Protein AF-0000000081107648 (afdb_homodimer)

Secondary structure (DSSP, 8-state):
--TT---S-B--HHHHHHHHHHHHTTS--SS-EEEEEE-HHHH-B-TTHHHHHHHHHHHHH-TT-EEEEE---TTSS-GGG--SS---GGGHHHHHHHSPPP-TTTPPP-SS-HHHHHHHTSTT-EE---SSS-EEEESTTHHHHHTT--TT-SSSTTSHHHHHHHTT-EEEEES--GGG-THHHHHHTTSSS--EEEEEEEEEETTEEEEEEEEEE----TTHHHHHHHHHHHS--EEEEETTEEEEEEEHHHHHHHHHHHHHHHTGGG-/--TT---S-B--HHHHHHHHHHHHTTS--SS-EEEEEE-HHHH-B-TTHHHHHHHHHHHHH-TT-EEEEE---TTSS-GGG--SS---GGGHHHHHHHSPPP-TTTPPP-SS-HHHHHHHTSTT-EE---SSS-EEEESTTHHHHHTT--TT-SSSTTSHHHHHHHTT-EEEEES--GGG-THHHHHHTTSSS--EEEEEEEEEETTEEEEEEEEEE----TTHHHHHHHHHHHS--EEEEETTEEEEEEEHHHHHHHHHHHHHHHTGGG-

Organism: NCBI:txid173218

Nearest PDB structures (foldseek):
  3kzl-assembly1_A  TM=9.657E-01  e=8.967E-34  Bacillus anthracis
  3n0s-assembly1_A  TM=9.662E-01  e=2.673E-33  Bacillus anthracis str. Ames
  3e4f-assembly1_B  TM=9.651E-01  e=3.207E-33  Bacillus anthracis
  2nyg-assembly2_C  TM=9.625E-01  e=4.616E-33  Bacillus subtilis
  3sma-assembly2_C  TM=9.236E-01  e=1.147E-32  Streptomyces rubellomurinus

Radius of gyration: 24.71 Å; Cα contacts (8 Å, |Δi|>4): 1155; chains: 2; bounding box: 55×70×52 Å

pLDDT: mean 95.4, std 10.18, range [25.61, 98.94]

Sequence (542 aa):
MSSDSNFATIVTPSQLATSFKHLFSNIPSSDPTLLVHSSLRSVGFIPGFAPSVIQSLLASLGPSGTIVVPTHTGDNSDPAAWQAPPVPESWWQPIRDSIPAFDPATTITRIVGVVPETLRTWPGALRSAHPQTSFAALGPQARRITEGHEPNCRLGESSPLAKLEAVDAWVLLLGVGWNNCTAFHLAEYRIQNPRFEDNSFAINIDGQRQWVTVQDVVITDEDFERLGADFERDCRVVRGTAGAADCLLFSLREAVEYATEWMDRNRKKQEMSSDSNFATIVTPSQLATSFKHLFSNIPSSDPTLLVHSSLRSVGFIPGFAPSVIQSLLASLGPSGTIVVPTHTGDNSDPAAWQAPPVPESWWQPIRDSIPAFDPATTITRIVGVVPETLRTWPGALRSAHPQTSFAALGPQARRITEGHEPNCRLGESSPLAKLEAVDAWVLLLGVGWNNCTAFHLAEYRIQNPRFEDNSFAINIDGQRQWVTVQDVVITDEDFERLGADFERDCRVVRGTAGAADCLLFSLREAVEYATEWMDRNRKKQE

InterPro domains:
  IPR003679 Aminoglycoside N(3)-acetyltransferase-like [PF02522] (35-263)
  IPR003679 Aminoglycoside N(3)-acetyltransferase-like [PTHR11104] (32-270)
  IPR028345 Aminoglycoside 3-N-acetyltransferase-like [SSF110710] (29-267)

Structure (mmCIF, N/CA/C/O backbone):
data_AF-0000000081107648-model_v1
#
loop_
_entity.id
_entity.type
_entity.pdbx_description
1 polymer 'Aminoglycoside N(3)-acetyltransferase'
#
loop_
_atom_site.group_PDB
_atom_site.id
_atom_site.type_symbol
_atom_site.label_atom_id
_atom_site.label_alt_id
_atom_site.label_comp_id
_atom_site.label_asym_id
_atom_site.label_entity_id
_atom_site.label_seq_id
_atom_site.pdbx_PDB_ins_code
_atom_site.Cartn_x
_atom_site.Cartn_y
_atom_site.Cartn_z
_atom_site.occupancy
_atom_site.B_iso_or_equiv
_atom_site.auth_seq_id
_atom_site.auth_comp_id
_atom_site.auth_asym_id
_atom_site.auth_atom_id
_atom_site.pdbx_PDB_model_num
ATOM 1 N N . MET A 1 1 ? 0.971 0.603 -13.75 1 25.61 1 MET A N 1
ATOM 2 C CA . MET A 1 1 ? 2.131 1.184 -13.078 1 25.61 1 MET A CA 1
ATOM 3 C C . MET A 1 1 ? 2.762 2.277 -13.93 1 25.61 1 MET A C 1
ATOM 5 O O . MET A 1 1 ? 3.084 2.049 -15.102 1 25.61 1 MET A O 1
ATOM 9 N N . SER A 1 2 ? 2.518 3.467 -13.797 1 32.81 2 SER A N 1
ATOM 10 C CA . SER A 1 2 ? 3.146 4.449 -14.672 1 32.81 2 SER A CA 1
ATOM 11 C C . SER A 1 2 ? 4.652 4.227 -14.758 1 32.81 2 SER A C 1
ATOM 13 O O . SER A 1 2 ? 5.375 4.449 -13.781 1 32.81 2 SER A O 1
ATOM 15 N N . SER A 1 3 ? 5.172 3.168 -15.289 1 39.47 3 SER A N 1
ATOM 16 C CA . SER A 1 3 ? 6.508 2.889 -15.812 1 39.47 3 SER A CA 1
ATOM 17 C C . SER A 1 3 ? 7.246 4.176 -16.156 1 39.47 3 SER A C 1
ATOM 19 O O . SER A 1 3 ? 8.453 4.156 -16.406 1 39.47 3 SER A O 1
ATOM 21 N N . ASP A 1 4 ? 6.457 5.078 -16.609 1 42.34 4 ASP A N 1
ATOM 22 C CA . ASP A 1 4 ? 7.129 6.074 -17.438 1 42.34 4 ASP A CA 1
ATOM 23 C C . ASP A 1 4 ? 8.031 6.973 -16.594 1 42.34 4 ASP A C 1
ATOM 25 O O . ASP A 1 4 ? 8.336 8.102 -16.984 1 42.34 4 ASP A O 1
ATOM 29 N N . SER A 1 5 ? 7.984 6.785 -15.234 1 52.66 5 SER A N 1
ATOM 30 C CA . SER A 1 5 ? 8.57 8.023 -14.719 1 52.66 5 SER A CA 1
ATOM 31 C C . SER A 1 5 ? 10.055 8.102 -15.039 1 52.66 5 SER A C 1
ATOM 33 O O . SER A 1 5 ? 10.836 7.258 -14.594 1 52.66 5 SER A O 1
ATOM 35 N N . ASN A 1 6 ? 10.305 8.461 -16.172 1 65.06 6 ASN A N 1
ATOM 36 C CA . ASN A 1 6 ? 11.625 8.938 -16.562 1 65.06 6 ASN A CA 1
ATOM 37 C C . ASN A 1 6 ? 12.195 9.914 -15.539 1 65.06 6 ASN A C 1
ATOM 39 O O . ASN A 1 6 ? 11.789 11.078 -15.492 1 65.06 6 ASN A O 1
ATOM 43 N N . PHE A 1 7 ? 12.773 9.203 -14.5 1 81.81 7 PHE A N 1
ATOM 44 C CA . PHE A 1 7 ? 13.422 10.047 -13.508 1 81.81 7 PHE A CA 1
ATOM 45 C C . PHE A 1 7 ? 14.695 10.672 -14.078 1 81.81 7 PHE A C 1
ATOM 47 O O . PHE A 1 7 ? 15.438 10.023 -14.812 1 81.81 7 PHE A O 1
ATOM 54 N N . ALA A 1 8 ? 14.82 11.945 -13.734 1 77.81 8 ALA A N 1
ATOM 55 C CA . ALA A 1 8 ? 15.977 12.688 -14.227 1 77.81 8 ALA A CA 1
ATOM 56 C C . ALA A 1 8 ? 17.188 12.477 -13.328 1 77.81 8 ALA A C 1
ATOM 58 O O . ALA A 1 8 ? 18.328 12.703 -13.742 1 77.81 8 ALA A O 1
ATOM 59 N N . THR A 1 9 ? 16.906 12.055 -12.109 1 89.69 9 THR A N 1
ATOM 60 C CA . THR A 1 9 ? 18 11.945 -11.164 1 89.69 9 THR A CA 1
ATOM 61 C C . THR A 1 9 ? 17.781 10.789 -10.195 1 89.69 9 THR A C 1
ATOM 63 O O . THR A 1 9 ? 16.625 10.422 -9.922 1 89.69 9 THR A O 1
ATOM 66 N N . ILE A 1 10 ? 18.891 10.242 -9.734 1 95.31 10 ILE A N 1
ATOM 67 C CA . ILE A 1 10 ? 18.875 9.25 -8.656 1 95.31 10 ILE A CA 1
ATOM 68 C C . ILE A 1 10 ? 19.203 9.93 -7.328 1 95.31 10 ILE A C 1
ATOM 70 O O . ILE A 1 10 ? 20.016 10.852 -7.273 1 95.31 10 ILE A O 1
ATOM 74 N N . VAL A 1 11 ? 18.531 9.539 -6.32 1 97 11 VAL A N 1
ATOM 75 C CA . VAL A 1 11 ? 18.812 9.984 -4.961 1 97 11 VAL A CA 1
ATOM 76 C C . VAL A 1 11 ? 18.922 8.781 -4.031 1 97 11 VAL A C 1
ATOM 78 O O . VAL A 1 11 ? 17.906 8.109 -3.758 1 97 11 VAL A O 1
ATOM 81 N N . THR A 1 12 ? 20.078 8.531 -3.494 1 97.19 12 THR A N 1
ATOM 82 C CA . THR A 1 12 ? 20.25 7.383 -2.609 1 97.19 12 THR A CA 1
ATOM 83 C C . THR A 1 12 ? 19.656 7.664 -1.232 1 97.19 12 THR A C 1
ATOM 85 O O . THR A 1 12 ? 19.5 8.82 -0.847 1 97.19 12 THR A O 1
ATOM 88 N N . PRO A 1 13 ? 19.422 6.617 -0.479 1 96.94 13 PRO A N 1
ATOM 89 C CA . PRO A 1 13 ? 18.906 6.816 0.875 1 96.94 13 PRO A CA 1
ATOM 90 C C . PRO A 1 13 ? 19.828 7.652 1.749 1 96.94 13 PRO A C 1
ATOM 92 O O . PRO A 1 13 ? 19.375 8.484 2.535 1 96.94 13 PRO A O 1
ATOM 95 N N . SER A 1 14 ? 21.047 7.469 1.617 1 97.19 14 SER A N 1
ATOM 96 C CA . SER A 1 14 ? 22.016 8.242 2.396 1 97.19 14 SER A CA 1
ATOM 97 C C . SER A 1 14 ? 21.953 9.719 2.033 1 97.19 14 SER A C 1
ATOM 99 O O . SER A 1 14 ? 22.062 10.586 2.908 1 97.19 14 SER A O 1
ATOM 101 N N . GLN A 1 15 ? 21.875 9.984 0.745 1 97.56 15 GLN A N 1
ATOM 102 C CA . GLN A 1 15 ? 21.75 11.367 0.298 1 97.56 15 GLN A CA 1
ATOM 103 C C . GLN A 1 15 ? 20.469 11.992 0.822 1 97.56 15 GLN A C 1
ATOM 105 O O . GLN A 1 15 ? 20.453 13.156 1.243 1 97.56 15 GLN A O 1
ATOM 110 N N . LEU A 1 16 ? 19.438 11.25 0.76 1 97.88 16 LEU A N 1
ATOM 111 C CA . LEU A 1 16 ? 18.156 11.719 1.263 1 97.88 16 LEU A CA 1
ATOM 112 C C . LEU A 1 16 ? 18.219 12.016 2.758 1 97.88 16 LEU A C 1
ATOM 114 O O . LEU A 1 16 ? 17.75 13.062 3.213 1 97.88 16 LEU A O 1
ATOM 118 N N . ALA A 1 17 ? 18.812 11.109 3.494 1 98.19 17 ALA A N 1
ATOM 119 C CA . ALA A 1 17 ? 18.969 11.289 4.934 1 98.19 17 ALA A CA 1
ATOM 120 C C . ALA A 1 17 ? 19.781 12.539 5.246 1 98.19 17 ALA A C 1
ATOM 122 O O . ALA A 1 17 ? 19.469 13.273 6.18 1 98.19 17 ALA A O 1
ATOM 123 N N . THR A 1 18 ? 20.781 12.766 4.512 1 98.12 18 THR A N 1
ATOM 124 C CA . THR A 1 18 ? 21.609 13.945 4.699 1 98.12 18 THR A CA 1
ATOM 125 C C . THR A 1 18 ? 20.812 15.219 4.465 1 98.12 18 THR A C 1
ATOM 127 O O . THR A 1 18 ? 20.906 16.172 5.246 1 98.12 18 THR A O 1
ATOM 130 N N . SER A 1 19 ? 20.078 15.203 3.352 1 98.31 19 SER A N 1
ATOM 131 C CA . SER A 1 19 ? 19.219 16.359 3.066 1 98.31 19 SER A CA 1
ATOM 132 C C . SER A 1 19 ? 18.219 16.594 4.195 1 98.31 19 SER A C 1
ATOM 134 O O . SER A 1 19 ? 18.016 17.734 4.602 1 98.31 19 SER A O 1
ATOM 136 N N . PHE A 1 20 ? 17.641 15.539 4.699 1 98.62 20 PHE A N 1
ATOM 137 C CA . PHE A 1 20 ? 16.688 15.656 5.789 1 98.62 20 PHE A CA 1
ATOM 138 C C . PHE A 1 20 ? 17.344 16.188 7.051 1 98.62 20 PHE A C 1
ATOM 140 O O . PHE A 1 20 ? 16.797 17.047 7.738 1 98.62 20 PHE A O 1
ATOM 147 N N . LYS A 1 21 ? 18.469 15.664 7.359 1 97.75 21 LYS A N 1
ATOM 148 C CA . LYS A 1 21 ? 19.203 16.125 8.539 1 97.75 21 LYS A CA 1
ATOM 149 C C . LYS A 1 21 ? 19.469 17.625 8.484 1 97.75 21 LYS A C 1
ATOM 151 O O . LYS A 1 21 ? 19.328 18.312 9.492 1 97.75 21 LYS A O 1
ATOM 156 N N . HIS A 1 22 ? 19.844 18.047 7.332 1 97.94 22 HIS A N 1
ATOM 157 C CA . HIS A 1 22 ? 20.078 19.469 7.145 1 97.94 22 HIS A CA 1
ATOM 158 C C . HIS A 1 22 ? 18.797 20.266 7.395 1 97.94 22 HIS A C 1
ATOM 160 O O . HIS A 1 22 ? 18.812 21.281 8.102 1 97.94 22 HIS A O 1
ATOM 166 N N . LEU A 1 23 ? 17.719 19.828 6.871 1 98.31 23 LEU A N 1
ATOM 167 C CA . LEU A 1 23 ? 16.438 20.5 7.062 1 98.31 23 LEU A CA 1
ATOM 168 C C . LEU A 1 23 ? 16.031 20.484 8.531 1 98.31 23 LEU A C 1
ATOM 170 O O . LEU A 1 23 ? 15.641 21.516 9.086 1 98.31 23 LEU A O 1
ATOM 174 N N . PHE A 1 24 ? 16.156 19.344 9.156 1 98.06 24 PHE A N 1
ATOM 175 C CA . PHE A 1 24 ? 15.625 19.125 10.492 1 98.06 24 PHE A CA 1
ATOM 176 C C . PHE A 1 24 ? 16.5 19.812 11.547 1 98.06 24 PHE A C 1
ATOM 178 O O . PHE A 1 24 ? 16.062 20 12.688 1 98.06 24 PHE A O 1
ATOM 185 N N . SER A 1 25 ? 17.688 20.203 11.164 1 97.44 25 SER A N 1
ATOM 186 C CA . SER A 1 25 ? 18.547 20.969 12.07 1 97.44 25 SER A CA 1
ATOM 187 C C . SER A 1 25 ? 17.922 22.328 12.406 1 97.44 25 SER A C 1
ATOM 189 O O . SER A 1 25 ? 18.328 22.984 13.367 1 97.44 25 SER A O 1
ATOM 191 N N . ASN A 1 26 ? 16.969 22.656 11.617 1 97.94 26 ASN A N 1
ATOM 192 C CA . ASN A 1 26 ? 16.297 23.938 11.836 1 97.94 26 ASN A CA 1
ATOM 193 C C . ASN A 1 26 ? 15.188 23.812 12.883 1 97.94 26 ASN A C 1
ATOM 195 O O . ASN A 1 26 ? 14.609 24.812 13.305 1 97.94 26 ASN A O 1
ATOM 199 N N . ILE A 1 27 ? 14.859 22.625 13.289 1 98 27 ILE A N 1
ATOM 200 C CA . ILE A 1 27 ? 13.836 22.391 14.297 1 98 27 ILE A CA 1
ATOM 201 C C . ILE A 1 27 ? 14.445 22.547 15.695 1 98 27 ILE A C 1
ATOM 203 O O . ILE A 1 27 ? 15.398 21.844 16.047 1 98 27 ILE A O 1
ATOM 207 N N . PRO A 1 28 ? 13.977 23.469 16.469 1 97.19 28 PRO A N 1
ATOM 208 C CA . PRO A 1 28 ? 14.547 23.703 17.812 1 97.19 28 PRO A CA 1
ATOM 209 C C . PRO A 1 28 ? 14.047 22.688 18.844 1 97.19 28 PRO A C 1
ATOM 211 O O . PRO A 1 28 ? 13.406 23.078 19.828 1 97.19 28 PRO A O 1
ATOM 214 N N . SER A 1 29 ? 14.273 21.469 18.656 1 96.25 29 SER A N 1
ATOM 215 C CA . SER A 1 29 ? 13.867 20.391 19.547 1 96.25 29 SER A CA 1
ATOM 216 C C . SER A 1 29 ? 14.805 19.188 19.438 1 96.25 29 SER A C 1
ATOM 218 O O . SER A 1 29 ? 15.25 18.844 18.344 1 96.25 29 SER A O 1
ATOM 220 N N . SER A 1 30 ? 15.047 18.562 20.531 1 94.31 30 SER A N 1
ATOM 221 C CA . SER A 1 30 ? 15.852 17.344 20.562 1 94.31 30 SER A CA 1
ATOM 222 C C . SER A 1 30 ? 14.992 16.125 20.266 1 94.31 30 SER A C 1
ATOM 224 O O . SER A 1 30 ? 15.523 15.039 19.984 1 94.31 30 SER A O 1
ATOM 226 N N . ASP A 1 31 ? 13.742 16.266 20.344 1 96.25 31 ASP A N 1
ATOM 227 C CA . ASP A 1 31 ? 12.773 15.211 20.078 1 96.25 31 ASP A CA 1
ATOM 228 C C . ASP A 1 31 ? 11.688 15.68 19.125 1 96.25 31 ASP A C 1
ATOM 230 O O . ASP A 1 31 ? 10.516 15.742 19.484 1 96.25 31 ASP A O 1
ATOM 234 N N . PRO A 1 32 ? 12.062 15.867 17.969 1 97.69 32 PRO A N 1
ATOM 235 C CA . PRO A 1 32 ? 11.125 16.5 17.047 1 97.69 32 PRO A CA 1
ATOM 236 C C . PRO A 1 32 ? 9.977 15.594 16.641 1 97.69 32 PRO A C 1
ATOM 238 O O . PRO A 1 32 ? 10.164 14.383 16.484 1 97.69 32 PRO A O 1
ATOM 241 N N . THR A 1 33 ? 8.781 16.094 16.547 1 98.81 33 THR A N 1
ATOM 242 C CA . THR A 1 33 ? 7.629 15.477 15.891 1 98.81 33 THR A CA 1
ATOM 243 C C . THR A 1 33 ? 7.348 16.141 14.547 1 98.81 33 THR A C 1
ATOM 245 O O . THR A 1 33 ? 7.25 17.375 14.469 1 98.81 33 THR A O 1
ATOM 248 N N . LEU A 1 34 ? 7.254 15.359 13.516 1 98.88 34 LEU A N 1
ATOM 249 C CA . LEU A 1 34 ? 7.156 15.883 12.156 1 98.88 34 LEU A CA 1
ATOM 250 C C . LEU A 1 34 ? 5.91 15.352 11.461 1 98.88 34 LEU A C 1
ATOM 252 O O . LEU A 1 34 ? 5.703 14.133 11.383 1 98.88 34 LEU A O 1
ATOM 256 N N . LEU A 1 35 ? 5.027 16.266 11.023 1 98.94 35 LEU A N 1
ATOM 257 C CA . LEU A 1 35 ? 3.953 15.914 10.102 1 98.94 35 LEU A CA 1
ATOM 258 C C . LEU A 1 35 ? 4.43 16.016 8.656 1 98.94 35 LEU A C 1
ATOM 260 O O . LEU A 1 35 ? 4.793 17.109 8.188 1 98.94 35 LEU A O 1
ATOM 264 N N . VAL A 1 36 ? 4.375 14.898 7.926 1 98.94 36 VAL A N 1
ATOM 265 C CA . VAL A 1 36 ? 4.996 14.859 6.605 1 98.94 36 VAL A CA 1
ATOM 266 C C . VAL A 1 36 ? 3.92 14.688 5.535 1 98.94 36 VAL A C 1
ATOM 268 O O . VAL A 1 36 ? 3.111 13.758 5.602 1 98.94 36 VAL A O 1
ATOM 271 N N . HIS A 1 37 ? 3.846 15.594 4.609 1 98.81 37 HIS A N 1
ATOM 272 C CA . HIS A 1 37 ? 3.16 15.461 3.328 1 98.81 37 HIS A CA 1
ATOM 273 C C . HIS A 1 37 ? 4.152 15.258 2.189 1 98.81 37 HIS A C 1
ATOM 275 O O . HIS A 1 37 ? 5.133 16 2.078 1 98.81 37 HIS A O 1
ATOM 281 N N . SER A 1 38 ? 3.846 14.258 1.312 1 97.94 38 SER A N 1
ATOM 282 C CA . SER A 1 38 ? 4.922 13.945 0.378 1 97.94 38 SER A CA 1
ATOM 283 C C . SER A 1 38 ? 4.371 13.5 -0.973 1 97.94 38 SER A C 1
ATOM 285 O O . SER A 1 38 ? 3.27 12.953 -1.05 1 97.94 38 SER A O 1
ATOM 287 N N . SER A 1 39 ? 5.129 13.773 -1.932 1 96.88 39 SER A N 1
ATOM 288 C CA . SER A 1 39 ? 5.016 13.195 -3.264 1 96.88 39 SER A CA 1
ATOM 289 C C . SER A 1 39 ? 6.297 12.477 -3.666 1 96.88 39 SER A C 1
ATOM 291 O O . SER A 1 39 ? 7.305 13.117 -3.969 1 96.88 39 SER A O 1
ATOM 293 N N . LEU A 1 40 ? 6.211 11.219 -3.736 1 95.25 40 LEU A N 1
ATOM 294 C CA . LEU A 1 40 ? 7.41 10.43 -4.012 1 95.25 40 LEU A CA 1
ATOM 295 C C . LEU A 1 40 ? 7.969 10.75 -5.395 1 95.25 40 LEU A C 1
ATOM 297 O O . LEU A 1 40 ? 9.188 10.836 -5.57 1 95.25 40 LEU A O 1
ATOM 301 N N . ARG A 1 41 ? 7.117 10.961 -6.352 1 93.69 41 ARG A N 1
ATOM 302 C CA . ARG A 1 41 ? 7.539 11.203 -7.727 1 93.69 41 ARG A CA 1
ATOM 303 C C . ARG A 1 41 ? 8.383 12.477 -7.828 1 93.69 41 ARG A C 1
ATOM 305 O O . ARG A 1 41 ? 9.211 12.609 -8.727 1 93.69 41 ARG A O 1
ATOM 312 N N . SER A 1 42 ? 8.188 13.344 -6.914 1 95.19 42 SER A N 1
ATOM 313 C CA . SER A 1 42 ? 8.891 14.625 -6.945 1 95.19 42 SER A CA 1
ATOM 314 C C . SER A 1 42 ? 10.32 14.484 -6.438 1 95.19 42 SER A C 1
ATOM 316 O O . SER A 1 42 ? 11.156 15.359 -6.668 1 95.19 42 SER A O 1
ATOM 318 N N . VAL A 1 43 ? 10.641 13.484 -5.762 1 95.56 43 VAL A N 1
ATOM 319 C CA . VAL A 1 43 ? 11.938 13.328 -5.121 1 95.56 43 VAL A CA 1
ATOM 320 C C . VAL A 1 43 ? 12.953 12.812 -6.141 1 95.56 43 VAL A C 1
ATOM 322 O O . VAL A 1 43 ? 14.102 13.266 -6.164 1 95.56 43 VAL A O 1
ATOM 325 N N . GLY A 1 44 ? 12.555 11.898 -7.027 1 94.19 44 GLY A N 1
ATOM 326 C CA . GLY A 1 44 ? 13.43 11.211 -7.961 1 94.19 44 GLY A CA 1
ATOM 327 C C . GLY A 1 44 ? 13.422 9.703 -7.793 1 94.19 44 GLY A C 1
ATOM 328 O O . GLY A 1 44 ? 12.539 9.156 -7.121 1 94.19 44 GLY A O 1
ATOM 329 N N . PHE A 1 45 ? 14.398 9.133 -8.578 1 96.12 45 PHE A N 1
ATOM 330 C CA . PHE A 1 45 ? 14.531 7.688 -8.445 1 96.12 45 PHE A CA 1
ATOM 331 C C . PHE A 1 45 ? 15.234 7.328 -7.145 1 96.12 45 PHE A C 1
ATOM 333 O O . PHE A 1 45 ? 16.391 7.699 -6.938 1 96.12 45 PHE A O 1
ATOM 340 N N . ILE A 1 46 ? 14.57 6.633 -6.297 1 97 46 ILE A N 1
ATOM 341 C CA . ILE A 1 46 ? 15.117 6.238 -5 1 97 46 ILE A CA 1
ATOM 342 C C . ILE A 1 46 ? 15.234 4.719 -4.93 1 97 46 ILE A C 1
ATOM 344 O O . ILE A 1 46 ? 14.219 4.016 -4.859 1 97 46 ILE A O 1
ATOM 348 N N . PRO A 1 47 ? 16.438 4.207 -4.891 1 97.06 47 PRO A N 1
ATOM 349 C CA . PRO A 1 47 ? 16.531 2.768 -4.645 1 97.06 47 PRO A CA 1
ATOM 350 C C . PRO A 1 47 ? 15.797 2.336 -3.373 1 97.06 47 PRO A C 1
ATOM 352 O O . PRO A 1 47 ? 16.062 2.875 -2.295 1 97.06 47 PRO A O 1
ATOM 355 N N . GLY A 1 48 ? 14.867 1.434 -3.535 1 96.31 48 GLY A N 1
ATOM 356 C CA . GLY A 1 48 ? 14.102 0.967 -2.387 1 96.31 48 GLY A CA 1
ATOM 357 C C . GLY A 1 48 ? 12.75 1.646 -2.25 1 96.31 48 GLY A C 1
ATOM 358 O O . GLY A 1 48 ? 11.938 1.259 -1.407 1 96.31 48 GLY A O 1
ATOM 359 N N . PHE A 1 49 ? 12.539 2.748 -3.025 1 95.94 49 PHE A N 1
ATOM 360 C CA . PHE A 1 49 ? 11.211 3.322 -3.172 1 95.94 49 PHE A CA 1
ATOM 361 C C . PHE A 1 49 ? 10.734 3.936 -1.858 1 95.94 49 PHE A C 1
ATOM 363 O O . PHE A 1 49 ? 11.5 4.613 -1.172 1 95.94 49 PHE A O 1
ATOM 370 N N . ALA A 1 50 ? 9.516 3.779 -1.447 1 97.75 50 ALA A N 1
ATOM 371 C CA . ALA A 1 50 ? 8.883 4.422 -0.296 1 97.75 50 ALA A CA 1
ATOM 372 C C . ALA A 1 50 ? 9.539 3.969 1.008 1 97.75 50 ALA A C 1
ATOM 374 O O . ALA A 1 50 ? 9.812 4.785 1.89 1 97.75 50 ALA A O 1
ATOM 375 N N . PRO A 1 51 ? 9.867 2.699 1.158 1 98.19 51 PRO A N 1
ATOM 376 C CA . PRO A 1 51 ? 10.531 2.291 2.396 1 98.19 51 PRO A CA 1
ATOM 377 C C . PRO A 1 51 ? 11.836 3.053 2.643 1 98.19 51 PRO A C 1
ATOM 379 O O . PRO A 1 51 ? 12.148 3.396 3.787 1 98.19 51 PRO A O 1
ATOM 382 N N . SER A 1 52 ? 12.516 3.334 1.591 1 98 52 SER A N 1
ATOM 383 C CA . SER A 1 52 ? 13.773 4.066 1.72 1 98 52 SER A CA 1
ATOM 384 C C . SER A 1 52 ? 13.531 5.492 2.201 1 98 52 SER A C 1
ATOM 386 O O . SER A 1 52 ? 14.344 6.051 2.938 1 98 52 SER A O 1
ATOM 388 N N . VAL A 1 53 ? 12.461 6.035 1.77 1 98.38 53 VAL A N 1
ATOM 389 C CA . VAL A 1 53 ? 12.102 7.371 2.232 1 98.38 53 VAL A CA 1
ATOM 390 C C . VAL A 1 53 ? 11.828 7.344 3.734 1 98.38 53 VAL A C 1
ATOM 392 O O . VAL A 1 53 ? 12.336 8.18 4.48 1 98.38 53 VAL A O 1
ATOM 395 N N . ILE A 1 54 ? 11.055 6.387 4.18 1 98.44 54 ILE A N 1
ATOM 396 C CA . ILE A 1 54 ? 10.727 6.254 5.594 1 98.44 54 ILE A CA 1
ATOM 397 C C . ILE A 1 54 ? 12 6.031 6.402 1 98.44 54 ILE A C 1
ATOM 399 O O . ILE A 1 54 ? 12.219 6.684 7.422 1 98.44 54 ILE A O 1
ATOM 403 N N . GLN A 1 55 ? 12.812 5.18 5.895 1 97.75 55 GLN A N 1
ATOM 404 C CA . GLN A 1 55 ? 14.062 4.895 6.59 1 97.75 55 GLN A CA 1
ATOM 405 C C . GLN A 1 55 ? 14.938 6.137 6.68 1 97.75 55 GLN A C 1
ATOM 407 O O . GLN A 1 55 ? 15.586 6.371 7.699 1 97.75 55 GLN A O 1
ATOM 412 N N . SER A 1 56 ? 14.984 6.852 5.598 1 98.44 56 SER A N 1
ATOM 413 C CA . SER A 1 56 ? 15.781 8.078 5.586 1 98.44 56 SER A CA 1
ATOM 414 C C . SER A 1 56 ? 15.242 9.102 6.578 1 98.44 56 SER A C 1
ATOM 416 O O . SER A 1 56 ? 16.016 9.781 7.258 1 98.44 56 SER A O 1
ATOM 418 N N . LEU A 1 57 ? 13.938 9.242 6.656 1 98.56 57 LEU A N 1
ATOM 419 C CA . LEU A 1 57 ? 13.312 10.125 7.629 1 98.56 57 LEU A CA 1
ATOM 420 C C . LEU A 1 57 ? 13.648 9.695 9.055 1 98.56 57 LEU A C 1
ATOM 422 O O . LEU A 1 57 ? 14.055 10.523 9.875 1 98.56 57 LEU A O 1
ATOM 426 N N . LEU A 1 58 ? 13.555 8.422 9.32 1 97.44 58 LEU A N 1
ATOM 427 C CA . LEU A 1 58 ? 13.828 7.879 10.648 1 97.44 58 LEU A CA 1
ATOM 428 C C . LEU A 1 58 ? 15.297 8.078 11.023 1 97.44 58 LEU A C 1
ATOM 430 O O . LEU A 1 58 ? 15.609 8.469 12.148 1 97.44 58 LEU A O 1
ATOM 434 N N . ALA A 1 59 ? 16.109 7.801 10.055 1 96.94 59 ALA A N 1
ATOM 435 C CA . ALA A 1 59 ? 17.531 7.965 10.297 1 96.94 59 ALA A CA 1
ATOM 436 C C . ALA A 1 59 ? 17.875 9.414 10.609 1 96.94 59 ALA A C 1
ATOM 438 O O . ALA A 1 59 ? 18.766 9.688 11.43 1 96.94 59 ALA A O 1
ATOM 439 N N . SER A 1 60 ? 17.234 10.273 9.992 1 97.94 60 SER A N 1
ATOM 440 C CA . SER A 1 60 ? 17.516 11.695 10.156 1 97.94 60 SER A CA 1
ATOM 441 C C . SER A 1 60 ? 16.984 12.211 11.492 1 97.94 60 SER A C 1
ATOM 443 O O . SER A 1 60 ? 17.594 13.07 12.117 1 97.94 60 SER A O 1
ATOM 445 N N . LEU A 1 61 ? 15.836 11.727 11.922 1 96.69 61 LEU A N 1
ATOM 446 C CA . LEU A 1 61 ? 15.188 12.195 13.141 1 96.69 61 LEU A CA 1
ATOM 447 C C . LEU A 1 61 ? 15.812 11.547 14.367 1 96.69 61 LEU A C 1
ATOM 449 O O . LEU A 1 61 ? 15.828 12.141 15.453 1 96.69 61 LEU A O 1
ATOM 453 N N . GLY A 1 62 ? 16.312 10.305 14.211 1 94.94 62 GLY A N 1
ATOM 454 C CA . GLY A 1 62 ? 16.828 9.555 15.344 1 94.94 62 GLY A CA 1
ATOM 455 C C . GLY A 1 62 ? 15.734 8.898 16.172 1 94.94 62 GLY A C 1
ATOM 456 O O . GLY A 1 62 ? 14.547 9.07 15.891 1 94.94 62 GLY A O 1
ATOM 457 N N . PRO A 1 63 ? 16.094 8.203 17.234 1 95.44 63 PRO A N 1
ATOM 458 C CA . PRO A 1 63 ? 15.156 7.398 18.016 1 95.44 63 PRO A CA 1
ATOM 459 C C . PRO A 1 63 ? 14.18 8.25 18.828 1 95.44 63 PRO A C 1
ATOM 461 O O . PRO A 1 63 ? 13.141 7.758 19.266 1 95.44 63 PRO A O 1
ATOM 464 N N . SER A 1 64 ? 14.516 9.492 19 1 97.12 64 SER A N 1
ATOM 465 C CA . SER A 1 64 ? 13.664 10.359 19.797 1 97.12 64 SER A CA 1
ATOM 466 C C . SER A 1 64 ? 12.633 11.07 18.922 1 97.12 64 SER A C 1
ATOM 468 O O . SER A 1 64 ? 11.727 11.734 19.453 1 97.12 64 SER A O 1
ATOM 470 N N . GLY A 1 65 ? 12.758 10.945 17.609 1 98.12 65 GLY A N 1
ATOM 471 C CA . GLY A 1 65 ? 11.852 11.625 16.703 1 98.12 65 GLY A CA 1
ATOM 472 C C . GLY A 1 65 ? 10.578 10.852 16.422 1 98.12 65 GLY A C 1
ATOM 473 O O . GLY A 1 65 ? 10.547 9.625 16.562 1 98.12 65 GLY A O 1
ATOM 474 N N . THR A 1 66 ? 9.477 11.547 16.109 1 98.88 66 THR A N 1
ATOM 475 C CA . THR A 1 66 ? 8.203 10.961 15.703 1 98.88 66 THR A CA 1
ATOM 476 C C . THR A 1 66 ? 7.797 11.453 14.312 1 98.88 66 THR A C 1
ATOM 478 O O . THR A 1 66 ? 7.898 12.648 14.023 1 98.88 66 THR A O 1
ATOM 481 N N . ILE A 1 67 ? 7.449 10.555 13.469 1 98.88 67 ILE A N 1
ATOM 482 C CA . ILE A 1 67 ? 6.938 10.883 12.141 1 98.88 67 ILE A CA 1
ATOM 483 C C . ILE A 1 67 ? 5.43 10.664 12.102 1 98.88 67 ILE A C 1
ATOM 485 O O . ILE A 1 67 ? 4.93 9.641 12.586 1 98.88 67 ILE A O 1
ATOM 489 N N . VAL A 1 68 ? 4.707 11.602 11.609 1 98.94 68 VAL A N 1
ATOM 490 C CA . VAL A 1 68 ? 3.262 11.516 11.438 1 98.94 68 VAL A CA 1
ATOM 491 C C . VAL A 1 68 ? 2.902 11.789 9.977 1 98.94 68 VAL A C 1
ATOM 493 O O . VAL A 1 68 ? 3.484 12.672 9.336 1 98.94 68 VAL A O 1
ATOM 496 N N . VAL A 1 69 ? 2.01 11.008 9.422 1 98.94 69 VAL A N 1
ATOM 497 C CA . VAL A 1 69 ? 1.528 11.195 8.062 1 98.94 69 VAL A CA 1
ATOM 498 C C . VAL A 1 69 ? 0.004 11.109 8.031 1 98.94 69 VAL A C 1
ATOM 500 O O . VAL A 1 69 ? -0.596 10.375 8.82 1 98.94 69 VAL A O 1
ATOM 503 N N . PRO A 1 70 ? -0.611 11.898 7.109 1 98.81 70 PRO A N 1
ATOM 504 C CA . PRO A 1 70 ? -2.045 11.68 6.91 1 98.81 70 PRO A CA 1
ATOM 505 C C . PRO A 1 70 ? -2.348 10.328 6.262 1 98.81 70 PRO A C 1
ATOM 507 O O . PRO A 1 70 ? -1.643 9.914 5.34 1 98.81 70 PRO A O 1
ATOM 510 N N . THR A 1 71 ? -3.271 9.617 6.777 1 98.69 71 THR A N 1
ATOM 511 C CA . THR A 1 71 ? -3.715 8.344 6.223 1 98.69 71 THR A CA 1
ATOM 512 C C . THR A 1 71 ? -5.207 8.375 5.91 1 98.69 71 THR A C 1
ATOM 514 O O . THR A 1 71 ? -5.953 7.484 6.316 1 98.69 71 THR A O 1
ATOM 517 N N . HIS A 1 72 ? -5.582 9.312 5.125 1 98.44 72 HIS A N 1
ATOM 518 C CA . HIS A 1 72 ? -6.98 9.625 4.855 1 98.44 72 HIS A CA 1
ATOM 519 C C . HIS A 1 72 ? -7.637 8.555 4 1 98.44 72 HIS A C 1
ATOM 521 O O . HIS A 1 72 ? -6.984 7.957 3.139 1 98.44 72 HIS A O 1
ATOM 527 N N . THR A 1 73 ? -8.867 8.297 4.32 1 97.44 73 THR A N 1
ATOM 528 C CA . THR A 1 73 ? -9.734 7.355 3.617 1 97.44 73 THR A CA 1
ATOM 529 C C . THR A 1 73 ? -11.023 8.031 3.17 1 97.44 73 THR A C 1
ATOM 531 O O . THR A 1 73 ? -12.109 7.656 3.613 1 97.44 73 THR A O 1
ATOM 534 N N . GLY A 1 74 ? -10.898 8.93 2.201 1 95 74 GLY A N 1
ATOM 535 C CA . GLY A 1 74 ? -11.992 9.805 1.814 1 95 74 GLY A CA 1
ATOM 536 C C . GLY A 1 74 ? -13.141 9.062 1.149 1 95 74 GLY A C 1
ATOM 537 O O . GLY A 1 74 ? -14.25 9.586 1.056 1 95 74 GLY A O 1
ATOM 538 N N . ASP A 1 75 ? -12.914 7.848 0.731 1 95.19 75 ASP A N 1
ATOM 539 C CA . ASP A 1 75 ? -13.961 7.09 0.044 1 95.19 75 ASP A CA 1
ATOM 540 C C . ASP A 1 75 ? -15 6.57 1.031 1 95.19 75 ASP A C 1
ATOM 542 O O . ASP A 1 75 ? -16.094 6.164 0.631 1 95.19 75 ASP A O 1
ATOM 546 N N . ASN A 1 76 ? -14.625 6.492 2.303 1 98 76 ASN A N 1
ATOM 547 C CA . ASN A 1 76 ? -15.617 6.207 3.33 1 98 76 ASN A CA 1
ATOM 548 C C . ASN A 1 76 ? -16.453 7.441 3.672 1 98 76 ASN A C 1
ATOM 550 O O . ASN A 1 76 ? -16.328 7.984 4.773 1 98 76 ASN A O 1
ATOM 554 N N . SER A 1 77 ? -17.234 7.91 2.742 1 98 77 SER A N 1
ATOM 555 C CA . SER A 1 77 ? -18.078 9.094 2.836 1 98 77 SER A CA 1
ATOM 556 C C . SER A 1 77 ? -19.328 8.953 1.973 1 98 77 SER A C 1
ATOM 558 O O . SER A 1 77 ? -19.453 7.988 1.212 1 98 77 SER A O 1
ATOM 560 N N . ASP A 1 78 ? -20.266 9.867 2.107 1 97.94 78 ASP A N 1
ATOM 561 C CA . ASP A 1 78 ? -21.484 9.82 1.312 1 97.94 78 ASP A CA 1
ATOM 562 C C . ASP A 1 78 ? -21.188 10.055 -0.167 1 97.94 78 ASP A C 1
ATOM 564 O O . ASP A 1 78 ? -20.688 11.125 -0.544 1 97.94 78 ASP A O 1
ATOM 568 N N . PRO A 1 79 ? -21.484 9.047 -1.022 1 97.19 79 PRO A N 1
ATOM 569 C CA . PRO A 1 79 ? -21.141 9.156 -2.443 1 97.19 79 PRO A CA 1
ATOM 570 C C . PRO A 1 79 ? -21.906 10.273 -3.148 1 97.19 79 PRO A C 1
ATOM 572 O O . PRO A 1 79 ? -21.516 10.695 -4.242 1 97.19 79 PRO A O 1
ATOM 575 N N . ALA A 1 80 ? -22.953 10.742 -2.578 1 96.69 80 ALA A N 1
ATOM 576 C CA . ALA A 1 80 ? -23.719 11.836 -3.168 1 96.69 80 ALA A CA 1
ATOM 577 C C . ALA A 1 80 ? -22.875 13.102 -3.289 1 96.69 80 ALA A C 1
ATOM 579 O O . ALA A 1 80 ? -23.172 13.984 -4.102 1 96.69 80 ALA A O 1
ATOM 580 N N . ALA A 1 81 ? -21.859 13.188 -2.453 1 94 81 ALA A N 1
ATOM 581 C CA . ALA A 1 81 ? -21.016 14.383 -2.428 1 94 81 ALA A CA 1
ATOM 582 C C . ALA A 1 81 ? -19.781 14.211 -3.309 1 94 81 ALA A C 1
ATOM 584 O O . ALA A 1 81 ? -18.984 15.141 -3.471 1 94 81 ALA A O 1
ATOM 585 N N . TRP A 1 82 ? -19.609 12.977 -3.832 1 93.94 82 TRP A N 1
ATOM 586 C CA . TRP A 1 82 ? -18.406 12.727 -4.637 1 93.94 82 TRP A CA 1
ATOM 587 C C . TRP A 1 82 ? -18.469 13.492 -5.949 1 93.94 82 TRP A C 1
ATOM 589 O O . TRP A 1 82 ? -19.516 13.531 -6.609 1 93.94 82 TRP A O 1
ATOM 599 N N . GLN A 1 83 ? -17.312 14.164 -6.328 1 85.62 83 GLN A N 1
ATOM 600 C CA . GLN A 1 83 ? -17.328 15 -7.523 1 85.62 83 GLN A CA 1
ATOM 601 C C . GLN A 1 83 ? -16.188 14.625 -8.469 1 85.62 83 GLN A C 1
ATOM 603 O O . GLN A 1 83 ? -16.219 14.969 -9.648 1 85.62 83 GLN A O 1
ATOM 608 N N . ALA A 1 84 ? -15.094 14.031 -8.039 1 83.19 84 ALA A N 1
ATOM 609 C CA . ALA A 1 84 ? -13.914 13.781 -8.859 1 83.19 84 ALA A CA 1
ATOM 610 C C . ALA A 1 84 ? -13.453 12.328 -8.727 1 83.19 84 ALA A C 1
ATOM 612 O O . ALA A 1 84 ? -12.492 12.039 -8.008 1 83.19 84 ALA A O 1
ATOM 613 N N . PRO A 1 85 ? -14.117 11.359 -9.352 1 80.5 85 PRO A N 1
ATOM 614 C CA . PRO A 1 85 ? -15.336 11.469 -10.164 1 80.5 85 PRO A CA 1
ATOM 615 C C . PRO A 1 85 ? -16.609 11.18 -9.375 1 80.5 85 PRO A C 1
ATOM 617 O O . PRO A 1 85 ? -16.531 10.578 -8.297 1 80.5 85 PRO A O 1
ATOM 620 N N . PRO A 1 86 ? -17.672 11.688 -9.891 1 91.06 86 PRO A N 1
ATOM 621 C CA . PRO A 1 86 ? -18.938 11.219 -9.312 1 91.06 86 PRO A CA 1
ATOM 622 C C . PRO A 1 86 ? -19.281 9.789 -9.711 1 91.06 86 PRO A C 1
ATOM 624 O O . PRO A 1 86 ? -18.656 9.234 -10.633 1 91.06 86 PRO A O 1
ATOM 627 N N . VAL A 1 87 ? -20.156 9.203 -8.969 1 94.12 87 VAL A N 1
ATOM 628 C CA . VAL A 1 87 ? -20.719 7.902 -9.336 1 94.12 87 VAL A CA 1
ATOM 629 C C . VAL A 1 87 ? -22.203 8.055 -9.648 1 94.12 87 VAL A C 1
ATOM 631 O O . VAL A 1 87 ? -22.844 9.023 -9.227 1 94.12 87 VAL A O 1
ATOM 634 N N . PRO A 1 88 ? -22.766 7.164 -10.438 1 94.75 88 PRO A N 1
ATOM 635 C CA . PRO A 1 88 ? -24.203 7.227 -10.711 1 94.75 88 PRO A CA 1
ATOM 636 C C . PRO A 1 88 ? -25.047 7.219 -9.438 1 94.75 88 PRO A C 1
ATOM 638 O O . PRO A 1 88 ? -24.719 6.531 -8.469 1 94.75 88 PRO A O 1
ATOM 641 N N . GLU A 1 89 ? -26.109 7.961 -9.453 1 96.25 89 GLU A N 1
ATOM 642 C CA . GLU A 1 89 ? -27 8.047 -8.305 1 96.25 89 GLU A CA 1
ATOM 643 C C . GLU A 1 89 ? -27.484 6.668 -7.875 1 96.25 89 GLU A C 1
ATOM 645 O O . GLU A 1 89 ? -27.672 6.414 -6.684 1 96.25 89 GLU A O 1
ATOM 650 N N . SER A 1 90 ? -27.672 5.785 -8.859 1 96.38 90 SER A N 1
ATOM 651 C CA . SER A 1 90 ? -28.172 4.441 -8.57 1 96.38 90 SER A CA 1
ATOM 652 C C . SER A 1 90 ? -27.188 3.666 -7.703 1 96.38 90 SER A C 1
ATOM 654 O O . SER A 1 90 ? -27.547 2.645 -7.1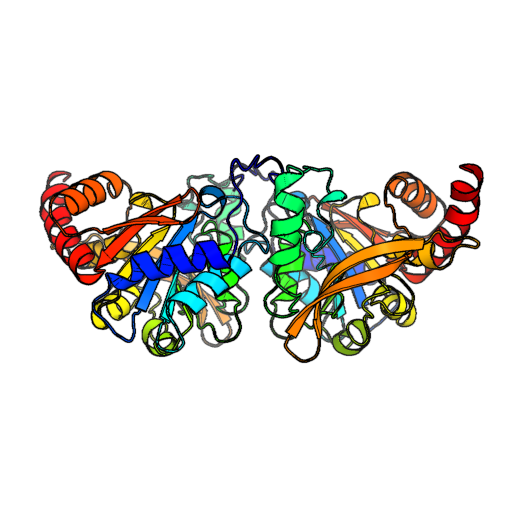09 1 96.38 90 SER A O 1
ATOM 656 N N . TRP A 1 91 ? -25.938 4.105 -7.574 1 96.88 91 TRP A N 1
ATOM 657 C CA . TRP A 1 91 ? -24.906 3.408 -6.805 1 96.88 91 TRP A CA 1
ATOM 658 C C . TRP A 1 91 ? -24.859 3.922 -5.367 1 96.88 91 TRP A C 1
ATOM 660 O O . TRP A 1 91 ? -24.234 3.312 -4.504 1 96.88 91 TRP A O 1
ATOM 670 N N . TRP A 1 92 ? -25.531 5.039 -5.07 1 97.56 92 TRP A N 1
ATOM 671 C CA . TRP A 1 92 ? -25.375 5.707 -3.783 1 97.56 92 TRP A CA 1
ATOM 672 C C . TRP A 1 92 ? -25.766 4.777 -2.639 1 97.56 92 TRP A C 1
ATOM 674 O O . TRP A 1 92 ? -24.969 4.531 -1.73 1 97.56 92 TRP A O 1
ATOM 684 N N . GLN A 1 93 ? -26.969 4.215 -2.734 1 97.94 93 GLN A N 1
ATOM 685 C CA . GLN A 1 93 ? -27.453 3.406 -1.623 1 97.94 93 GLN A CA 1
ATOM 686 C C . GLN A 1 93 ? -26.656 2.111 -1.489 1 97.94 93 GLN A C 1
ATOM 688 O O . GLN A 1 93 ? -26.266 1.729 -0.385 1 97.94 93 GLN A O 1
ATOM 693 N N . PRO A 1 94 ? -26.344 1.43 -2.619 1 97.25 94 PRO A N 1
ATOM 694 C CA . PRO A 1 94 ? -25.469 0.257 -2.518 1 97.25 94 PRO A CA 1
ATOM 695 C C . PRO A 1 94 ? -24.125 0.576 -1.874 1 97.25 94 PRO A C 1
ATOM 697 O O . PRO A 1 94 ? -23.594 -0.231 -1.104 1 97.25 94 PRO A O 1
ATOM 700 N N . ILE A 1 95 ? -23.562 1.705 -2.139 1 97.75 95 ILE A N 1
ATOM 701 C CA . ILE A 1 95 ? -22.297 2.109 -1.551 1 97.75 95 ILE A CA 1
ATOM 702 C C . ILE A 1 95 ? -22.469 2.332 -0.05 1 97.75 95 ILE A C 1
ATOM 704 O O . ILE A 1 95 ? -21.703 1.788 0.755 1 97.75 95 ILE A O 1
ATOM 708 N N . ARG A 1 96 ? -23.516 3.051 0.321 1 98.31 96 ARG A N 1
ATOM 709 C CA . ARG A 1 96 ? -23.781 3.289 1.736 1 98.31 96 ARG A CA 1
ATOM 710 C C . ARG A 1 96 ? -23.953 1.975 2.492 1 98.31 96 ARG A C 1
ATOM 712 O O . ARG A 1 96 ? -23.469 1.833 3.615 1 98.31 96 ARG A O 1
ATOM 719 N N . ASP A 1 97 ? -24.516 1.019 1.813 1 97.62 97 ASP A N 1
ATOM 720 C CA . ASP A 1 97 ? -24.875 -0.246 2.449 1 97.62 97 ASP A CA 1
ATOM 721 C C . ASP A 1 97 ? -23.656 -1.156 2.586 1 97.62 97 ASP A C 1
ATOM 723 O O . ASP A 1 97 ? -23.625 -2.031 3.455 1 97.62 97 ASP A O 1
ATOM 727 N N . SER A 1 98 ? -22.641 -0.848 1.782 1 97.56 98 SER A N 1
ATOM 728 C CA . SER A 1 98 ? -21.688 -1.951 1.678 1 97.56 98 SER A CA 1
ATOM 729 C C . SER A 1 98 ? -20.266 -1.489 1.986 1 97.56 98 SER A C 1
ATOM 731 O O . SER A 1 98 ? -19.375 -2.312 2.191 1 97.56 98 SER A O 1
ATOM 733 N N . ILE A 1 99 ? -20 -0.207 1.972 1 97.31 99 ILE A N 1
ATOM 734 C CA . ILE A 1 99 ? -18.672 0.244 2.344 1 97.31 99 ILE A CA 1
ATOM 735 C C . ILE A 1 99 ? -18.297 -0.31 3.719 1 97.31 99 ILE A C 1
ATOM 737 O O . ILE A 1 99 ? -19.078 -0.216 4.664 1 97.31 99 ILE A O 1
ATOM 741 N N . PRO A 1 100 ? -17.141 -0.94 3.785 1 97.38 100 PRO A N 1
ATOM 742 C CA . PRO A 1 100 ? -16.766 -1.503 5.082 1 97.38 100 PRO A CA 1
ATOM 743 C C . PRO A 1 100 ? -16.547 -0.432 6.148 1 97.38 100 PRO A C 1
ATOM 745 O O . PRO A 1 100 ? -16.125 0.684 5.828 1 97.38 100 PRO A O 1
ATOM 748 N N . ALA A 1 101 ? -16.828 -0.854 7.395 1 98.31 101 ALA A N 1
ATOM 749 C CA . ALA A 1 101 ? -16.453 0.014 8.508 1 98.31 101 ALA A CA 1
ATOM 750 C C . ALA A 1 101 ? -14.945 0.243 8.547 1 98.31 101 ALA A C 1
ATOM 752 O O . ALA A 1 101 ? -14.164 -0.659 8.227 1 98.31 101 ALA A O 1
ATOM 753 N N . PHE A 1 102 ? -14.68 1.447 8.961 1 98.5 102 PHE A N 1
ATOM 754 C CA . PHE A 1 102 ? -13.266 1.789 9.094 1 98.5 102 PHE A CA 1
ATOM 755 C C . PHE A 1 102 ? -12.586 0.88 10.109 1 98.5 102 PHE A C 1
ATOM 757 O O . PHE A 1 102 ? -13.117 0.646 11.195 1 98.5 102 PHE A O 1
ATOM 764 N N . ASP A 1 103 ? -11.484 0.332 9.703 1 97.75 103 ASP A N 1
ATOM 765 C CA . ASP A 1 103 ? -10.578 -0.436 10.555 1 97.75 103 ASP A CA 1
ATOM 766 C C . ASP A 1 103 ? -9.141 0.049 10.406 1 97.75 103 ASP A C 1
ATOM 768 O O . ASP A 1 103 ? -8.555 -0.052 9.32 1 97.75 103 ASP A O 1
ATOM 772 N N . PRO A 1 104 ? -8.523 0.571 11.508 1 97.06 104 PRO A N 1
ATOM 773 C CA . PRO A 1 104 ? -7.176 1.137 11.398 1 97.06 104 PRO A CA 1
ATOM 774 C C . PRO A 1 104 ? -6.16 0.136 10.852 1 97.06 104 PRO A C 1
ATOM 776 O O . PRO A 1 104 ? -5.16 0.534 10.25 1 97.06 104 PRO A O 1
ATOM 779 N N . ALA A 1 105 ? -6.414 -1.126 10.984 1 97.06 105 ALA A N 1
ATOM 780 C CA . ALA A 1 105 ? -5.445 -2.143 10.586 1 97.06 105 ALA A CA 1
ATOM 781 C C . ALA A 1 105 ? -5.625 -2.521 9.117 1 97.06 105 ALA A C 1
ATOM 783 O O . ALA A 1 105 ? -4.648 -2.791 8.414 1 97.06 105 ALA A O 1
ATOM 784 N N . THR A 1 106 ? -6.879 -2.469 8.578 1 97.56 106 THR A N 1
ATOM 785 C CA . THR A 1 106 ? -7.086 -3.115 7.289 1 97.56 106 THR A CA 1
ATOM 786 C C . THR A 1 106 ? -7.547 -2.104 6.242 1 97.56 106 THR A C 1
ATOM 788 O O . THR A 1 106 ? -7.422 -2.346 5.043 1 97.56 106 THR A O 1
ATOM 791 N N . THR A 1 107 ? -8.172 -1.007 6.691 1 98.31 107 THR A N 1
ATOM 792 C CA . THR A 1 107 ? -8.57 0.014 5.727 1 98.31 107 THR A CA 1
ATOM 793 C C . THR A 1 107 ? -7.344 0.708 5.141 1 98.31 107 THR A C 1
ATOM 795 O O . THR A 1 107 ? -6.527 1.268 5.879 1 98.31 107 THR A O 1
ATOM 798 N N . ILE A 1 108 ? -7.168 0.653 3.852 1 98.12 108 ILE A N 1
ATOM 799 C CA . ILE A 1 108 ? -5.988 1.269 3.254 1 98.12 108 ILE A CA 1
ATOM 800 C C . ILE A 1 108 ? -6.285 2.723 2.9 1 98.12 108 ILE A C 1
ATOM 802 O O . ILE A 1 108 ? -7.449 3.104 2.742 1 98.12 108 ILE A O 1
ATOM 806 N N . THR A 1 109 ? -5.266 3.477 2.801 1 97.44 109 THR A N 1
ATOM 807 C CA . THR A 1 109 ? -5.414 4.887 2.459 1 97.44 109 THR A CA 1
ATOM 808 C C . THR A 1 109 ? -5.898 5.047 1.021 1 97.44 109 THR A C 1
ATOM 810 O O . THR A 1 109 ? -5.773 4.125 0.211 1 97.44 109 THR A O 1
ATOM 813 N N . ARG A 1 110 ? -6.461 6.168 0.805 1 93.25 110 ARG A N 1
ATOM 814 C CA . ARG A 1 110 ? -6.898 6.52 -0.542 1 93.25 110 ARG A CA 1
ATOM 815 C C . ARG A 1 110 ? -6.379 7.898 -0.942 1 93.25 110 ARG A C 1
ATOM 817 O O . ARG A 1 110 ? -6.586 8.875 -0.224 1 93.25 110 ARG A O 1
ATOM 824 N N . ILE A 1 111 ? -5.617 7.992 -2.014 1 88.75 111 ILE A N 1
ATOM 825 C CA . ILE A 1 111 ? -5.223 9.211 -2.713 1 88.75 111 ILE A CA 1
ATOM 826 C C . ILE A 1 111 ? -4.309 10.047 -1.821 1 88.75 111 ILE A C 1
ATOM 828 O O . ILE A 1 111 ? -4.414 11.273 -1.79 1 88.75 111 ILE A O 1
ATOM 832 N N . VAL A 1 112 ? -3.576 9.406 -0.928 1 92.25 112 VAL A N 1
ATOM 833 C CA . VAL A 1 112 ? -2.65 10.172 -0.101 1 92.25 112 VAL A CA 1
ATOM 834 C C . VAL A 1 112 ? -1.214 9.875 -0.525 1 92.25 112 VAL A C 1
ATOM 836 O O . VAL A 1 112 ? -0.287 10.594 -0.143 1 92.25 112 VAL A O 1
ATOM 839 N N . GLY A 1 113 ? -1.02 8.781 -1.273 1 93.62 113 GLY A N 1
ATOM 840 C CA . GLY A 1 113 ? 0.309 8.445 -1.765 1 93.62 113 GLY A CA 1
ATOM 841 C C . GLY A 1 113 ? 0.885 7.195 -1.128 1 93.62 113 GLY A C 1
ATOM 842 O O . GLY A 1 113 ? 0.376 6.719 -0.111 1 93.62 113 GLY A O 1
ATOM 843 N N . VAL A 1 114 ? 1.973 6.734 -1.658 1 96.88 114 VAL A N 1
ATOM 844 C CA . VAL A 1 114 ? 2.553 5.449 -1.276 1 96.88 114 VAL A CA 1
ATOM 845 C C . VAL A 1 114 ? 3.355 5.605 0.012 1 96.88 114 VAL A C 1
ATOM 847 O O . VAL A 1 114 ? 3.436 4.676 0.819 1 96.88 114 VAL A O 1
ATOM 850 N N . VAL A 1 115 ? 3.893 6.781 0.275 1 98.19 115 VAL A N 1
ATOM 851 C CA . VAL A 1 115 ? 4.742 6.988 1.441 1 98.19 115 VAL A CA 1
ATOM 852 C C . VAL A 1 115 ? 3.902 6.922 2.715 1 98.19 115 VAL A C 1
ATOM 854 O O . VAL A 1 115 ? 4.207 6.148 3.627 1 98.19 115 VAL A O 1
ATOM 857 N N . PRO A 1 116 ? 2.789 7.633 2.762 1 98.5 116 PRO A N 1
ATOM 858 C CA . PRO A 1 116 ? 1.963 7.504 3.965 1 98.5 116 PRO A CA 1
ATOM 859 C C . PRO A 1 116 ? 1.427 6.09 4.168 1 98.5 116 PRO A C 1
ATOM 861 O O . PRO A 1 116 ? 1.395 5.594 5.297 1 98.5 116 PRO A O 1
ATOM 864 N N . GLU A 1 117 ? 1.023 5.43 3.092 1 98.31 117 GLU A N 1
ATOM 865 C CA . GLU A 1 117 ? 0.535 4.062 3.221 1 98.31 117 GLU A CA 1
ATOM 866 C C . GLU A 1 117 ? 1.63 3.133 3.736 1 98.31 117 GLU A C 1
ATOM 868 O O . GLU A 1 117 ? 1.364 2.236 4.543 1 98.31 117 GLU A O 1
ATOM 873 N N . THR A 1 118 ? 2.842 3.344 3.25 1 98.44 118 THR A N 1
ATOM 874 C CA . THR A 1 118 ? 3.975 2.551 3.711 1 98.44 118 THR A CA 1
ATOM 875 C C . THR A 1 118 ? 4.215 2.77 5.203 1 98.44 118 THR A C 1
ATOM 877 O O . THR A 1 118 ? 4.418 1.812 5.953 1 98.44 118 THR A O 1
ATOM 880 N N . LEU A 1 119 ? 4.125 3.979 5.66 1 98.81 119 LEU A N 1
ATOM 881 C CA . LEU A 1 119 ? 4.328 4.254 7.082 1 98.81 119 LEU A CA 1
ATOM 882 C C . LEU A 1 119 ? 3.201 3.658 7.918 1 98.81 119 LEU A C 1
ATOM 884 O O . LEU A 1 119 ? 3.436 3.154 9.016 1 98.81 119 LEU A O 1
ATOM 888 N N . ARG A 1 120 ? 2.031 3.738 7.398 1 98.75 120 ARG A N 1
ATOM 889 C CA . ARG A 1 120 ? 0.872 3.217 8.117 1 98.75 120 ARG A CA 1
ATOM 890 C C . ARG A 1 120 ? 1.099 1.771 8.547 1 98.75 120 ARG A C 1
ATOM 892 O O . ARG A 1 120 ? 0.697 1.373 9.641 1 98.75 120 ARG A O 1
ATOM 899 N N . THR A 1 121 ? 1.763 1.039 7.703 1 98 121 THR A N 1
ATOM 900 C CA . THR A 1 121 ? 1.909 -0.39 7.957 1 98 121 THR A CA 1
ATOM 901 C C . THR A 1 121 ? 3.303 -0.705 8.492 1 98 121 THR A C 1
ATOM 903 O O . THR A 1 121 ? 3.688 -1.872 8.586 1 98 121 THR A O 1
ATOM 906 N N . TRP A 1 122 ? 4.062 0.32 8.758 1 98.5 122 TRP A N 1
ATOM 907 C CA . TRP A 1 122 ? 5.402 0.135 9.312 1 98.5 122 TRP A CA 1
ATOM 908 C C . TRP A 1 122 ? 5.34 -0.476 10.703 1 98.5 122 TRP A C 1
ATOM 910 O O . TRP A 1 122 ? 4.48 -0.112 11.508 1 98.5 122 TRP A O 1
ATOM 920 N N . PRO A 1 123 ? 6.281 -1.46 11.023 1 97.62 123 PRO A N 1
ATOM 921 C CA . PRO A 1 123 ? 6.273 -2.01 12.383 1 97.62 123 PRO A CA 1
ATOM 922 C C . PRO A 1 123 ? 6.328 -0.927 13.453 1 97.62 123 PRO A C 1
ATOM 924 O O . PRO A 1 123 ? 7.203 -0.058 13.422 1 97.62 123 PRO A O 1
ATOM 927 N N . GLY A 1 124 ? 5.363 -0.93 14.344 1 97.94 124 GLY A N 1
ATOM 928 C CA . GLY A 1 124 ? 5.348 0.012 15.453 1 97.94 124 GLY A CA 1
ATOM 929 C C . GLY A 1 124 ? 4.48 1.228 15.188 1 97.94 124 GLY A C 1
ATOM 930 O O . GLY A 1 124 ? 4.195 2.006 16.109 1 97.94 124 GLY A O 1
ATOM 931 N N . ALA A 1 125 ? 4.043 1.439 14.008 1 98.75 125 ALA A N 1
ATOM 932 C CA . ALA A 1 125 ? 3.191 2.578 13.68 1 98.75 125 ALA A CA 1
ATOM 933 C C . ALA A 1 125 ? 1.814 2.436 14.32 1 98.75 125 ALA A C 1
ATOM 935 O O . ALA A 1 125 ? 1.291 1.326 14.445 1 98.75 125 ALA A O 1
ATOM 936 N N . LEU A 1 126 ? 1.266 3.523 14.781 1 98.88 126 LEU A N 1
ATOM 937 C CA . LEU A 1 126 ? -0.098 3.607 15.289 1 98.88 126 LEU A CA 1
ATOM 938 C C . LEU A 1 126 ? -0.958 4.5 14.406 1 98.88 126 LEU A C 1
ATOM 940 O O . LEU A 1 126 ? -0.445 5.41 13.742 1 98.88 126 LEU A O 1
ATOM 944 N N . ARG A 1 127 ? -2.211 4.25 14.352 1 98.88 127 ARG A N 1
ATOM 945 C CA . ARG A 1 127 ? -3.123 5.012 13.508 1 98.88 127 ARG A CA 1
ATOM 946 C C . ARG A 1 127 ? -4.32 5.516 14.305 1 98.88 127 ARG A C 1
ATOM 948 O O . ARG A 1 127 ? -4.855 4.797 15.148 1 98.88 127 ARG A O 1
ATOM 955 N N . SER A 1 128 ? -4.777 6.715 14.062 1 98.88 128 SER A N 1
ATOM 956 C CA . SER A 1 128 ? -5.926 7.273 14.758 1 98.88 128 SER A CA 1
ATOM 957 C C . SER A 1 128 ? -7.234 6.703 14.219 1 98.88 128 SER A C 1
ATOM 959 O O . SER A 1 128 ? -7.246 6.059 13.172 1 98.88 128 SER A O 1
ATOM 961 N N . ALA A 1 129 ? -8.312 6.98 14.82 1 97.62 129 ALA A N 1
ATOM 962 C CA . ALA A 1 129 ? -9.492 6.129 14.688 1 97.62 129 ALA A CA 1
ATOM 963 C C . ALA A 1 129 ? -10.539 6.781 13.789 1 97.62 129 ALA A C 1
ATOM 965 O O . ALA A 1 129 ? -11.562 6.164 13.469 1 97.62 129 ALA A O 1
ATOM 966 N N . HIS A 1 130 ? -10.344 7.977 13.336 1 98.44 130 HIS A N 1
ATOM 967 C CA . HIS A 1 130 ? -11.383 8.609 12.523 1 98.44 130 HIS A CA 1
ATOM 968 C C . HIS A 1 130 ? -11.508 7.922 11.164 1 98.44 130 HIS A C 1
ATOM 970 O O . HIS A 1 130 ? -10.508 7.672 10.492 1 98.44 130 HIS A O 1
ATOM 976 N N . PRO A 1 131 ? -12.68 7.707 10.648 1 98.25 131 PRO A N 1
ATOM 977 C CA . PRO A 1 131 ? -12.898 6.867 9.469 1 98.25 131 PRO A CA 1
ATOM 978 C C . PRO A 1 131 ? -12.445 7.539 8.18 1 98.25 131 PRO A C 1
ATOM 980 O O . PRO A 1 131 ? -12.258 6.867 7.16 1 98.25 131 PRO A O 1
ATOM 983 N N . GLN A 1 132 ? -12.25 8.844 8.195 1 98.31 132 GLN A N 1
ATOM 984 C CA . GLN A 1 132 ? -11.992 9.578 6.957 1 98.31 132 GLN A CA 1
ATOM 985 C C . GLN A 1 132 ? -10.641 10.281 7.012 1 98.31 132 GLN A C 1
ATOM 987 O O . GLN A 1 132 ? -9.969 10.438 5.988 1 98.31 132 GLN A O 1
ATOM 992 N N . THR A 1 133 ? -10.266 10.742 8.227 1 98.62 133 THR A N 1
ATOM 993 C CA . THR A 1 133 ? -9.109 11.625 8.328 1 98.62 133 THR A CA 1
ATOM 994 C C . THR A 1 133 ? -8.125 11.109 9.383 1 98.62 133 THR A C 1
ATOM 996 O O . THR A 1 133 ? -7.641 11.875 10.211 1 98.62 133 THR A O 1
ATOM 999 N N . SER A 1 134 ? -7.848 9.867 9.352 1 98.81 134 SER A N 1
ATOM 1000 C CA . SER A 1 134 ? -6.879 9.297 10.281 1 98.81 134 SER A CA 1
ATOM 1001 C C . SER A 1 134 ? -5.461 9.742 9.945 1 98.81 134 SER A C 1
ATOM 1003 O O . SER A 1 134 ? -5.203 10.242 8.852 1 98.81 134 SER A O 1
ATOM 1005 N N . PHE A 1 135 ? -4.621 9.641 10.922 1 98.94 135 PHE A N 1
ATOM 1006 C CA . PHE A 1 135 ? -3.18 9.82 10.805 1 98.94 135 PHE A CA 1
ATOM 1007 C C . PHE A 1 135 ? -2.438 8.594 11.336 1 98.94 135 PHE A C 1
ATOM 1009 O O . PHE A 1 135 ? -2.889 7.957 12.289 1 98.94 135 PHE A O 1
ATOM 1016 N N . ALA A 1 136 ? -1.343 8.281 10.711 1 98.94 136 ALA A N 1
ATOM 1017 C CA . ALA A 1 136 ? -0.416 7.297 11.266 1 98.94 136 ALA A CA 1
ATOM 1018 C C . ALA A 1 136 ? 0.809 7.98 11.867 1 98.94 136 ALA A C 1
ATOM 1020 O O . ALA A 1 136 ? 1.258 9.016 11.375 1 98.94 136 ALA A O 1
ATOM 1021 N N . ALA A 1 137 ? 1.295 7.418 12.922 1 98.94 137 ALA A N 1
ATOM 1022 C CA . ALA A 1 137 ? 2.451 7.965 13.625 1 98.94 137 ALA A CA 1
ATOM 1023 C C . ALA A 1 137 ? 3.418 6.855 14.031 1 98.94 137 ALA A C 1
ATOM 1025 O O . ALA A 1 137 ? 2.996 5.746 14.367 1 98.94 137 ALA A O 1
ATOM 1026 N N . LEU A 1 138 ? 4.656 7.16 13.977 1 98.88 138 LEU A N 1
ATOM 1027 C CA . LEU A 1 138 ? 5.73 6.258 14.375 1 98.88 138 LEU A CA 1
ATOM 1028 C C . LEU A 1 138 ? 6.773 6.992 15.211 1 98.88 138 LEU A C 1
ATOM 1030 O O . LEU A 1 138 ? 7.352 7.984 14.766 1 98.88 138 LEU A O 1
ATOM 1034 N N . GLY A 1 139 ? 7.047 6.539 16.375 1 98.69 139 GLY A N 1
ATOM 1035 C CA . GLY A 1 139 ? 7.973 7.16 17.312 1 98.69 139 GLY A CA 1
ATOM 1036 C C . GLY A 1 139 ? 7.402 7.305 18.703 1 98.69 139 GLY A C 1
ATOM 1037 O O . GLY A 1 139 ? 6.305 6.82 18.984 1 98.69 139 GLY A O 1
ATOM 1038 N N . PRO A 1 140 ? 8.07 7.945 19.594 1 98.62 140 PRO A N 1
ATOM 1039 C CA . PRO A 1 140 ? 7.711 8.008 21.016 1 98.62 140 PRO A CA 1
ATOM 1040 C C . PRO A 1 140 ? 6.383 8.719 21.266 1 98.62 140 PRO A C 1
ATOM 1042 O O . PRO A 1 140 ? 5.691 8.422 22.234 1 98.62 140 PRO A O 1
ATOM 1045 N N . GLN A 1 141 ? 5.984 9.594 20.375 1 98.75 141 GLN A N 1
ATOM 1046 C CA . GLN A 1 141 ? 4.77 10.367 20.594 1 98.75 141 GLN A CA 1
ATOM 1047 C C . GLN A 1 141 ? 3.574 9.734 19.891 1 98.75 141 GLN A C 1
ATOM 1049 O O . GLN A 1 141 ? 2.473 10.289 19.906 1 98.75 141 GLN A O 1
ATOM 1054 N N . ALA A 1 142 ? 3.756 8.602 19.297 1 98.88 142 ALA A N 1
ATOM 1055 C CA . ALA A 1 142 ? 2.748 8.016 18.422 1 98.88 142 ALA A CA 1
ATOM 1056 C C . ALA A 1 142 ? 1.432 7.801 19.156 1 98.88 142 ALA A C 1
ATOM 1058 O O . ALA A 1 142 ? 0.364 8.156 18.656 1 98.88 142 ALA A O 1
ATOM 1059 N N . ARG A 1 143 ? 1.502 7.238 20.312 1 98.81 143 ARG A N 1
ATOM 1060 C CA . ARG A 1 143 ? 0.29 6.957 21.078 1 98.81 143 ARG A CA 1
ATOM 1061 C C . ARG A 1 143 ? -0.445 8.242 21.438 1 98.81 143 ARG A C 1
ATOM 1063 O O . ARG A 1 143 ? -1.658 8.344 21.234 1 98.81 143 ARG A O 1
ATOM 1070 N N . ARG A 1 144 ? 0.297 9.18 21.906 1 98.69 144 ARG A N 1
ATOM 1071 C CA . ARG A 1 144 ? -0.292 10.461 22.281 1 98.69 144 ARG A CA 1
ATOM 1072 C C . ARG A 1 144 ? -0.991 11.109 21.078 1 98.69 144 ARG A C 1
ATOM 1074 O O . ARG A 1 144 ? -2.107 11.609 21.219 1 98.69 144 ARG A O 1
ATOM 1081 N N . ILE A 1 145 ? -0.392 11.07 19.953 1 98.88 145 ILE A N 1
ATOM 1082 C CA . ILE A 1 145 ? -0.857 11.758 18.75 1 98.88 145 ILE A CA 1
ATOM 1083 C C . ILE A 1 145 ? -2.111 11.07 18.219 1 98.88 145 ILE A C 1
ATOM 1085 O O . ILE A 1 145 ? -3.037 11.734 17.75 1 98.88 145 ILE A O 1
ATOM 1089 N N . THR A 1 146 ? -2.211 9.742 18.312 1 98.88 146 THR A N 1
ATOM 1090 C CA . THR A 1 146 ? -3.244 9.023 17.578 1 98.88 146 THR A CA 1
ATOM 1091 C C . THR A 1 146 ? -4.438 8.719 18.484 1 98.88 146 THR A C 1
ATOM 1093 O O . THR A 1 146 ? -5.535 8.438 17.984 1 98.88 146 THR A O 1
ATOM 1096 N N . GLU A 1 147 ? -4.305 8.828 19.734 1 98.5 147 GLU A N 1
ATOM 1097 C CA . GLU A 1 147 ? -5.383 8.461 20.641 1 98.5 147 GLU A CA 1
ATOM 1098 C C . GLU A 1 147 ? -6.473 9.531 20.672 1 98.5 147 GLU A C 1
ATOM 1100 O O . GLU A 1 147 ? -6.184 10.727 20.547 1 98.5 147 GLU A O 1
ATOM 1105 N N . GLY A 1 148 ? -7.703 9.102 20.75 1 98.12 148 GLY A N 1
ATOM 1106 C CA . GLY A 1 148 ? -8.812 10 21.047 1 98.12 148 GLY A CA 1
ATOM 1107 C C . GLY A 1 148 ? -9.297 10.766 19.828 1 98.12 148 GLY A C 1
ATOM 1108 O O . GLY A 1 148 ? -9.891 11.836 19.953 1 98.12 148 GLY A O 1
ATOM 1109 N N . HIS A 1 149 ? -9.078 10.297 18.641 1 98.62 149 HIS A N 1
ATOM 1110 C CA . HIS A 1 149 ? -9.609 10.914 17.438 1 98.62 149 HIS A CA 1
ATOM 1111 C C . HIS A 1 149 ? -11.102 10.648 17.281 1 98.62 149 HIS A C 1
ATOM 1113 O O . HIS A 1 149 ? -11.5 9.578 16.812 1 98.62 149 HIS A O 1
ATOM 1119 N N . GLU A 1 150 ? -11.898 11.664 17.562 1 98 150 GLU A N 1
ATOM 1120 C CA . GLU A 1 150 ? -13.344 11.477 17.672 1 98 150 GLU A CA 1
ATOM 1121 C C . GLU A 1 150 ? -13.992 11.438 16.297 1 98 150 GLU A C 1
ATOM 1123 O O . GLU A 1 150 ? -13.57 12.148 15.375 1 98 150 GLU A O 1
ATOM 1128 N N . PRO A 1 151 ? -15.102 10.703 16.141 1 97.19 151 PRO A N 1
ATOM 1129 C CA . PRO A 1 151 ? -15.773 10.562 14.852 1 97.19 151 PRO A CA 1
ATOM 1130 C C . PRO A 1 151 ? -16.359 11.883 14.352 1 97.19 151 PRO A C 1
ATOM 1132 O O . PRO A 1 151 ? -16.516 12.078 13.141 1 97.19 151 PRO A O 1
ATOM 1135 N N . ASN A 1 152 ? -16.703 12.773 15.242 1 97.69 152 ASN A N 1
ATOM 1136 C CA . ASN A 1 152 ? -17.297 14.039 14.828 1 97.69 152 ASN A CA 1
ATOM 1137 C C . ASN A 1 152 ? -16.266 15.156 14.797 1 97.69 152 ASN A C 1
ATOM 1139 O O . ASN A 1 152 ? -16.594 16.328 14.969 1 97.69 152 ASN A O 1
ATOM 1143 N N . CYS A 1 153 ? -15.062 14.828 14.695 1 98.44 153 CYS A N 1
ATOM 1144 C CA . CYS A 1 153 ? -13.953 15.773 14.641 1 98.44 153 CYS A CA 1
ATOM 1145 C C . CYS A 1 153 ? -12.898 15.328 13.633 1 98.44 153 CYS A C 1
ATOM 1147 O O . CYS A 1 153 ? -11.891 14.727 14.008 1 98.44 153 CYS A O 1
ATOM 1149 N N . ARG A 1 154 ? -13.094 15.703 12.406 1 98.56 154 ARG A N 1
ATOM 1150 C CA . ARG A 1 154 ? -12.18 15.297 11.352 1 98.56 154 ARG A CA 1
ATOM 1151 C C . ARG A 1 154 ? -10.773 15.828 11.602 1 98.56 154 ARG A C 1
ATOM 1153 O O . ARG A 1 154 ? -9.82 15.055 11.727 1 98.56 154 ARG A O 1
ATOM 1160 N N . LEU A 1 155 ? -10.703 17.109 11.703 1 98.81 155 LEU A N 1
ATOM 1161 C CA . LEU A 1 155 ? -9.391 17.75 11.742 1 98.81 155 LEU A CA 1
ATOM 1162 C C . LEU A 1 155 ? -9.383 18.906 12.742 1 98.81 155 LEU A C 1
ATOM 1164 O O . LEU A 1 155 ? -8.703 19.906 12.531 1 98.81 155 LEU A O 1
ATOM 1168 N N . GLY A 1 156 ? -10.133 18.766 13.859 1 98.69 156 GLY A N 1
ATOM 1169 C CA . GLY A 1 156 ? -10.281 19.812 14.859 1 98.69 156 GLY A CA 1
ATOM 1170 C C . GLY A 1 156 ? -9.562 19.5 16.156 1 98.69 156 GLY A C 1
ATOM 1171 O O . GLY A 1 156 ? -8.438 19 16.156 1 98.69 156 GLY A O 1
ATOM 1172 N N . GLU A 1 157 ? -10.25 19.812 17.281 1 98.56 157 GLU A N 1
ATOM 1173 C CA . GLU A 1 157 ? -9.617 19.812 18.609 1 98.56 157 GLU A CA 1
ATOM 1174 C C . GLU A 1 157 ? -9.43 18.391 19.125 1 98.56 157 GLU A C 1
ATOM 1176 O O . GLU A 1 157 ? -8.516 18.109 19.906 1 98.56 157 GLU A O 1
ATOM 1181 N N . SER A 1 158 ? -10.258 17.516 18.766 1 98.56 158 SER A N 1
ATOM 1182 C CA . SER A 1 158 ? -10.141 16.109 19.156 1 98.56 158 SER A CA 1
ATOM 1183 C C . SER A 1 158 ? -9.555 15.273 18.016 1 98.56 158 SER A C 1
ATOM 1185 O O . SER A 1 158 ? -10.047 14.18 17.734 1 98.56 158 SER A O 1
ATOM 1187 N N . SER A 1 159 ? -8.633 15.812 17.297 1 98.81 159 SER A N 1
ATOM 1188 C CA . SER A 1 159 ? -7.914 15.156 16.203 1 98.81 159 SER A CA 1
ATOM 1189 C C . SER A 1 159 ? -6.41 15.188 16.453 1 98.81 159 SER A C 1
ATOM 1191 O O . SER A 1 159 ? -5.93 15.898 17.328 1 98.81 159 SER A O 1
ATOM 1193 N N . PRO A 1 160 ? -5.629 14.445 15.688 1 98.94 160 PRO A N 1
ATOM 1194 C CA . PRO A 1 160 ? -4.164 14.469 15.781 1 98.94 160 PRO A CA 1
ATOM 1195 C C . PRO A 1 160 ? -3.58 15.859 15.547 1 98.94 160 PRO A C 1
ATOM 1197 O O . PRO A 1 160 ? -2.518 16.188 16.078 1 98.94 160 PRO A O 1
ATOM 1200 N N . LEU A 1 161 ? -4.27 16.703 14.773 1 98.94 161 LEU A N 1
ATOM 1201 C CA . LEU A 1 161 ? -3.717 18.031 14.461 1 98.94 161 LEU A CA 1
ATOM 1202 C C . LEU A 1 161 ? -3.566 18.859 15.727 1 98.94 161 LEU A C 1
ATOM 1204 O O . LEU A 1 161 ? -2.543 19.516 15.922 1 98.94 161 LEU A O 1
ATOM 1208 N N . ALA A 1 162 ? -4.574 18.812 16.562 1 98.88 162 ALA A N 1
ATOM 1209 C CA . ALA A 1 162 ? -4.488 19.562 17.812 1 98.88 162 ALA A CA 1
ATOM 1210 C C . ALA A 1 162 ? -3.379 19.016 18.703 1 98.88 162 ALA A C 1
ATOM 1212 O O . ALA A 1 162 ? -2.678 19.781 19.375 1 98.88 162 ALA A O 1
ATOM 1213 N N . LYS A 1 163 ? -3.193 17.734 18.734 1 98.88 163 LYS A N 1
ATOM 1214 C CA . LYS A 1 163 ? -2.145 17.109 19.531 1 98.88 163 LYS A CA 1
ATOM 1215 C C . LYS A 1 163 ? -0.762 17.438 18.969 1 98.88 163 LYS A C 1
ATOM 1217 O O . LYS A 1 163 ? 0.188 17.641 19.734 1 98.88 163 LYS A O 1
ATOM 1222 N N . LEU A 1 164 ? -0.689 17.438 17.656 1 98.94 164 LEU A N 1
ATOM 1223 C CA . LEU A 1 164 ? 0.556 17.844 17 1 98.94 164 LEU A CA 1
ATOM 1224 C C . LEU A 1 164 ? 0.925 19.266 17.375 1 98.94 164 LEU A C 1
ATOM 1226 O O . LEU A 1 164 ? 2.092 19.562 17.641 1 98.94 164 LEU A O 1
ATOM 1230 N N . GLU A 1 165 ? -0.02 20.109 17.375 1 98.88 165 GLU A N 1
ATOM 1231 C CA . GLU A 1 165 ? 0.216 21.484 17.797 1 98.88 165 GLU A CA 1
ATOM 1232 C C . GLU A 1 165 ? 0.72 21.547 19.234 1 98.88 165 GLU A C 1
ATOM 1234 O O . GLU A 1 165 ? 1.67 22.266 19.531 1 98.88 165 GLU A O 1
ATOM 1239 N N . ALA A 1 166 ? 0.123 20.766 20.125 1 98.5 166 ALA A N 1
ATOM 1240 C CA . ALA A 1 166 ? 0.417 20.781 21.547 1 98.5 166 ALA A CA 1
ATOM 1241 C C . ALA A 1 166 ? 1.85 20.328 21.812 1 98.5 166 ALA A C 1
ATOM 1243 O O . ALA A 1 166 ? 2.473 20.766 22.797 1 98.5 166 ALA A O 1
ATOM 1244 N N . VAL A 1 167 ? 2.391 19.516 20.906 1 98.31 167 VAL A N 1
ATOM 1245 C CA . VAL A 1 167 ? 3.742 19.016 21.141 1 98.31 167 VAL A CA 1
ATOM 1246 C C . VAL A 1 167 ? 4.738 19.797 20.297 1 98.31 167 VAL A C 1
ATOM 1248 O O . VAL A 1 167 ? 5.867 19.359 20.078 1 98.31 167 VAL A O 1
ATOM 1251 N N . ASP A 1 168 ? 4.27 20.875 19.734 1 98.38 168 ASP A N 1
ATOM 1252 C CA . ASP A 1 168 ? 5.098 21.797 18.953 1 98.38 168 ASP A CA 1
ATOM 1253 C C . ASP A 1 168 ? 5.707 21.078 17.75 1 98.38 168 ASP A C 1
ATOM 1255 O O . ASP A 1 168 ? 6.91 21.188 17.516 1 98.38 168 ASP A O 1
ATOM 1259 N N . ALA A 1 169 ? 4.871 20.375 17.078 1 98.88 169 ALA A N 1
ATOM 1260 C CA . ALA A 1 169 ? 5.312 19.641 15.883 1 98.88 169 ALA A CA 1
ATOM 1261 C C . ALA A 1 169 ? 5.664 20.609 14.75 1 98.88 169 ALA A C 1
ATOM 1263 O O . ALA A 1 169 ? 5.281 21.781 14.781 1 98.88 169 ALA A O 1
ATOM 1264 N N . TRP A 1 170 ? 6.41 20.094 13.844 1 98.88 170 TRP A N 1
ATOM 1265 C CA . TRP A 1 170 ? 6.727 20.781 12.602 1 98.88 170 TRP A CA 1
ATOM 1266 C C . TRP A 1 170 ? 6.145 20.047 11.406 1 98.88 170 TRP A C 1
ATOM 1268 O O . TRP A 1 170 ? 5.828 18.859 11.492 1 98.88 170 TRP A O 1
ATOM 1278 N N . VAL A 1 171 ? 5.926 20.797 10.297 1 98.94 171 VAL A N 1
ATOM 1279 C CA . VAL A 1 171 ? 5.371 20.234 9.062 1 98.94 171 VAL A CA 1
ATOM 1280 C C . VAL A 1 171 ? 6.449 20.203 7.98 1 98.94 171 VAL A C 1
ATOM 1282 O O . VAL A 1 171 ? 7.211 21.156 7.824 1 98.94 171 VAL A O 1
ATOM 1285 N N . LEU A 1 172 ? 6.566 19.109 7.332 1 98.94 172 LEU A N 1
ATOM 1286 C CA . LEU A 1 172 ? 7.391 18.984 6.133 1 98.94 172 LEU A CA 1
ATOM 1287 C C . LEU A 1 172 ? 6.523 18.766 4.898 1 98.94 172 LEU A C 1
ATOM 1289 O O . LEU A 1 172 ? 5.801 17.781 4.812 1 98.94 172 LEU A O 1
ATOM 1293 N N . LEU A 1 173 ? 6.5 19.734 4.004 1 98.88 173 LEU A N 1
ATOM 1294 C CA . LEU A 1 173 ? 5.988 19.516 2.654 1 98.88 173 LEU A CA 1
ATOM 1295 C C . LEU A 1 173 ? 7.105 19.062 1.722 1 98.88 173 LEU A C 1
ATOM 1297 O O . LEU A 1 173 ? 7.969 19.859 1.342 1 98.88 173 LEU A O 1
ATOM 1301 N N . LEU A 1 174 ? 7.129 17.812 1.448 1 98.69 174 LEU A N 1
ATOM 1302 C CA . LEU A 1 174 ? 8.164 17.188 0.632 1 98.69 174 LEU A CA 1
ATOM 1303 C C . LEU A 1 174 ? 7.68 17 -0.803 1 98.69 174 LEU A C 1
ATOM 1305 O O . LEU A 1 174 ? 7.051 15.984 -1.124 1 98.69 174 LEU A O 1
ATOM 1309 N N . GLY A 1 175 ? 7.961 17.984 -1.697 1 98 175 GLY A N 1
ATOM 1310 C CA . GLY A 1 175 ? 7.594 17.906 -3.104 1 98 175 GLY A CA 1
ATOM 1311 C C . GLY A 1 175 ? 6.117 18.156 -3.348 1 98 175 GLY A C 1
ATOM 1312 O O . GLY A 1 175 ? 5.559 17.688 -4.34 1 98 175 GLY A O 1
ATOM 1313 N N . VAL A 1 176 ? 5.445 18.719 -2.428 1 98.06 176 VAL A N 1
ATOM 1314 C CA . VAL A 1 176 ? 4.031 19.047 -2.576 1 98.06 176 VAL A CA 1
ATOM 1315 C C . VAL A 1 176 ? 3.807 20.516 -2.244 1 98.06 176 VAL A C 1
ATOM 1317 O O . VAL A 1 176 ? 4.656 21.156 -1.618 1 98.06 176 VAL A O 1
ATOM 1320 N N . GLY A 1 177 ? 2.693 21.031 -2.688 1 97.31 177 GLY A N 1
ATOM 1321 C CA . GLY A 1 177 ? 2.373 22.438 -2.453 1 97.31 177 GLY A CA 1
ATOM 1322 C C . GLY A 1 177 ? 1.536 22.656 -1.208 1 97.31 177 GLY A C 1
ATOM 1323 O O . GLY A 1 177 ? 1.282 21.719 -0.45 1 97.31 177 GLY A O 1
ATOM 1324 N N . TRP A 1 178 ? 1.117 23.891 -1.045 1 98.56 178 TRP A N 1
ATOM 1325 C CA . TRP A 1 178 ? 0.385 24.312 0.146 1 98.56 178 TRP A CA 1
ATOM 1326 C C . TRP A 1 178 ? -1.01 23.688 0.173 1 98.56 178 TRP A C 1
ATOM 1328 O O . TRP A 1 178 ? -1.628 23.594 1.235 1 98.56 178 TRP A O 1
ATOM 1338 N N . ASN A 1 179 ? -1.509 23.297 -0.983 1 97.44 179 ASN A N 1
ATOM 1339 C CA . ASN A 1 179 ? -2.824 22.672 -1.04 1 97.44 179 ASN A CA 1
ATOM 1340 C C . ASN A 1 179 ? -2.848 21.359 -0.277 1 97.44 179 ASN A C 1
ATOM 1342 O O . ASN A 1 179 ? -3.92 20.828 0.036 1 97.44 179 ASN A O 1
ATOM 1346 N N . ASN A 1 180 ? -1.708 20.828 0.046 1 97.75 180 ASN A N 1
ATOM 1347 C CA . ASN A 1 180 ? -1.607 19.562 0.757 1 97.75 180 ASN A CA 1
ATOM 1348 C C . ASN A 1 180 ? -1.408 19.781 2.256 1 97.75 180 ASN A C 1
ATOM 1350 O O . ASN A 1 180 ? -1.377 18.812 3.023 1 97.75 180 ASN A O 1
ATOM 1354 N N . CYS A 1 181 ? -1.31 20.953 2.707 1 98.62 181 CYS A N 1
ATOM 1355 C CA . CYS A 1 181 ? -1.008 21.234 4.105 1 98.62 181 CYS A CA 1
ATOM 1356 C C . CYS A 1 181 ? -2.236 21.031 4.98 1 98.62 181 CYS A C 1
ATOM 1358 O O . CYS A 1 181 ? -2.975 21.969 5.262 1 98.62 181 CYS A O 1
ATOM 1360 N N . THR A 1 182 ? -2.35 19.906 5.551 1 98.19 182 THR A N 1
ATOM 1361 C CA . THR A 1 182 ? -3.541 19.531 6.309 1 98.19 182 THR A CA 1
ATOM 1362 C C . THR A 1 182 ? -3.625 20.328 7.609 1 98.19 182 THR A C 1
ATOM 1364 O O . THR A 1 182 ? -4.703 20.469 8.188 1 98.19 182 THR A O 1
ATOM 1367 N N . ALA A 1 183 ? -2.537 20.812 8.07 1 98.56 183 ALA A N 1
ATOM 1368 C CA . ALA A 1 183 ? -2.508 21.562 9.328 1 98.56 183 ALA A CA 1
ATOM 1369 C C . ALA A 1 183 ? -3.434 22.781 9.258 1 98.56 183 ALA A C 1
ATOM 1371 O O . ALA A 1 183 ? -4.016 23.172 10.273 1 98.56 183 ALA A O 1
ATOM 1372 N N . PHE A 1 184 ? -3.576 23.359 8.078 1 98.81 184 PHE A N 1
ATOM 1373 C CA . PHE A 1 184 ? -4.418 24.531 7.91 1 98.81 184 PHE A CA 1
ATOM 1374 C C . PHE A 1 184 ? -5.867 24.219 8.266 1 98.81 184 PHE A C 1
ATOM 1376 O O . PHE A 1 184 ? -6.613 25.109 8.68 1 98.81 184 PHE A O 1
ATOM 1383 N N . HIS A 1 185 ? -6.27 23 8.125 1 98.81 185 HIS A N 1
ATOM 1384 C CA . HIS A 1 185 ? -7.656 22.641 8.398 1 98.81 185 HIS A CA 1
ATOM 1385 C C . HIS A 1 185 ? -7.992 22.844 9.875 1 98.81 185 HIS A C 1
ATOM 1387 O O . HIS A 1 185 ? -9.148 23.125 10.219 1 98.81 185 HIS A O 1
ATOM 1393 N N . LEU A 1 186 ? -6.992 22.656 10.789 1 98.88 186 LEU A N 1
ATOM 1394 C CA . LEU A 1 186 ? -7.262 22.906 12.203 1 98.88 186 LEU A CA 1
ATOM 1395 C C . LEU A 1 186 ? -7.777 24.328 12.422 1 98.88 186 LEU A C 1
ATOM 1397 O O . LEU A 1 186 ? -8.648 24.547 13.266 1 98.88 186 LEU A O 1
ATOM 1401 N N . ALA A 1 187 ? -7.312 25.25 11.672 1 98.75 187 ALA A N 1
ATOM 1402 C CA . ALA A 1 187 ? -7.738 26.641 11.75 1 98.75 187 ALA A CA 1
ATOM 1403 C C . ALA A 1 187 ? -9.227 26.781 11.461 1 98.75 187 ALA A C 1
ATOM 1405 O O . ALA A 1 187 ? -9.914 27.609 12.078 1 98.75 187 ALA A O 1
ATOM 1406 N N . GLU A 1 188 ? -9.727 25.984 10.57 1 98.5 188 GLU A N 1
ATOM 1407 C CA . GLU A 1 188 ? -11.133 26.078 10.18 1 98.5 188 GLU A CA 1
ATOM 1408 C C . GLU A 1 188 ? -12.055 25.797 11.359 1 98.5 188 GLU A C 1
ATOM 1410 O O . GLU A 1 188 ? -13.18 26.297 11.414 1 98.5 188 GLU A O 1
ATOM 1415 N N . TYR A 1 189 ? -11.562 25.047 12.336 1 98.5 189 TYR A N 1
ATOM 1416 C CA . TYR A 1 189 ? -12.336 24.719 13.523 1 98.5 189 TYR A CA 1
ATOM 1417 C C . TYR A 1 189 ? -12.297 25.859 14.531 1 98.5 189 TYR A C 1
ATOM 1419 O O . TYR A 1 189 ? -13.086 25.891 15.484 1 98.5 189 TYR A O 1
ATOM 1427 N N . ARG A 1 190 ? -11.469 26.797 14.297 1 98.44 190 ARG A N 1
ATOM 1428 C CA . ARG A 1 190 ? -11.211 27.812 15.32 1 98.44 190 ARG A CA 1
ATOM 1429 C C . ARG A 1 190 ? -11.633 29.203 14.836 1 98.44 190 ARG A C 1
ATOM 1431 O O . ARG A 1 190 ? -11.539 30.172 15.586 1 98.44 190 ARG A O 1
ATOM 1438 N N . ILE A 1 191 ? -12.07 29.297 13.664 1 97.5 191 ILE A N 1
ATOM 1439 C CA . ILE A 1 191 ? -12.5 30.594 13.148 1 97.5 191 ILE A CA 1
ATOM 1440 C C . ILE A 1 191 ? -13.789 31.016 13.852 1 97.5 191 ILE A C 1
ATOM 1442 O O . ILE A 1 191 ? -14.453 30.203 14.492 1 97.5 191 ILE A O 1
ATOM 1446 N N . GLN A 1 192 ? -14.195 32.281 13.82 1 94.88 192 GLN A N 1
ATOM 1447 C CA . GLN A 1 192 ? -15.289 32.875 14.57 1 94.88 192 GLN A CA 1
ATOM 1448 C C . GLN A 1 192 ? -16.625 32.25 14.203 1 94.88 192 GLN A C 1
ATOM 1450 O O . GLN A 1 192 ? -17.469 32 15.07 1 94.88 192 GLN A O 1
ATOM 1455 N N . ASN A 1 193 ? -16.938 31.984 12.945 1 92.06 193 ASN A N 1
ATOM 1456 C CA . ASN A 1 193 ? -18.219 31.453 12.516 1 92.06 193 ASN A CA 1
ATOM 1457 C C . ASN A 1 193 ? -18.047 30.234 11.617 1 92.06 193 ASN A C 1
ATOM 1459 O O . ASN A 1 193 ? -18.438 30.25 10.445 1 92.06 193 ASN A O 1
ATOM 1463 N N . PRO A 1 194 ? -17.578 29.219 12.344 1 95.75 194 PRO A N 1
ATOM 1464 C CA . PRO A 1 194 ? -17.453 28.031 11.508 1 95.75 194 PRO A CA 1
ATOM 1465 C C . PRO A 1 194 ? -18.797 27.469 11.07 1 95.75 194 PRO A C 1
ATOM 1467 O O . PRO A 1 194 ? -19.766 27.516 11.828 1 95.75 194 PRO A O 1
ATOM 1470 N N . ARG A 1 195 ? -18.875 27.047 9.859 1 96.38 195 ARG A N 1
ATOM 1471 C CA . ARG A 1 195 ? -20.078 26.375 9.352 1 96.38 195 ARG A CA 1
ATOM 1472 C C . ARG A 1 195 ? -20.016 24.875 9.602 1 96.38 195 ARG A C 1
ATOM 1474 O O . ARG A 1 195 ? -18.922 24.297 9.633 1 96.38 195 ARG A O 1
ATOM 1481 N N . PHE A 1 196 ? -21.109 24.344 9.789 1 97.56 196 PHE A N 1
ATOM 1482 C CA . PHE A 1 196 ? -21.203 22.906 10.047 1 97.56 196 PHE A CA 1
ATOM 1483 C C . PHE A 1 196 ? -21.953 22.203 8.922 1 97.56 196 PHE A C 1
ATOM 1485 O O . PHE A 1 196 ? -22.766 22.812 8.219 1 97.56 196 PHE A O 1
ATOM 1492 N N . GLU A 1 197 ? -21.656 20.922 8.727 1 97.62 197 GLU A N 1
ATOM 1493 C CA . GLU A 1 197 ? -22.312 20.094 7.723 1 97.62 197 GLU A CA 1
ATOM 1494 C C . GLU A 1 197 ? -22.453 18.656 8.211 1 97.62 197 GLU A C 1
ATOM 1496 O O . GLU A 1 197 ? -21.812 18.25 9.18 1 97.62 197 GLU A O 1
ATOM 1501 N N . ASP A 1 198 ? -23.344 17.969 7.543 1 98.19 198 ASP A N 1
ATOM 1502 C CA . ASP A 1 198 ? -23.453 16.531 7.773 1 98.19 198 ASP A CA 1
ATOM 1503 C C . ASP A 1 198 ? -22.25 15.789 7.195 1 98.19 198 ASP A C 1
ATOM 1505 O O . ASP A 1 198 ? -21.781 16.109 6.098 1 98.19 198 ASP A O 1
ATOM 1509 N N . ASN A 1 199 ? -21.703 14.922 7.957 1 98.38 199 ASN A N 1
ATOM 1510 C CA . ASN A 1 199 ? -20.641 14.031 7.547 1 98.38 199 ASN A CA 1
ATOM 1511 C C . ASN A 1 199 ? -20.969 12.57 7.844 1 98.38 199 ASN A C 1
ATOM 1513 O O . ASN A 1 199 ? -21.203 12.211 9 1 98.38 199 ASN A O 1
ATOM 1517 N N . SER A 1 200 ? -21.031 11.719 6.809 1 98.69 200 SER A N 1
ATOM 1518 C CA . SER A 1 200 ? -21.469 10.344 6.98 1 98.69 200 SER A CA 1
ATOM 1519 C C . SER A 1 200 ? -20.375 9.352 6.613 1 98.69 200 SER A C 1
ATOM 1521 O O . SER A 1 200 ? -19.578 9.609 5.711 1 98.69 200 SER A O 1
ATOM 1523 N N . PHE A 1 201 ? -20.328 8.242 7.305 1 98.69 201 PHE A N 1
ATOM 1524 C CA . PHE A 1 201 ? -19.344 7.203 7.051 1 98.69 201 PHE A CA 1
ATOM 1525 C C . PHE A 1 201 ? -19.75 5.902 7.738 1 98.69 201 PHE A C 1
ATOM 1527 O O . PHE A 1 201 ? -20.641 5.887 8.578 1 98.69 201 PHE A O 1
ATOM 1534 N N . ALA A 1 202 ? -19.109 4.852 7.309 1 98.69 202 ALA A N 1
ATOM 1535 C CA . ALA A 1 202 ? -19.25 3.549 7.949 1 98.69 202 ALA A CA 1
ATOM 1536 C C . ALA A 1 202 ? -18.234 3.367 9.07 1 98.69 202 ALA A C 1
ATOM 1538 O O . ALA A 1 202 ? -17.031 3.562 8.867 1 98.69 202 ALA A O 1
ATOM 1539 N N . ILE A 1 203 ? -18.688 3 10.25 1 97.94 203 ILE A N 1
ATOM 1540 C CA . ILE A 1 203 ? -17.828 2.805 11.422 1 97.94 203 ILE A CA 1
ATOM 1541 C C . ILE A 1 203 ? -18.297 1.568 12.188 1 97.94 203 ILE A C 1
ATOM 1543 O O . ILE A 1 203 ? -19.406 1.088 12 1 97.94 203 ILE A O 1
ATOM 1547 N N . ASN A 1 204 ? -17.281 0.992 12.875 1 95.88 204 ASN A N 1
ATOM 1548 C CA . ASN A 1 204 ? -17.625 -0.128 13.75 1 95.88 204 ASN A CA 1
ATOM 1549 C C . ASN A 1 204 ? -18 0.344 15.148 1 95.88 204 ASN A C 1
ATOM 1551 O O . ASN A 1 204 ? -17.203 1.003 15.82 1 95.88 204 ASN A O 1
ATOM 1555 N N . ILE A 1 205 ? -19.172 0.092 15.586 1 91.94 205 ILE A N 1
ATOM 1556 C CA . ILE A 1 205 ? -19.656 0.358 16.938 1 91.94 205 ILE A CA 1
ATOM 1557 C C . ILE A 1 205 ? -20.062 -0.954 17.609 1 91.94 205 ILE A C 1
ATOM 1559 O O . ILE A 1 205 ? -21 -1.614 17.188 1 91.94 205 ILE A O 1
ATOM 1563 N N . ASP A 1 206 ? -19.312 -1.362 18.672 1 90.94 206 ASP A N 1
ATOM 1564 C CA . ASP A 1 206 ? -19.562 -2.594 19.406 1 90.94 206 ASP A CA 1
ATOM 1565 C C . ASP A 1 206 ? -19.547 -3.805 18.484 1 90.94 206 ASP A C 1
ATOM 1567 O O . ASP A 1 206 ? -20.484 -4.609 18.484 1 90.94 206 ASP A O 1
ATOM 1571 N N . GLY A 1 207 ? -18.734 -3.773 17.547 1 90.19 207 GLY A N 1
ATOM 1572 C CA . GLY A 1 207 ? -18.516 -4.93 16.688 1 90.19 207 GLY A CA 1
ATOM 1573 C C . GLY A 1 207 ? -19.453 -4.977 15.5 1 90.19 207 GLY A C 1
ATOM 1574 O O . GLY A 1 207 ? -19.406 -5.922 14.711 1 90.19 207 GLY A O 1
ATOM 1575 N N . GLN A 1 208 ? -20.219 -3.961 15.367 1 94.44 208 GLN A N 1
ATOM 1576 C CA . GLN A 1 208 ? -21.188 -3.93 14.273 1 94.44 208 GLN A CA 1
ATOM 1577 C C . GLN A 1 208 ? -20.953 -2.721 13.367 1 94.44 208 GLN A C 1
ATOM 1579 O O . GLN A 1 208 ? -20.797 -1.6 13.852 1 94.44 208 GLN A O 1
ATOM 1584 N N . ARG A 1 209 ? -20.922 -3.014 12.086 1 96.88 209 ARG A N 1
ATOM 1585 C CA . ARG A 1 209 ? -20.828 -1.932 11.109 1 96.88 209 ARG A CA 1
ATOM 1586 C C . ARG A 1 209 ? -22.062 -1.054 11.148 1 96.88 209 ARG A C 1
ATOM 1588 O O . ARG A 1 209 ? -23.188 -1.562 11.125 1 96.88 209 ARG A O 1
ATOM 1595 N N . GLN A 1 210 ? -21.891 0.212 11.188 1 97.56 210 GLN A N 1
ATOM 1596 C CA . GLN A 1 210 ? -22.984 1.174 11.133 1 97.56 210 GLN A CA 1
ATOM 1597 C C . GLN A 1 210 ? -22.641 2.34 10.211 1 97.56 210 GLN A C 1
ATOM 1599 O O . GLN A 1 210 ? -21.5 2.816 10.195 1 97.56 210 GLN A O 1
ATOM 1604 N N . TRP A 1 211 ? -23.641 2.676 9.43 1 98.12 211 TRP A N 1
ATOM 1605 C CA . TRP A 1 211 ? -23.562 3.939 8.703 1 98.12 211 TRP A CA 1
ATOM 1606 C C . TRP A 1 211 ? -24.062 5.094 9.562 1 98.12 211 TRP A C 1
ATOM 1608 O O . TRP A 1 211 ? -25.234 5.121 9.945 1 98.12 211 TRP A O 1
ATOM 1618 N N . VAL A 1 212 ? -23.188 6.027 9.906 1 97.94 212 VAL A N 1
ATOM 1619 C CA . VAL A 1 212 ? -23.547 7.078 10.852 1 97.94 212 VAL A CA 1
ATOM 1620 C C . VAL A 1 212 ? -23.375 8.445 10.188 1 97.94 212 VAL A C 1
ATOM 1622 O O . VAL A 1 212 ? -22.594 8.594 9.25 1 97.94 212 VAL A O 1
ATOM 1625 N N . THR A 1 213 ? -24.172 9.359 10.625 1 98.44 213 THR A N 1
ATOM 1626 C CA . THR A 1 213 ? -24.047 10.758 10.25 1 98.44 213 THR A CA 1
ATOM 1627 C C . THR A 1 213 ? -23.781 11.625 11.477 1 98.44 213 THR A C 1
ATOM 1629 O O . THR A 1 213 ? -24.484 11.508 12.484 1 98.44 213 THR A O 1
ATOM 1632 N N . VAL A 1 214 ? -22.75 12.406 11.398 1 98.38 214 VAL A N 1
ATOM 1633 C CA . VAL A 1 214 ? -22.438 13.344 12.469 1 98.38 214 VAL A CA 1
ATOM 1634 C C . VAL A 1 214 ? -22.375 14.766 11.906 1 98.38 214 VAL A C 1
ATOM 1636 O O . VAL A 1 214 ? -22.344 14.953 10.688 1 98.38 214 VAL A O 1
ATOM 1639 N N . GLN A 1 215 ? -22.422 15.742 12.797 1 98.25 215 GLN A N 1
ATOM 1640 C CA . GLN A 1 215 ? -22.141 17.125 12.422 1 98.25 215 GLN A CA 1
ATOM 1641 C C . GLN A 1 215 ? -20.656 17.453 12.617 1 98.25 215 GLN A C 1
ATOM 1643 O O . GLN A 1 215 ? -20.062 17.078 13.625 1 98.25 215 GLN A O 1
ATOM 1648 N N . ASP A 1 216 ? -20.109 18.125 11.617 1 98.38 216 ASP A N 1
ATOM 1649 C CA . ASP A 1 216 ? -18.703 18.531 11.68 1 98.38 216 ASP A CA 1
ATOM 1650 C C . ASP A 1 216 ? -18.484 19.828 10.914 1 98.38 216 ASP A C 1
ATOM 1652 O O . ASP A 1 216 ? -19.359 20.297 10.195 1 98.38 216 ASP A O 1
ATOM 1656 N N . VAL A 1 217 ? -17.406 20.422 11.125 1 98.19 217 VAL A N 1
ATOM 1657 C CA . VAL A 1 217 ? -17.047 21.688 10.477 1 98.19 217 VAL A CA 1
ATOM 1658 C C . VAL A 1 217 ? -16.844 21.453 8.984 1 98.19 217 VAL A C 1
ATOM 1660 O O . VAL A 1 217 ? -16.25 20.453 8.586 1 98.19 217 VAL A O 1
ATOM 1663 N N . VAL A 1 218 ? -17.406 22.406 8.164 1 97.31 218 VAL A N 1
ATOM 1664 C CA . VAL A 1 218 ? -17.125 22.391 6.734 1 97.31 218 VAL A CA 1
ATOM 1665 C C . VAL A 1 218 ? -15.648 22.719 6.492 1 97.31 218 VAL A C 1
ATOM 1667 O O . VAL A 1 218 ? -15.141 23.734 6.98 1 97.31 218 VAL A O 1
ATOM 1670 N N . ILE A 1 219 ? -14.945 21.844 5.754 1 96.44 219 ILE A N 1
ATOM 1671 C CA . ILE A 1 219 ? -13.531 22.094 5.488 1 96.44 219 ILE A CA 1
ATOM 1672 C C . ILE A 1 219 ? -13.312 22.234 3.982 1 96.44 219 ILE A C 1
ATOM 1674 O O . ILE A 1 219 ? -14.023 21.609 3.184 1 96.44 219 ILE A O 1
ATOM 1678 N N . THR A 1 220 ? -12.352 23.047 3.59 1 96.25 220 THR A N 1
ATOM 1679 C CA . THR A 1 220 ? -12 23.25 2.191 1 96.25 220 THR A CA 1
ATOM 1680 C C . THR A 1 220 ? -10.523 23.641 2.062 1 96.25 220 THR A C 1
ATOM 1682 O O . THR A 1 220 ? -9.969 24.297 2.951 1 96.25 220 THR A O 1
ATOM 1685 N N . ASP A 1 221 ? -9.875 23.156 0.983 1 96.69 221 ASP A N 1
ATOM 1686 C CA . ASP A 1 221 ? -8.484 23.516 0.74 1 96.69 221 ASP A CA 1
ATOM 1687 C C . ASP A 1 221 ? -8.359 24.422 -0.489 1 96.69 221 ASP A C 1
ATOM 1689 O O . ASP A 1 221 ? -7.262 24.609 -1.017 1 96.69 221 ASP A O 1
ATOM 1693 N N . GLU A 1 222 ? -9.422 25 -0.984 1 95.94 222 GLU A N 1
ATOM 1694 C CA . GLU A 1 222 ? -9.469 25.75 -2.229 1 95.94 222 GLU A CA 1
ATOM 1695 C C . GLU A 1 222 ? -8.562 26.984 -2.156 1 95.94 222 GLU A C 1
ATOM 1697 O O . GLU A 1 222 ? -8.008 27.422 -3.172 1 95.94 222 GLU A O 1
ATOM 1702 N N . ASP A 1 223 ? -8.414 27.547 -1.012 1 97.75 223 ASP A N 1
ATOM 1703 C CA . ASP A 1 223 ? -7.641 28.781 -0.898 1 97.75 223 ASP A CA 1
ATOM 1704 C C . ASP A 1 223 ? -6.301 28.531 -0.207 1 97.75 223 ASP A C 1
ATOM 1706 O O . ASP A 1 223 ? -5.625 29.469 0.209 1 97.75 223 ASP A O 1
ATOM 1710 N N . PHE A 1 224 ? -5.887 27.297 -0.061 1 98.62 224 PHE A N 1
ATOM 1711 C CA . PHE A 1 224 ? -4.688 26.938 0.694 1 98.62 224 PHE A CA 1
ATOM 1712 C C . PHE A 1 224 ? -3.438 27.453 -0.007 1 98.62 224 PHE A C 1
ATOM 1714 O O . PHE A 1 224 ? -2.467 27.844 0.647 1 98.62 224 PHE A O 1
ATOM 1721 N N . GLU A 1 225 ? -3.418 27.469 -1.325 1 98.5 225 GLU A N 1
ATOM 1722 C CA . GLU A 1 225 ? -2.264 28 -2.045 1 98.5 225 GLU A CA 1
ATOM 1723 C C . GLU A 1 225 ? -2.033 29.469 -1.723 1 98.5 225 GLU A C 1
ATOM 1725 O O . GLU A 1 225 ? -0.902 29.875 -1.463 1 98.5 225 GLU A O 1
ATOM 1730 N N . ARG A 1 226 ? -3.123 30.219 -1.764 1 98.5 226 ARG A N 1
ATOM 1731 C CA . ARG A 1 226 ? -3.025 31.641 -1.427 1 98.5 226 ARG A CA 1
ATOM 1732 C C . ARG A 1 226 ? -2.627 31.828 0.033 1 98.5 226 ARG A C 1
ATOM 1734 O O . ARG A 1 226 ? -1.749 32.625 0.343 1 98.5 226 ARG A O 1
ATOM 1741 N N . LEU A 1 227 ? -3.242 31.094 0.916 1 98.75 227 LEU A N 1
ATOM 1742 C CA . LEU A 1 227 ? -2.932 31.125 2.34 1 98.75 227 LEU A CA 1
ATOM 1743 C C . LEU A 1 227 ? -1.467 30.781 2.586 1 98.75 227 LEU A C 1
ATOM 1745 O O . LEU A 1 227 ? -0.771 31.484 3.32 1 98.75 227 LEU A O 1
ATOM 1749 N N . GLY A 1 228 ? -1.02 29.688 1.946 1 98.81 228 GLY A N 1
ATOM 1750 C CA . GLY A 1 228 ? 0.362 29.266 2.107 1 98.81 228 GLY A CA 1
ATOM 1751 C C . GLY A 1 228 ? 1.364 30.281 1.616 1 98.81 228 GLY A C 1
ATOM 1752 O O . GLY A 1 228 ? 2.387 30.531 2.262 1 98.81 228 GLY A O 1
ATOM 1753 N N . ALA A 1 229 ? 1.104 30.891 0.489 1 98.56 229 ALA A N 1
ATOM 1754 C CA . ALA A 1 229 ? 1.978 31.922 -0.048 1 98.56 229 ALA A CA 1
ATOM 1755 C C . ALA A 1 229 ? 2.088 33.094 0.919 1 98.56 229 ALA A C 1
ATOM 1757 O O . ALA A 1 229 ? 3.18 33.625 1.133 1 98.56 229 ALA A O 1
ATOM 1758 N N . ASP A 1 230 ? 0.958 33.531 1.458 1 98.75 230 ASP A N 1
ATOM 1759 C CA . ASP A 1 230 ? 0.955 34.625 2.43 1 98.75 230 ASP A CA 1
ATOM 1760 C C . ASP A 1 230 ? 1.711 34.219 3.697 1 98.75 230 ASP A C 1
ATOM 1762 O O . ASP A 1 230 ? 2.469 35.031 4.246 1 98.75 230 ASP A O 1
ATOM 1766 N N . PHE A 1 231 ? 1.518 33.031 4.164 1 98.88 231 PHE A N 1
ATOM 1767 C CA . PHE A 1 231 ? 2.219 32.5 5.336 1 98.88 231 PHE A CA 1
ATOM 1768 C C . PHE A 1 231 ? 3.727 32.531 5.117 1 98.88 231 PHE A C 1
ATOM 1770 O O . PHE A 1 231 ? 4.48 32.969 5.984 1 98.88 231 PHE A O 1
ATOM 1777 N N . GLU A 1 232 ? 4.082 32 3.98 1 98.38 232 GLU A N 1
ATOM 1778 C CA . GLU A 1 232 ? 5.496 31.953 3.625 1 98.38 232 GLU A CA 1
ATOM 1779 C C . GLU A 1 232 ? 6.109 33.344 3.578 1 98.38 232 GLU A C 1
ATOM 1781 O O . GLU A 1 232 ? 7.273 33.531 3.932 1 98.38 232 GLU A O 1
ATOM 1786 N N . ARG A 1 233 ? 5.383 34.312 3.133 1 98.19 233 ARG A N 1
ATOM 1787 C CA . ARG A 1 233 ? 5.836 35.719 3.059 1 98.19 233 ARG A CA 1
ATOM 1788 C C . ARG A 1 233 ? 5.977 36.312 4.449 1 98.19 233 ARG A C 1
ATOM 1790 O O . ARG A 1 233 ? 6.922 37.062 4.715 1 98.19 233 ARG A O 1
ATOM 1797 N N . ASP A 1 234 ? 5.102 35.938 5.398 1 98.5 234 ASP A N 1
ATOM 1798 C CA . ASP A 1 234 ? 4.941 36.688 6.645 1 98.5 234 ASP A CA 1
ATOM 1799 C C . ASP A 1 234 ? 5.605 35.969 7.809 1 98.5 234 ASP A C 1
ATOM 1801 O O . ASP A 1 234 ? 5.891 36.562 8.844 1 98.5 234 ASP A O 1
ATOM 1805 N N . CYS A 1 235 ? 5.824 34.688 7.703 1 98.38 235 CYS A N 1
ATOM 1806 C CA . CYS A 1 235 ? 6.324 33.875 8.805 1 98.38 235 CYS A CA 1
ATOM 1807 C C . CYS A 1 235 ? 7.559 33.094 8.391 1 98.38 235 CYS A C 1
ATOM 1809 O O . CYS A 1 235 ? 7.926 33.094 7.215 1 98.38 235 CYS A O 1
ATOM 1811 N N . ARG A 1 236 ? 8.172 32.469 9.336 1 98.12 236 ARG A N 1
ATOM 1812 C CA . ARG A 1 236 ? 9.375 31.688 9.078 1 98.12 236 ARG A CA 1
ATOM 1813 C C . ARG A 1 236 ? 9.016 30.359 8.422 1 98.12 236 ARG A C 1
ATOM 1815 O O . ARG A 1 236 ? 8.289 29.547 9 1 98.12 236 ARG A O 1
ATOM 1822 N N . VAL A 1 237 ? 9.484 30.156 7.262 1 98.75 237 VAL A N 1
ATOM 1823 C CA . VAL A 1 237 ? 9.406 28.906 6.52 1 98.75 237 VAL A CA 1
ATOM 1824 C C . VAL A 1 237 ? 10.781 28.547 5.965 1 98.75 237 VAL A C 1
ATOM 1826 O O . VAL A 1 237 ? 11.391 29.328 5.246 1 98.75 237 VAL A O 1
ATOM 1829 N N . VAL A 1 238 ? 11.289 27.391 6.363 1 98.69 238 VAL A N 1
ATOM 1830 C CA . VAL A 1 238 ? 12.578 26.922 5.875 1 98.69 238 VAL A CA 1
ATOM 1831 C C . VAL A 1 238 ? 12.406 26.234 4.516 1 98.69 238 VAL A C 1
ATOM 1833 O O . VAL A 1 238 ? 11.57 25.359 4.359 1 98.69 238 VAL A O 1
ATOM 1836 N N . ARG A 1 239 ? 13.203 26.719 3.602 1 98.19 239 ARG A N 1
ATOM 1837 C CA . ARG A 1 239 ? 13.211 26.109 2.273 1 98.19 239 ARG A CA 1
ATOM 1838 C C . ARG A 1 239 ? 14.445 25.234 2.076 1 98.19 239 ARG A C 1
ATOM 1840 O O . ARG A 1 239 ? 15.523 25.547 2.576 1 98.19 239 ARG A O 1
ATOM 1847 N N . GLY A 1 240 ? 14.234 24.156 1.378 1 97.88 240 GLY A N 1
ATOM 1848 C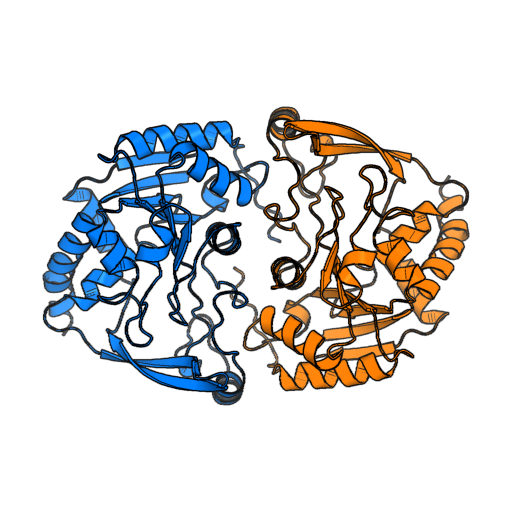 CA . GLY A 1 240 ? 15.32 23.266 1.019 1 97.88 240 GLY A CA 1
ATOM 1849 C C . GLY A 1 240 ? 14.938 22.281 -0.073 1 97.88 240 GLY A C 1
ATOM 1850 O O . GLY A 1 240 ? 13.961 22.484 -0.792 1 97.88 240 GLY A O 1
ATOM 1851 N N . THR A 1 241 ? 15.867 21.328 -0.238 1 97.44 241 THR A N 1
ATOM 1852 C CA . THR A 1 241 ? 15.617 20.297 -1.235 1 97.44 241 THR A CA 1
ATOM 1853 C C . THR A 1 241 ? 15.992 18.922 -0.69 1 97.44 241 THR A C 1
ATOM 1855 O O . THR A 1 241 ? 16.844 18.812 0.185 1 97.44 241 THR A O 1
ATOM 1858 N N . ALA A 1 242 ? 15.367 17.984 -1.076 1 97.06 242 ALA A N 1
ATOM 1859 C CA . ALA A 1 242 ? 15.68 16.562 -0.906 1 97.06 242 ALA A CA 1
ATOM 1860 C C . ALA A 1 242 ? 15.547 15.812 -2.227 1 97.06 242 ALA A C 1
ATOM 1862 O O . ALA A 1 242 ? 14.43 15.602 -2.717 1 97.06 242 ALA A O 1
ATOM 1863 N N . GLY A 1 243 ? 16.641 15.352 -2.74 1 94.94 243 GLY A N 1
ATOM 1864 C CA . GLY A 1 243 ? 16.609 14.953 -4.137 1 94.94 243 GLY A CA 1
ATOM 1865 C C . GLY A 1 243 ? 16.188 16.078 -5.07 1 94.94 243 GLY A C 1
ATOM 1866 O O . GLY A 1 243 ? 16.734 17.172 -5.012 1 94.94 243 GLY A O 1
ATOM 1867 N N . ALA A 1 244 ? 15.281 15.805 -5.906 1 95.44 244 ALA A N 1
ATOM 1868 C CA . ALA A 1 244 ? 14.789 16.812 -6.848 1 95.44 244 ALA A CA 1
ATOM 1869 C C . ALA A 1 244 ? 13.594 17.562 -6.277 1 95.44 244 ALA A C 1
ATOM 1871 O O . ALA A 1 244 ? 13.102 18.516 -6.887 1 95.44 244 ALA A O 1
ATOM 1872 N N . ALA A 1 245 ? 13.18 17.172 -5.102 1 97.38 245 ALA A N 1
ATOM 1873 C CA . ALA A 1 245 ? 11.953 17.734 -4.539 1 97.38 245 ALA A CA 1
ATOM 1874 C C . ALA A 1 245 ? 12.25 19.031 -3.785 1 97.38 245 ALA A C 1
ATOM 1876 O O . ALA A 1 245 ? 13.172 19.078 -2.967 1 97.38 245 ALA A O 1
ATOM 1877 N N . ASP A 1 246 ? 11.438 20.078 -4.07 1 98.12 246 ASP A N 1
ATOM 1878 C CA . ASP A 1 246 ? 11.422 21.234 -3.189 1 98.12 246 ASP A CA 1
ATOM 1879 C C . ASP A 1 246 ? 10.766 20.906 -1.854 1 98.12 246 ASP A C 1
ATOM 1881 O O . ASP A 1 246 ? 9.773 20.172 -1.812 1 98.12 246 ASP A O 1
ATOM 1885 N N . CYS A 1 247 ? 11.328 21.469 -0.788 1 98.62 247 CYS A N 1
ATOM 1886 C CA . CYS A 1 247 ? 10.82 21.188 0.55 1 98.62 247 CYS A CA 1
ATOM 1887 C C . CYS A 1 247 ? 10.5 22.484 1.292 1 98.62 247 CYS A C 1
ATOM 1889 O O . CYS A 1 247 ? 11.188 23.484 1.115 1 98.62 247 CYS A O 1
ATOM 1891 N N . LEU A 1 248 ? 9.477 22.438 2.021 1 98.88 248 LEU A N 1
ATOM 1892 C CA . LEU A 1 248 ? 9.156 23.469 3.008 1 98.88 248 LEU A CA 1
ATOM 1893 C C . LEU A 1 248 ? 9.055 22.859 4.406 1 98.88 248 LEU A C 1
ATOM 1895 O O . LEU A 1 248 ? 8.5 21.781 4.578 1 98.88 248 LEU A O 1
ATOM 1899 N N . LEU A 1 249 ? 9.68 23.484 5.344 1 98.88 249 LEU A N 1
ATOM 1900 C CA . LEU A 1 249 ? 9.672 23.094 6.746 1 98.88 249 LEU A CA 1
ATOM 1901 C C . LEU A 1 249 ? 9.289 24.266 7.641 1 98.88 249 LEU A C 1
ATOM 1903 O O . LEU A 1 249 ? 9.875 25.344 7.551 1 98.88 249 LEU A O 1
ATOM 1907 N N . PHE A 1 250 ? 8.281 24.031 8.547 1 98.88 250 PHE A N 1
ATOM 1908 C CA . PHE A 1 250 ? 7.793 25.156 9.344 1 98.88 250 PHE A CA 1
ATOM 1909 C C . PHE A 1 250 ? 7.059 24.656 10.586 1 98.88 250 PHE A C 1
ATOM 1911 O O . PHE A 1 250 ? 6.703 23.484 10.672 1 98.88 250 PHE A O 1
ATOM 1918 N N . SER A 1 251 ? 6.844 25.562 11.523 1 98.88 251 SER A N 1
ATOM 1919 C CA . SER A 1 251 ? 6.137 25.25 12.766 1 98.88 251 SER A CA 1
ATOM 1920 C C . SER A 1 251 ? 4.645 25.062 12.508 1 98.88 251 SER A C 1
ATOM 1922 O O . SER A 1 251 ? 3.994 25.906 11.898 1 98.88 251 SER A O 1
ATOM 1924 N N . LEU A 1 252 ? 4.121 23.922 13 1 98.88 252 LEU A N 1
ATOM 1925 C CA . LEU A 1 252 ? 2.691 23.672 12.867 1 98.88 252 LEU A CA 1
ATOM 1926 C C . LEU A 1 252 ? 1.882 24.688 13.656 1 98.88 252 LEU A C 1
ATOM 1928 O O . LEU A 1 252 ? 0.885 25.219 13.164 1 98.88 252 LEU A O 1
ATOM 1932 N N . ARG A 1 253 ? 2.316 25.016 14.859 1 98.69 253 ARG A N 1
ATOM 1933 C CA . ARG A 1 253 ? 1.627 25.969 15.727 1 98.69 253 ARG A CA 1
ATOM 1934 C C . ARG A 1 253 ? 1.514 27.328 15.055 1 98.69 253 ARG A C 1
ATOM 1936 O O . ARG A 1 253 ? 0.432 27.922 15.016 1 98.69 253 ARG A O 1
ATOM 1943 N N . GLU A 1 254 ? 2.598 27.781 14.5 1 98.75 254 GLU A N 1
ATOM 1944 C CA . GLU A 1 254 ? 2.594 29.078 13.836 1 98.75 254 GLU A CA 1
ATOM 1945 C C . GLU A 1 254 ? 1.694 29.078 12.602 1 98.75 254 GLU A C 1
ATOM 1947 O O . GLU A 1 254 ? 0.993 30.047 12.336 1 98.75 254 GLU A O 1
ATOM 1952 N N . ALA A 1 255 ? 1.729 28 11.891 1 98.94 255 ALA A N 1
ATOM 1953 C CA . ALA A 1 255 ? 0.9 27.875 10.695 1 98.94 255 ALA A CA 1
ATOM 1954 C C . ALA A 1 255 ? -0.583 27.938 11.047 1 98.94 255 ALA A C 1
ATOM 1956 O O . ALA A 1 255 ? -1.357 28.625 10.375 1 98.94 255 ALA A O 1
ATOM 1957 N N . VAL A 1 256 ? -0.962 27.219 12.062 1 98.88 256 VAL A N 1
ATOM 1958 C CA . VAL A 1 256 ? -2.363 27.172 12.461 1 98.88 256 VAL A CA 1
ATOM 1959 C C . VAL A 1 256 ? -2.809 28.531 12.969 1 98.88 256 VAL A C 1
ATOM 1961 O O . VAL A 1 256 ? -3.889 29.016 12.617 1 98.88 256 VAL A O 1
ATOM 1964 N N . GLU A 1 257 ? -1.995 29.172 13.836 1 98.75 257 GLU A N 1
ATOM 1965 C CA . GLU A 1 257 ? -2.307 30.5 14.352 1 98.75 257 GLU A CA 1
ATOM 1966 C C . GLU A 1 257 ? -2.482 31.5 13.211 1 98.75 257 GLU A C 1
ATOM 1968 O O . GLU A 1 257 ? -3.467 32.25 13.18 1 98.75 257 GLU A O 1
ATOM 1973 N N . TYR A 1 258 ? -1.548 31.484 12.328 1 98.81 258 TYR A N 1
ATOM 1974 C CA . TYR A 1 258 ? -1.611 32.375 11.18 1 98.81 258 TYR A CA 1
ATOM 1975 C C . TYR A 1 258 ? -2.852 32.094 10.336 1 98.81 258 TYR A C 1
ATOM 1977 O O . TYR A 1 258 ? -3.557 33.031 9.93 1 98.81 258 TYR A O 1
ATOM 1985 N N . ALA A 1 259 ? -3.105 30.859 10.016 1 98.88 259 ALA A N 1
ATOM 1986 C CA . ALA A 1 259 ? -4.234 30.453 9.18 1 98.88 259 ALA A CA 1
ATOM 1987 C C . ALA A 1 259 ? -5.559 30.875 9.805 1 98.88 259 ALA A C 1
ATOM 1989 O O . ALA A 1 259 ? -6.488 31.266 9.102 1 98.88 259 ALA A O 1
ATOM 1990 N N . THR A 1 260 ? -5.656 30.766 11.117 1 98.62 260 THR A N 1
ATOM 1991 C CA . THR A 1 260 ? -6.887 31.141 11.805 1 98.62 260 THR A CA 1
ATOM 1992 C C . THR A 1 260 ? -7.207 32.625 11.578 1 98.62 260 THR A C 1
ATOM 1994 O O . THR A 1 260 ? -8.312 32.969 11.156 1 98.62 260 THR A O 1
ATOM 1997 N N . GLU A 1 261 ? -6.223 33.469 11.805 1 98.25 261 GLU A N 1
ATOM 1998 C CA . GLU A 1 261 ? -6.406 34.906 11.594 1 98.25 261 GLU A CA 1
ATOM 1999 C C . GLU A 1 261 ? -6.668 35.188 10.125 1 98.25 261 GLU A C 1
ATOM 2001 O O . GLU A 1 261 ? -7.539 36 9.805 1 98.25 261 GLU A O 1
ATOM 2006 N N . TRP A 1 262 ? -5.895 34.531 9.281 1 98.5 262 TRP A N 1
ATOM 2007 C CA . TRP A 1 262 ? -6.008 34.75 7.84 1 98.5 262 TRP A CA 1
ATOM 2008 C C . TRP A 1 262 ? -7.406 34.406 7.344 1 98.5 262 TRP A C 1
ATOM 2010 O O . TRP A 1 262 ? -8.008 35.156 6.586 1 98.5 262 TRP A O 1
ATOM 2020 N N . MET A 1 263 ? -7.953 33.281 7.762 1 98.06 263 MET A N 1
ATOM 2021 C CA . MET A 1 263 ? -9.266 32.812 7.316 1 98.06 263 MET A CA 1
ATOM 2022 C C . MET A 1 263 ? -10.375 33.719 7.832 1 98.06 263 MET A C 1
ATOM 2024 O O . MET A 1 263 ? -11.344 34 7.125 1 98.06 263 MET A O 1
ATOM 2028 N N . ASP A 1 264 ? -10.258 34.188 9.07 1 97.19 264 ASP A N 1
ATOM 2029 C CA . ASP A 1 264 ? -11.234 35.125 9.617 1 97.19 264 ASP A CA 1
ATOM 2030 C C . ASP A 1 264 ? -11.297 36.406 8.781 1 97.19 264 ASP A C 1
ATOM 2032 O O . ASP A 1 264 ? -12.367 37 8.609 1 97.19 264 ASP A O 1
ATOM 2036 N N . ARG A 1 265 ? -10.219 36.781 8.266 1 96.44 265 ARG A N 1
ATOM 2037 C CA . ARG A 1 265 ? -10.125 38 7.492 1 96.44 265 ARG A CA 1
ATOM 2038 C C . ARG A 1 265 ? -10.57 37.781 6.047 1 96.44 265 ARG A C 1
ATOM 2040 O O . ARG A 1 265 ? -11.219 38.656 5.449 1 96.44 265 ARG A O 1
ATOM 2047 N N . ASN A 1 266 ? -10.273 36.625 5.5 1 95.69 266 ASN A N 1
ATOM 2048 C CA . ASN A 1 266 ? -10.375 36.469 4.055 1 95.69 266 ASN A CA 1
ATOM 2049 C C . ASN A 1 266 ? -11.586 35.625 3.68 1 95.69 266 ASN A C 1
ATOM 2051 O O . ASN A 1 266 ? -12.008 35.594 2.521 1 95.69 266 ASN A O 1
ATOM 2055 N N . ARG A 1 267 ? -12.023 34.719 4.582 1 91.88 267 ARG A N 1
ATOM 2056 C CA . ARG A 1 267 ? -13.195 33.906 4.289 1 91.88 267 ARG A CA 1
ATOM 2057 C C . ARG A 1 267 ? -14.477 34.594 4.73 1 91.88 267 ARG A C 1
ATOM 2059 O O . ARG A 1 267 ? -15.57 34.219 4.305 1 91.88 267 ARG A O 1
ATOM 2066 N N . LYS A 1 268 ? -14.656 35.438 5.707 1 71.31 268 LYS A N 1
ATOM 2067 C CA . LYS A 1 268 ? -15.82 36.188 6.137 1 71.31 268 LYS A CA 1
ATOM 2068 C C . LYS A 1 268 ? -16.406 37 4.984 1 71.31 268 LYS A C 1
ATOM 2070 O O . LYS A 1 268 ? -17.625 37.188 4.902 1 71.31 268 LYS A O 1
ATOM 2075 N N . LYS A 1 269 ? -15.586 37.562 4.074 1 57.16 269 LYS A N 1
ATOM 2076 C CA . LYS A 1 269 ? -16.141 38.5 3.105 1 57.16 269 LYS A CA 1
ATOM 2077 C C . LYS A 1 269 ? -16.953 37.75 2.037 1 57.16 269 LYS A C 1
ATOM 2079 O O . LYS A 1 269 ? -17.578 38.406 1.183 1 57.16 269 LYS A O 1
ATOM 2084 N N . GLN A 1 270 ? -16.812 36.438 1.977 1 45.03 270 GLN A N 1
ATOM 2085 C CA . GLN A 1 270 ? -17.516 35.781 0.887 1 45.03 270 GLN A CA 1
ATOM 2086 C C . GLN A 1 270 ? -18.969 35.531 1.253 1 45.03 270 GLN A C 1
ATOM 2088 O O . GLN A 1 270 ? -19.734 34.938 0.468 1 45.03 270 GLN A O 1
ATOM 2093 N N . GLU A 1 271 ? -19.484 35.812 2.566 1 39.16 271 GLU A N 1
ATOM 2094 C CA . GLU A 1 271 ? -20.938 35.938 2.607 1 39.16 271 GLU A CA 1
ATOM 2095 C C . GLU A 1 271 ? -21.375 37.344 2.203 1 39.16 271 GLU A C 1
ATOM 2097 O O . GLU A 1 271 ? -20.703 38.312 2.494 1 39.16 271 GLU A O 1
ATOM 2102 N N . MET B 1 1 ? -2.857 9.086 -9.648 1 25.81 1 MET B N 1
ATOM 2103 C CA . MET B 1 1 ? -3.896 8.086 -9.414 1 25.81 1 MET B CA 1
ATOM 2104 C C . MET B 1 1 ? -4.953 8.125 -10.508 1 25.81 1 MET B C 1
ATOM 2106 O O . MET B 1 1 ? -5.527 9.18 -10.781 1 25.81 1 MET B O 1
ATOM 2110 N N . SER B 1 2 ? -4.922 7.371 -11.5 1 32.81 2 SER B N 1
ATOM 2111 C CA . SER B 1 2 ? -5.887 7.469 -12.594 1 32.81 2 SER B CA 1
ATOM 2112 C C . SER B 1 2 ? -7.32 7.469 -12.07 1 32.81 2 SER B C 1
ATOM 2114 O O . SER B 1 2 ? -7.785 6.473 -11.516 1 32.81 2 SER B O 1
ATOM 2116 N N . SER B 1 3 ? -7.832 8.469 -11.406 1 39.34 3 SER B N 1
ATOM 2117 C CA . SER B 1 3 ? -9.203 8.891 -11.141 1 39.34 3 SER B CA 1
ATOM 2118 C C . SER B 1 3 ? -10.172 8.297 -12.164 1 39.34 3 SER B C 1
ATOM 2120 O O . SER B 1 3 ? -11.391 8.359 -11.992 1 39.34 3 SER B O 1
ATOM 2122 N N . ASP B 1 4 ? -9.648 8.18 -13.328 1 42.72 4 ASP B N 1
ATOM 2123 C CA . ASP B 1 4 ? -10.648 8.125 -14.391 1 42.72 4 ASP B CA 1
ATOM 2124 C C . ASP B 1 4 ? -11.383 6.785 -14.383 1 42.72 4 ASP B C 1
ATOM 2126 O O . ASP B 1 4 ? -11.812 6.301 -15.438 1 42.72 4 ASP B O 1
ATOM 2130 N N . SER B 1 5 ? -11.07 5.914 -13.391 1 53.12 5 SER B N 1
ATOM 2131 C CA . SER B 1 5 ? -11.633 4.652 -13.859 1 53.12 5 SER B CA 1
ATOM 2132 C C . SER B 1 5 ? -13.156 4.691 -13.875 1 53.12 5 SER B C 1
ATOM 2134 O O . SER B 1 5 ? -13.781 4.844 -12.828 1 53.12 5 SER B O 1
ATOM 2136 N N . ASN B 1 6 ? -13.594 5.238 -14.844 1 65.12 6 ASN B N 1
ATOM 2137 C CA . ASN B 1 6 ? -15 5.105 -15.211 1 65.12 6 ASN B CA 1
ATOM 2138 C C . ASN B 1 6 ? -15.438 3.643 -15.211 1 65.12 6 ASN B C 1
ATOM 2140 O O . ASN B 1 6 ? -15.133 2.898 -16.141 1 65.12 6 ASN B O 1
ATOM 2144 N N . PHE B 1 7 ? -15.758 3.275 -13.945 1 80.94 7 PHE B N 1
ATOM 2145 C CA . PHE B 1 7 ? -16.281 1.918 -13.836 1 80.94 7 PHE B CA 1
ATOM 2146 C C . PHE B 1 7 ? -17.688 1.828 -14.422 1 80.94 7 PHE B C 1
ATOM 2148 O O . PHE B 1 7 ? -18.484 2.744 -14.258 1 80.94 7 PHE B O 1
ATOM 2155 N N . ALA B 1 8 ? -17.828 0.752 -15.109 1 78.62 8 ALA B N 1
ATOM 2156 C CA . ALA B 1 8 ? -19.125 0.547 -15.758 1 78.62 8 ALA B CA 1
ATOM 2157 C C . ALA B 1 8 ? -20.125 -0.114 -14.805 1 78.62 8 ALA B C 1
ATOM 2159 O O . ALA B 1 8 ? -21.328 -0.046 -15.016 1 78.62 8 ALA B O 1
ATOM 2160 N N . THR B 1 9 ? -19.609 -0.74 -13.797 1 90.12 9 THR B N 1
ATOM 2161 C CA . THR B 1 9 ? -20.5 -1.481 -12.906 1 90.12 9 THR B CA 1
ATOM 2162 C C . THR B 1 9 ? -19.984 -1.431 -11.469 1 90.12 9 THR B C 1
ATOM 2164 O O . THR B 1 9 ? -18.781 -1.285 -11.234 1 90.12 9 THR B O 1
ATOM 2167 N N . ILE B 1 10 ? -20.922 -1.524 -10.562 1 95.31 10 ILE B N 1
ATOM 2168 C CA . ILE B 1 10 ? -20.625 -1.677 -9.141 1 95.31 10 ILE B CA 1
ATOM 2169 C C . ILE B 1 10 ? -20.75 -3.145 -8.742 1 95.31 10 ILE B C 1
ATOM 2171 O O . ILE B 1 10 ? -21.625 -3.855 -9.242 1 95.31 10 ILE B O 1
ATOM 2175 N N . VAL B 1 11 ? -19.875 -3.59 -7.934 1 97 11 VAL B N 1
ATOM 2176 C CA . VAL B 1 11 ? -19.953 -4.93 -7.355 1 97 11 VAL B CA 1
ATOM 2177 C C . VAL B 1 11 ? -19.766 -4.848 -5.84 1 97 11 VAL B C 1
ATOM 2179 O O . VAL B 1 11 ? -18.672 -4.539 -5.355 1 97 11 VAL B O 1
ATOM 2182 N N . THR B 1 12 ? -20.781 -5.176 -5.098 1 97.19 12 THR B N 1
ATOM 2183 C CA . THR B 1 12 ? -20.688 -5.105 -3.643 1 97.19 12 THR B CA 1
ATOM 2184 C C . THR B 1 12 ? -19.875 -6.273 -3.094 1 97.19 12 THR B C 1
ATOM 2186 O O . THR B 1 12 ? -19.75 -7.309 -3.75 1 97.19 12 THR B O 1
ATOM 2189 N N . PRO B 1 13 ? -19.406 -6.148 -1.888 1 96.94 13 PRO B N 1
ATOM 2190 C CA . PRO B 1 13 ? -18.656 -7.25 -1.278 1 96.94 13 PRO B CA 1
ATOM 2191 C C . PRO B 1 13 ? -19.484 -8.531 -1.175 1 96.94 13 PRO B C 1
ATOM 2193 O O . PRO B 1 13 ? -18.953 -9.625 -1.386 1 96.94 13 PRO B O 1
ATOM 2196 N N . SER B 1 14 ? -20.688 -8.398 -0.88 1 97.12 14 SER B N 1
ATOM 2197 C CA . SER B 1 14 ? -21.547 -9.57 -0.782 1 97.12 14 SER B CA 1
ATOM 2198 C C . SER B 1 14 ? -21.703 -10.266 -2.133 1 97.12 14 SER B C 1
ATOM 2200 O O . SER B 1 14 ? -21.719 -11.492 -2.207 1 97.12 14 SER B O 1
ATOM 2202 N N . GLN B 1 15 ? -21.875 -9.461 -3.156 1 97.56 15 GLN B N 1
ATOM 2203 C CA . GLN B 1 15 ? -21.953 -10.023 -4.504 1 97.56 15 GLN B CA 1
ATOM 2204 C C . GLN B 1 15 ? -20.656 -10.719 -4.883 1 97.56 15 GLN B C 1
ATOM 2206 O O . GLN B 1 15 ? -20.672 -11.797 -5.484 1 97.56 15 GLN B O 1
ATOM 2211 N N . LEU B 1 16 ? -19.594 -10.094 -4.562 1 97.88 16 LEU B N 1
ATOM 2212 C CA . LEU B 1 16 ? -18.281 -10.672 -4.844 1 97.88 16 LEU B CA 1
ATOM 2213 C C . LEU B 1 16 ? -18.109 -11.992 -4.102 1 97.88 16 LEU B C 1
ATOM 2215 O O . LEU B 1 16 ? -17.641 -12.977 -4.688 1 97.88 16 LEU B O 1
ATOM 2219 N N . ALA B 1 17 ? -18.453 -12 -2.85 1 98.12 17 ALA B N 1
ATOM 2220 C CA . ALA B 1 17 ? -18.344 -13.211 -2.039 1 98.12 17 ALA B CA 1
ATOM 2221 C C . ALA B 1 17 ? -19.203 -14.336 -2.623 1 98.12 17 ALA B C 1
ATOM 2223 O O . ALA B 1 17 ? -18.781 -15.492 -2.646 1 98.12 17 ALA B O 1
ATOM 2224 N N . THR B 1 18 ? -20.328 -14.008 -3.07 1 98.06 18 THR B N 1
ATOM 2225 C CA . THR B 1 18 ? -21.219 -15 -3.678 1 98.06 18 THR B CA 1
ATOM 2226 C C . THR B 1 18 ? -20.594 -15.594 -4.934 1 98.06 18 THR B C 1
ATOM 2228 O O . THR B 1 18 ? -20.625 -16.812 -5.137 1 98.06 18 THR B O 1
ATOM 2231 N N . SER B 1 19 ? -20.078 -14.688 -5.766 1 98.25 19 SER B N 1
ATOM 2232 C CA . SER B 1 19 ? -19.406 -15.156 -6.969 1 98.25 19 SER B CA 1
ATOM 2233 C C . SER B 1 19 ? -18.234 -16.078 -6.621 1 98.25 19 SER B C 1
ATOM 2235 O O . SER B 1 19 ? -18.047 -17.109 -7.262 1 98.25 19 SER B O 1
ATOM 2237 N N . PHE B 1 20 ? -17.469 -15.711 -5.625 1 98.62 20 PHE B N 1
ATOM 2238 C CA . PHE B 1 20 ? -16.344 -16.516 -5.199 1 98.62 20 PHE B CA 1
ATOM 2239 C C . PHE B 1 20 ? -16.797 -17.875 -4.672 1 98.62 20 PHE B C 1
ATOM 2241 O O . PHE B 1 20 ? -16.203 -18.906 -4.988 1 98.62 20 PHE B O 1
ATOM 2248 N N . LYS B 1 21 ? -17.797 -17.859 -3.875 1 97.69 21 LYS B N 1
ATOM 2249 C CA . LYS B 1 21 ? -18.328 -19.109 -3.332 1 97.69 21 LYS B CA 1
ATOM 2250 C C . LYS B 1 21 ? -18.719 -20.062 -4.449 1 97.69 21 LYS B C 1
ATOM 2252 O O . LYS B 1 21 ? -18.469 -21.266 -4.359 1 97.69 21 LYS B O 1
ATOM 2257 N N . HIS B 1 22 ? -19.359 -19.516 -5.43 1 97.94 22 HIS B N 1
ATOM 2258 C CA . HIS B 1 22 ? -19.734 -20.328 -6.578 1 97.94 22 HIS B CA 1
ATOM 2259 C C . HIS B 1 22 ? -18.5 -20.922 -7.258 1 97.94 22 HIS B C 1
ATOM 2261 O O . HIS B 1 22 ? -18.484 -22.125 -7.566 1 97.94 22 HIS B O 1
ATOM 2267 N N . LEU B 1 23 ? -17.5 -20.156 -7.453 1 98.31 23 LEU B N 1
ATOM 2268 C CA . LEU B 1 23 ? -16.281 -20.625 -8.078 1 98.31 23 LEU B CA 1
ATOM 2269 C C . LEU B 1 23 ? -15.602 -21.688 -7.211 1 98.31 23 LEU B C 1
ATOM 2271 O O . LEU B 1 23 ? -15.211 -22.734 -7.707 1 98.31 23 LEU B O 1
ATOM 2275 N N . PHE B 1 24 ? -15.516 -21.422 -5.926 1 98.06 24 PHE B N 1
ATOM 2276 C CA . PHE B 1 24 ? -14.719 -22.234 -5.02 1 98.06 24 PHE B CA 1
ATOM 2277 C C . PHE B 1 24 ? -15.43 -23.547 -4.703 1 98.06 24 PHE B C 1
ATOM 2279 O O . PHE B 1 24 ? -14.812 -24.484 -4.203 1 98.06 24 PHE B O 1
ATOM 2286 N N . SER B 1 25 ? -16.719 -23.625 -5.008 1 97.44 25 SER B N 1
ATOM 2287 C CA . SER B 1 25 ? -17.438 -24.875 -4.844 1 97.44 25 SER B CA 1
ATOM 2288 C C . SER B 1 25 ? -16.891 -25.969 -5.762 1 97.44 25 SER B C 1
ATOM 2290 O O . SER B 1 25 ? -17.156 -27.156 -5.57 1 97.44 25 SER B O 1
ATOM 2292 N N . ASN B 1 26 ? -16.141 -25.516 -6.703 1 97.94 26 ASN B N 1
ATOM 2293 C CA . ASN B 1 26 ? -15.539 -26.453 -7.645 1 97.94 26 ASN B CA 1
ATOM 2294 C C . ASN B 1 26 ? -14.25 -27.062 -7.098 1 97.94 26 ASN B C 1
ATOM 2296 O O . ASN B 1 26 ? -13.688 -27.984 -7.695 1 97.94 26 ASN B O 1
ATOM 2300 N N . ILE B 1 27 ? -13.75 -26.547 -6.02 1 98 27 ILE B N 1
ATOM 2301 C CA . ILE B 1 27 ? -12.539 -27.078 -5.391 1 98 27 ILE B CA 1
ATOM 2302 C C . ILE B 1 27 ? -12.891 -28.266 -4.508 1 98 27 ILE B C 1
ATOM 2304 O O . ILE B 1 27 ? -13.68 -28.141 -3.572 1 98 27 ILE B O 1
ATOM 2308 N N . PRO B 1 28 ? -12.367 -29.422 -4.781 1 97.19 28 PRO B N 1
ATOM 2309 C CA . PRO B 1 28 ? -12.695 -30.625 -4.008 1 97.19 28 PRO B CA 1
ATOM 2310 C C . PRO B 1 28 ? -11.922 -30.703 -2.693 1 97.19 28 PRO B C 1
ATOM 2312 O O . PRO B 1 28 ? -11.148 -31.641 -2.484 1 97.19 28 PRO B O 1
ATOM 2315 N N . SER B 1 29 ? -12.07 -29.781 -1.849 1 96.25 29 SER B N 1
ATOM 2316 C CA . SER B 1 29 ? -11.414 -29.703 -0.55 1 96.25 29 SER B CA 1
ATOM 2317 C C . SER B 1 29 ? -12.25 -28.922 0.456 1 96.25 29 SER B C 1
ATOM 2319 O O . SER B 1 29 ? -12.852 -27.906 0.11 1 96.25 29 SER B O 1
ATOM 2321 N N . SER B 1 30 ? -12.234 -29.359 1.659 1 94.31 30 SER B N 1
ATOM 2322 C CA . SER B 1 30 ? -12.906 -28.641 2.744 1 94.31 30 SER B CA 1
ATOM 2323 C C . SER B 1 30 ? -12.016 -27.547 3.312 1 94.31 30 SER B C 1
ATOM 2325 O O . SER B 1 30 ? -12.492 -26.672 4.047 1 94.31 30 SER B O 1
ATOM 2327 N N . ASP B 1 31 ? -10.789 -27.594 3.02 1 96.31 31 ASP B N 1
ATOM 2328 C CA . ASP B 1 31 ? -9.805 -26.609 3.467 1 96.31 31 ASP B CA 1
ATOM 2329 C C . ASP B 1 31 ? -8.961 -26.109 2.299 1 96.31 31 ASP B C 1
ATOM 2331 O O . ASP B 1 31 ? -7.742 -26.297 2.275 1 96.31 31 ASP B O 1
ATOM 2335 N N . PRO B 1 32 ? -9.555 -25.406 1.49 1 97.69 32 PRO B N 1
ATOM 2336 C CA . PRO B 1 32 ? -8.867 -25.047 0.246 1 97.69 32 PRO B CA 1
ATOM 2337 C C . PRO B 1 32 ? -7.734 -24.047 0.461 1 97.69 32 PRO B C 1
ATOM 2339 O O . PRO B 1 32 ? -7.848 -23.156 1.309 1 97.69 32 PRO B O 1
ATOM 2342 N N . THR B 1 33 ? -6.629 -24.203 -0.194 1 98.81 33 THR B N 1
ATOM 2343 C CA . THR B 1 33 ? -5.57 -23.219 -0.363 1 98.81 33 THR B CA 1
ATOM 2344 C C . THR B 1 33 ? -5.602 -22.609 -1.768 1 98.81 33 THR B C 1
ATOM 2346 O O . THR B 1 33 ? -5.625 -23.344 -2.758 1 98.81 33 THR B O 1
ATOM 2349 N N . LEU B 1 34 ? -5.641 -21.312 -1.849 1 98.88 34 LEU B N 1
ATOM 2350 C CA . LEU B 1 34 ? -5.844 -20.625 -3.119 1 98.88 34 LEU B CA 1
ATOM 2351 C C . LEU B 1 34 ? -4.707 -19.656 -3.396 1 98.88 34 LEU B C 1
ATOM 2353 O O . LEU B 1 34 ? -4.41 -18.781 -2.57 1 98.88 34 LEU B O 1
ATOM 2357 N N . LEU B 1 35 ? -4.004 -19.859 -4.523 1 98.94 35 LEU B N 1
ATOM 2358 C CA . LEU B 1 35 ? -3.096 -18.844 -5.055 1 98.94 35 LEU B CA 1
ATOM 2359 C C . LEU B 1 35 ? -3.842 -17.875 -5.961 1 98.94 35 LEU B C 1
ATOM 2361 O O . LEU B 1 35 ? -4.379 -18.266 -7 1 98.94 35 LEU B O 1
ATOM 2365 N N . VAL B 1 36 ? -3.834 -16.578 -5.594 1 98.94 36 VAL B N 1
ATOM 2366 C CA . VAL B 1 36 ? -4.684 -15.617 -6.277 1 98.94 36 VAL B CA 1
ATOM 2367 C C . VAL B 1 36 ? -3.818 -14.609 -7.031 1 98.94 36 VAL B C 1
ATOM 2369 O O . VAL B 1 36 ? -2.934 -13.984 -6.445 1 98.94 36 VAL B O 1
ATOM 2372 N N . HIS B 1 37 ? -3.998 -14.5 -8.312 1 98.81 37 HIS B N 1
ATOM 2373 C CA . HIS B 1 37 ? -3.553 -13.391 -9.148 1 98.81 37 HIS B CA 1
ATOM 2374 C C . HIS B 1 37 ? -4.723 -12.492 -9.539 1 98.81 37 HIS B C 1
ATOM 2376 O O . HIS B 1 37 ? -5.762 -12.977 -9.984 1 98.81 37 HIS B O 1
ATOM 2382 N N . SER B 1 38 ? -4.504 -11.148 -9.398 1 97.94 38 SER B N 1
ATOM 2383 C CA . SER B 1 38 ? -5.703 -10.328 -9.555 1 97.94 38 SER B CA 1
ATOM 2384 C C . SER B 1 38 ? -5.379 -8.977 -10.188 1 97.94 38 SER B C 1
ATOM 2386 O O . SER B 1 38 ? -4.27 -8.469 -10.031 1 97.94 38 SER B O 1
ATOM 2388 N N . SER B 1 39 ? -6.324 -8.5 -10.859 1 96.88 39 SER B N 1
ATOM 2389 C CA . SER B 1 39 ? -6.41 -7.109 -11.297 1 96.88 39 SER B CA 1
ATOM 2390 C C . SER B 1 39 ? -7.68 -6.449 -10.773 1 96.88 39 SER B C 1
ATOM 2392 O O . SER B 1 39 ? -8.773 -6.727 -11.258 1 96.88 39 SER B O 1
ATOM 2394 N N . LEU B 1 40 ? -7.504 -5.57 -9.875 1 95.19 40 LEU B N 1
ATOM 2395 C CA . LEU B 1 40 ? -8.656 -4.953 -9.234 1 95.19 40 LEU B CA 1
ATOM 2396 C C . LEU B 1 40 ? -9.492 -4.176 -10.242 1 95.19 40 LEU B C 1
ATOM 2398 O O . LEU B 1 40 ? -10.727 -4.199 -10.188 1 95.19 40 LEU B O 1
ATOM 2402 N N . ARG B 1 41 ? -8.859 -3.518 -11.172 1 93.56 41 ARG B N 1
ATOM 2403 C CA . ARG B 1 41 ? -9.555 -2.678 -12.141 1 93.56 41 ARG B CA 1
ATOM 2404 C C . ARG B 1 41 ? -10.5 -3.508 -13.008 1 93.56 41 ARG B C 1
ATOM 2406 O O . ARG B 1 41 ? -11.492 -2.986 -13.523 1 93.56 41 ARG B O 1
ATOM 2413 N N . SER B 1 42 ? -10.211 -4.746 -13.117 1 95.19 42 SER B N 1
ATOM 2414 C CA . SER B 1 42 ? -11.008 -5.617 -13.969 1 95.19 42 SER B CA 1
ATOM 2415 C C . SER B 1 42 ? -12.305 -6.027 -13.281 1 95.19 42 SER B C 1
ATOM 2417 O O . SER B 1 42 ? -13.242 -6.5 -13.93 1 95.19 42 SER B O 1
ATOM 2419 N N . VAL B 1 43 ? -12.414 -5.91 -12.039 1 95.56 43 VAL B N 1
ATOM 2420 C CA . VAL B 1 43 ? -13.555 -6.398 -11.273 1 95.56 43 VAL B CA 1
ATOM 2421 C C . VAL B 1 43 ? -14.695 -5.387 -11.344 1 95.56 43 VAL B C 1
ATOM 2423 O O . VAL B 1 43 ? -15.867 -5.766 -11.484 1 95.56 43 VAL B O 1
ATOM 2426 N N . GLY B 1 44 ? -14.383 -4.082 -11.289 1 94.25 44 GLY B N 1
ATOM 2427 C CA . GLY B 1 44 ? -15.359 -3.004 -11.203 1 94.25 44 GLY B CA 1
ATOM 2428 C C . GLY B 1 44 ? -15.188 -2.146 -9.961 1 94.25 44 GLY B C 1
ATOM 2429 O O . GLY B 1 44 ? -14.156 -2.213 -9.289 1 94.25 44 GLY B O 1
ATOM 2430 N N . PHE B 1 45 ? -16.234 -1.267 -9.828 1 96 45 PHE B N 1
ATOM 2431 C CA . PHE B 1 45 ? -16.203 -0.431 -8.633 1 96 45 PHE B CA 1
ATOM 2432 C C . PHE B 1 45 ? -16.625 -1.232 -7.406 1 96 45 PHE B C 1
ATOM 2434 O O . PHE B 1 45 ? -17.75 -1.734 -7.34 1 96 45 PHE B O 1
ATOM 2441 N N . ILE B 1 46 ? -15.758 -1.366 -6.48 1 97 46 ILE B N 1
ATOM 2442 C CA . ILE B 1 46 ? -16.016 -2.127 -5.262 1 97 46 ILE B CA 1
ATOM 2443 C C . ILE B 1 46 ? -15.992 -1.192 -4.055 1 97 46 ILE B C 1
ATOM 2445 O O . ILE B 1 46 ? -14.93 -0.691 -3.674 1 97 46 ILE B O 1
ATOM 2449 N N . PRO B 1 47 ? -17.109 -1 -3.426 1 97.06 47 PRO B N 1
ATOM 2450 C CA . PRO B 1 47 ? -17.031 -0.247 -2.172 1 97.06 47 PRO B CA 1
ATOM 2451 C C . PRO B 1 47 ? -16.031 -0.848 -1.181 1 97.06 47 PRO B C 1
ATOM 2453 O O . PRO B 1 47 ? -16.125 -2.033 -0.85 1 97.06 47 PRO B O 1
ATOM 2456 N N . GLY B 1 48 ? -15.078 -0.051 -0.779 1 96.31 48 GLY B N 1
ATOM 2457 C CA . GLY B 1 48 ? -14.078 -0.534 0.157 1 96.31 48 GLY B CA 1
ATOM 2458 C C . GLY B 1 48 ? -12.789 -0.966 -0.519 1 96.31 48 GLY B C 1
ATOM 2459 O O . GLY B 1 48 ? -11.797 -1.268 0.153 1 96.31 48 GLY B O 1
ATOM 2460 N N . PHE B 1 49 ? -12.836 -1.093 -1.884 1 95.94 49 PHE B N 1
ATOM 2461 C CA . PHE B 1 49 ? -11.609 -1.247 -2.66 1 95.94 49 PHE B CA 1
ATOM 2462 C C . PHE B 1 49 ? -10.953 -2.594 -2.375 1 95.94 49 PHE B C 1
ATOM 2464 O O . PHE B 1 49 ? -11.633 -3.619 -2.314 1 95.94 49 PHE B O 1
ATOM 2471 N N . ALA B 1 50 ? -9.656 -2.695 -2.227 1 97.75 50 ALA B N 1
ATOM 2472 C CA . ALA B 1 50 ? -8.883 -3.928 -2.1 1 97.75 50 ALA B CA 1
ATOM 2473 C C . ALA B 1 50 ? -9.234 -4.664 -0.811 1 97.75 50 ALA B C 1
ATOM 2475 O O . ALA B 1 50 ? -9.414 -5.887 -0.814 1 97.75 50 ALA B O 1
ATOM 2476 N N . PRO B 1 51 ? -9.422 -3.975 0.306 1 98.19 51 PRO B N 1
ATOM 2477 C CA . PRO B 1 51 ? -9.805 -4.695 1.521 1 98.19 51 PRO B CA 1
ATOM 2478 C C . PRO B 1 51 ? -11.102 -5.492 1.353 1 98.19 51 PRO B C 1
ATOM 2480 O O . PRO B 1 51 ? -11.219 -6.602 1.875 1 98.19 51 PRO B O 1
ATOM 2483 N N . SER B 1 52 ? -11.984 -4.938 0.608 1 98 52 SER B N 1
ATOM 2484 C CA . SER B 1 52 ? -13.258 -5.625 0.377 1 98 52 SER B CA 1
ATOM 2485 C C . SER B 1 52 ? -13.055 -6.898 -0.433 1 98 52 SER B C 1
ATOM 2487 O O . SER B 1 52 ? -13.758 -7.891 -0.227 1 98 52 SER B O 1
ATOM 2489 N N . VAL B 1 53 ? -12.133 -6.84 -1.321 1 98.38 53 VAL B N 1
ATOM 2490 C CA . VAL B 1 53 ? -11.812 -8.031 -2.1 1 98.38 53 VAL B CA 1
ATOM 2491 C C . VAL B 1 53 ? -11.266 -9.117 -1.179 1 98.38 53 VAL B C 1
ATOM 2493 O O . VAL B 1 53 ? -11.695 -10.266 -1.239 1 98.38 53 VAL B O 1
ATOM 2496 N N . ILE B 1 54 ? -10.344 -8.766 -0.325 1 98.44 54 ILE B N 1
ATOM 2497 C CA . ILE B 1 54 ? -9.742 -9.711 0.609 1 98.44 54 ILE B CA 1
ATOM 2498 C C . ILE B 1 54 ? -10.82 -10.281 1.53 1 98.44 54 ILE B C 1
ATOM 2500 O O . ILE B 1 54 ? -10.898 -11.492 1.728 1 98.44 54 ILE B O 1
ATOM 2504 N N . GLN B 1 55 ? -11.633 -9.398 2 1 97.75 55 GLN B N 1
ATOM 2505 C CA . GLN B 1 55 ? -12.695 -9.844 2.893 1 97.75 55 GLN B CA 1
ATOM 2506 C C . GLN B 1 55 ? -13.648 -10.805 2.182 1 97.75 55 GLN B C 1
ATOM 2508 O O . GLN B 1 55 ? -14.117 -11.773 2.775 1 97.75 55 GLN B O 1
ATOM 2513 N N . SER B 1 56 ? -13.969 -10.461 0.968 1 98.44 56 SER B N 1
ATOM 2514 C CA . SER B 1 56 ? -14.859 -11.32 0.192 1 98.44 56 SER B CA 1
ATOM 2515 C C . SER B 1 56 ? -14.227 -12.688 -0.049 1 98.44 56 SER B C 1
ATOM 2517 O O . SER B 1 56 ? -14.914 -13.711 0.015 1 98.44 56 SER B O 1
ATOM 2519 N N . LEU B 1 57 ? -12.945 -12.734 -0.352 1 98.56 57 LEU B N 1
ATOM 2520 C CA . LEU B 1 57 ? -12.227 -13.992 -0.52 1 98.56 57 LEU B CA 1
ATOM 2521 C C . LEU B 1 57 ? -12.258 -14.805 0.769 1 98.56 57 LEU B C 1
ATOM 2523 O O . LEU B 1 57 ? -12.57 -16 0.748 1 98.56 57 LEU B O 1
ATOM 2527 N N . LEU B 1 58 ? -11.992 -14.164 1.886 1 97.44 58 LEU B N 1
ATOM 2528 C CA . LEU B 1 58 ? -11.969 -14.828 3.184 1 97.44 58 LEU B CA 1
ATOM 2529 C C . LEU B 1 58 ? -13.344 -15.367 3.547 1 97.44 58 LEU B C 1
ATOM 2531 O O . LEU B 1 58 ? -13.469 -16.5 4.023 1 97.44 58 LEU B O 1
ATOM 2535 N N . ALA B 1 59 ? -14.305 -14.523 3.295 1 96.94 59 ALA B N 1
ATOM 2536 C CA . ALA B 1 59 ? -15.672 -14.938 3.596 1 96.94 59 ALA B CA 1
ATOM 2537 C C . ALA B 1 59 ? -16.062 -16.156 2.771 1 96.94 59 ALA B C 1
ATOM 2539 O O . ALA B 1 59 ? -16.812 -17.016 3.25 1 96.94 59 ALA B O 1
ATOM 2540 N N . SER B 1 60 ? -15.633 -16.203 1.609 1 97.94 60 SER B N 1
ATOM 2541 C CA . SER B 1 60 ? -16 -17.281 0.696 1 97.94 60 SER B CA 1
ATOM 2542 C C . SER B 1 60 ? -15.273 -18.562 1.056 1 97.94 60 SER B C 1
ATOM 2544 O O . SER B 1 60 ? -15.836 -19.656 0.924 1 97.94 60 SER B O 1
ATOM 2546 N N . LEU B 1 61 ? -14.031 -18.484 1.473 1 96.69 61 LEU B N 1
ATOM 2547 C CA . LEU B 1 61 ? -13.211 -19.656 1.771 1 96.69 61 LEU B CA 1
ATOM 2548 C C . LEU B 1 61 ? -13.531 -20.203 3.156 1 96.69 61 LEU B C 1
ATOM 2550 O O . LEU B 1 61 ? -13.398 -21.406 3.398 1 96.69 61 LEU B O 1
ATOM 2554 N N . GLY B 1 62 ? -13.945 -19.312 4.086 1 94.88 62 GLY B N 1
ATOM 2555 C CA . GLY B 1 62 ? -14.172 -19.703 5.465 1 94.88 62 GLY B CA 1
ATOM 2556 C C . GLY B 1 62 ? -12.891 -19.812 6.277 1 94.88 62 GLY B C 1
ATOM 2557 O O . GLY B 1 62 ? -11.797 -19.609 5.746 1 94.88 62 GLY B O 1
ATOM 2558 N N . PRO B 1 63 ? -12.984 -20.188 7.539 1 95.38 63 PRO B N 1
ATOM 2559 C CA . PRO B 1 63 ? -11.844 -20.156 8.461 1 95.38 63 PRO B CA 1
ATOM 2560 C C . PRO B 1 63 ? -10.812 -21.25 8.148 1 95.38 63 PRO B C 1
ATOM 2562 O O . PRO B 1 63 ? -9.672 -21.172 8.609 1 95.38 63 PRO B O 1
ATOM 2565 N N . SER B 1 64 ? -11.219 -22.203 7.391 1 97.06 64 SER B N 1
ATOM 2566 C CA . SER B 1 64 ? -10.305 -23.297 7.086 1 97.06 64 SER B CA 1
ATOM 2567 C C . SER B 1 64 ? -9.516 -23.031 5.809 1 97.06 64 SER B C 1
ATOM 2569 O O . SER B 1 64 ? -8.594 -23.781 5.469 1 97.06 64 SER B O 1
ATOM 2571 N N . GLY B 1 65 ? -9.875 -21.969 5.09 1 98.12 65 GLY B N 1
ATOM 2572 C CA . GLY B 1 65 ? -9.227 -21.656 3.828 1 98.12 65 GLY B CA 1
ATOM 2573 C C . GLY B 1 65 ? -7.957 -20.828 4 1 98.12 65 GLY B C 1
ATOM 2574 O O . GLY B 1 65 ? -7.797 -20.125 5 1 98.12 65 GLY B O 1
ATOM 2575 N N . THR B 1 66 ? -7.004 -20.953 3.064 1 98.88 66 THR B N 1
ATOM 2576 C CA . THR B 1 66 ? -5.777 -20.156 3.008 1 98.88 66 THR B CA 1
ATOM 2577 C C . THR B 1 66 ? -5.684 -19.406 1.685 1 98.88 66 THR B C 1
ATOM 2579 O O . THR B 1 66 ? -5.945 -19.969 0.621 1 98.88 66 THR B O 1
ATOM 2582 N N . ILE B 1 67 ? -5.43 -18.156 1.755 1 98.88 67 ILE B N 1
ATOM 2583 C CA . ILE B 1 67 ? -5.203 -17.328 0.574 1 98.88 67 ILE B CA 1
ATOM 2584 C C . ILE B 1 67 ? -3.713 -17.031 0.43 1 98.88 67 ILE B C 1
ATOM 2586 O O . ILE B 1 67 ? -3.047 -16.672 1.406 1 98.88 67 ILE B O 1
ATOM 2590 N N . VAL B 1 68 ? -3.184 -17.203 -0.71 1 98.94 68 VAL B N 1
ATOM 2591 C CA . VAL B 1 68 ? -1.795 -16.891 -1.031 1 98.94 68 VAL B CA 1
ATOM 2592 C C . VAL B 1 68 ? -1.738 -15.938 -2.225 1 98.94 68 VAL B C 1
ATOM 2594 O O . VAL B 1 68 ? -2.502 -16.094 -3.182 1 98.94 68 VAL B O 1
ATOM 2597 N N . VAL B 1 69 ? -0.899 -14.945 -2.166 1 98.94 69 VAL B N 1
ATOM 2598 C CA . VAL B 1 69 ? -0.701 -14.008 -3.264 1 98.94 69 VAL B CA 1
ATOM 2599 C C . VAL B 1 69 ? 0.792 -13.797 -3.5 1 98.94 69 VAL B C 1
ATOM 2601 O O . VAL B 1 69 ? 1.59 -13.859 -2.561 1 98.94 69 VAL B O 1
ATOM 2604 N N . PRO B 1 70 ? 1.159 -13.555 -4.789 1 98.81 70 PRO B N 1
ATOM 2605 C CA . PRO B 1 70 ? 2.545 -13.141 -5.012 1 98.81 70 PRO B CA 1
ATOM 2606 C C . PRO B 1 70 ? 2.838 -11.742 -4.469 1 98.81 70 PRO B C 1
ATOM 2608 O O . PRO B 1 70 ? 2.012 -10.836 -4.605 1 98.81 70 PRO B O 1
ATOM 2611 N N . THR B 1 71 ? 3.895 -11.594 -3.785 1 98.69 71 THR B N 1
ATOM 2612 C CA . THR B 1 71 ? 4.336 -10.305 -3.266 1 98.69 71 THR B CA 1
ATOM 2613 C C . THR B 1 71 ? 5.738 -9.969 -3.77 1 98.69 71 THR B C 1
ATOM 2615 O O . THR B 1 71 ? 6.621 -9.625 -2.982 1 98.69 71 THR B O 1
ATOM 2618 N N . HIS B 1 72 ? 5.887 -9.938 -5.035 1 98.38 72 HIS B N 1
ATOM 2619 C CA . HIS B 1 72 ? 7.176 -9.828 -5.707 1 98.38 72 HIS B CA 1
ATOM 2620 C C . HIS B 1 72 ? 7.754 -8.422 -5.562 1 98.38 72 HIS B C 1
ATOM 2622 O O . HIS B 1 72 ? 7.008 -7.441 -5.535 1 98.38 72 HIS B O 1
ATOM 2628 N N . THR B 1 73 ? 9.039 -8.406 -5.41 1 97.44 73 THR B N 1
ATOM 2629 C CA . THR B 1 73 ? 9.836 -7.184 -5.305 1 97.44 73 THR B CA 1
ATOM 2630 C C . THR B 1 73 ? 10.961 -7.18 -6.336 1 97.44 73 THR B C 1
ATOM 2632 O O . THR B 1 73 ? 12.141 -7.18 -5.98 1 97.44 73 THR B O 1
ATOM 2635 N N . GLY B 1 74 ? 10.57 -7.043 -7.605 1 94.94 74 GLY B N 1
ATOM 2636 C CA . GLY B 1 74 ? 11.492 -7.227 -8.711 1 94.94 74 GLY B CA 1
ATOM 2637 C C . GLY B 1 74 ? 12.555 -6.145 -8.789 1 94.94 74 GLY B C 1
ATOM 2638 O O . GLY B 1 74 ? 13.586 -6.324 -9.445 1 94.94 74 GLY B O 1
ATOM 2639 N N . ASP B 1 75 ? 12.359 -5.059 -8.094 1 95.12 75 ASP B N 1
ATOM 2640 C CA . ASP B 1 75 ? 13.32 -3.959 -8.156 1 95.12 75 ASP B CA 1
ATOM 2641 C C . ASP B 1 75 ? 14.57 -4.273 -7.336 1 95.12 75 ASP B C 1
ATOM 2643 O O . ASP B 1 75 ? 15.602 -3.613 -7.488 1 95.12 75 ASP B O 1
ATOM 2647 N N . ASN B 1 76 ?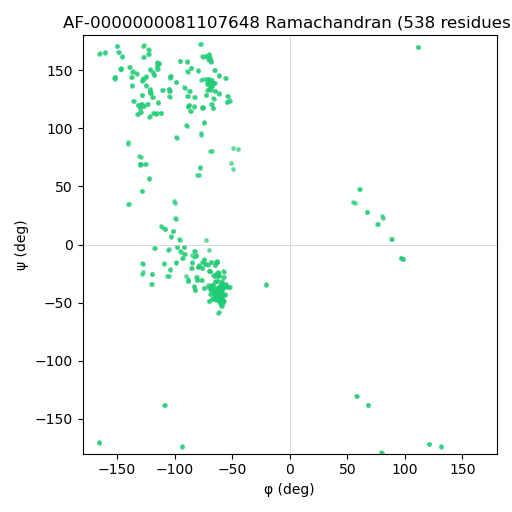 14.438 -5.215 -6.406 1 98 76 ASN B N 1
ATOM 2648 C CA . ASN B 1 76 ? 15.625 -5.715 -5.723 1 98 76 ASN B CA 1
ATOM 2649 C C . ASN B 1 76 ? 16.391 -6.707 -6.59 1 98 76 ASN B C 1
ATOM 2651 O O . ASN B 1 76 ? 16.438 -7.898 -6.281 1 98 76 ASN B O 1
ATOM 2655 N N . SER B 1 77 ? 16.953 -6.246 -7.684 1 97.94 77 SER B N 1
ATOM 2656 C CA . SER B 1 77 ? 17.688 -7.02 -8.672 1 97.94 77 SER B CA 1
ATOM 2657 C C . SER B 1 77 ? 18.766 -6.172 -9.344 1 97.94 77 SER B C 1
ATOM 2659 O O . SER B 1 77 ? 18.828 -4.961 -9.133 1 97.94 77 SER B O 1
ATOM 2661 N N . ASP B 1 78 ? 19.625 -6.801 -10.117 1 97.94 78 ASP B N 1
ATOM 2662 C CA . ASP B 1 78 ? 20.672 -6.074 -10.82 1 97.94 78 ASP B CA 1
ATOM 2663 C C . ASP B 1 78 ? 20.094 -5.145 -11.883 1 97.94 78 ASP B C 1
ATOM 2665 O O . ASP B 1 78 ? 19.438 -5.602 -12.828 1 97.94 78 ASP B O 1
ATOM 2669 N N . PRO B 1 79 ? 20.312 -3.814 -11.719 1 97.19 79 PRO B N 1
ATOM 2670 C CA . PRO B 1 79 ? 19.703 -2.85 -12.641 1 97.19 79 PRO B CA 1
ATOM 2671 C C . PRO B 1 79 ? 20.219 -2.984 -14.07 1 97.19 79 PRO B C 1
ATOM 2673 O O . PRO B 1 79 ? 19.609 -2.469 -15 1 97.19 79 PRO B O 1
ATOM 2676 N N . ALA B 1 80 ? 21.312 -3.633 -14.25 1 96.69 80 ALA B N 1
ATOM 2677 C CA . ALA B 1 80 ? 21.859 -3.838 -15.586 1 96.69 80 ALA B CA 1
ATOM 2678 C C . ALA B 1 80 ? 20.906 -4.648 -16.453 1 96.69 80 ALA B C 1
ATOM 2680 O O . ALA B 1 80 ? 20.969 -4.586 -17.688 1 96.69 80 ALA B O 1
ATOM 2681 N N . ALA B 1 81 ? 20.047 -5.414 -15.812 1 94.12 81 ALA B N 1
ATOM 2682 C CA . ALA B 1 81 ? 19.125 -6.285 -16.531 1 94.12 81 ALA B CA 1
ATOM 2683 C C . ALA B 1 81 ? 17.766 -5.617 -16.719 1 94.12 81 ALA B C 1
ATOM 2685 O O . ALA B 1 81 ? 16.875 -6.172 -17.375 1 94.12 81 ALA B O 1
ATOM 2686 N N . TRP B 1 82 ? 17.594 -4.43 -16.109 1 93.94 82 TRP B N 1
ATOM 2687 C CA . TRP B 1 82 ? 16.297 -3.766 -16.203 1 93.94 82 TRP B CA 1
ATOM 2688 C C . TRP B 1 82 ? 16.047 -3.277 -17.609 1 93.94 82 TRP B C 1
ATOM 2690 O O . TRP B 1 82 ? 16.938 -2.721 -18.266 1 93.94 82 TRP B O 1
ATOM 2700 N N . GLN B 1 83 ? 14.781 -3.521 -18.125 1 85.69 83 GLN B N 1
ATOM 2701 C CA . GLN B 1 83 ? 14.492 -3.174 -19.516 1 85.69 83 GLN B CA 1
ATOM 2702 C C . GLN B 1 83 ? 13.234 -2.318 -19.609 1 85.69 83 GLN B C 1
ATOM 2704 O O . GLN B 1 83 ? 13.008 -1.652 -20.625 1 85.69 83 GLN B O 1
ATOM 2709 N N . ALA B 1 84 ? 12.289 -2.355 -18.703 1 83.19 84 ALA B N 1
ATOM 2710 C CA . ALA B 1 84 ? 11 -1.679 -18.812 1 83.19 84 ALA B CA 1
ATOM 2711 C C . ALA B 1 84 ? 10.703 -0.861 -17.562 1 83.19 84 ALA B C 1
ATOM 271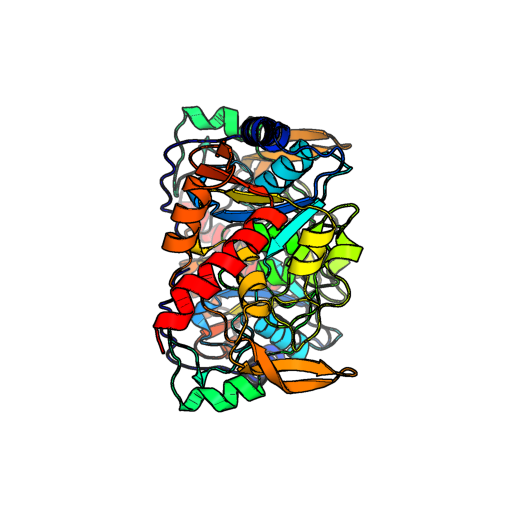3 O O . ALA B 1 84 ? 9.914 -1.279 -16.719 1 83.19 84 ALA B O 1
ATOM 2714 N N . PRO B 1 85 ? 11.336 0.299 -17.375 1 80.69 85 PRO B N 1
ATOM 2715 C CA . PRO B 1 85 ? 12.367 0.942 -18.188 1 80.69 85 PRO B CA 1
ATOM 2716 C C . PRO B 1 85 ? 13.781 0.648 -17.703 1 80.69 85 PRO B C 1
ATOM 2718 O O . PRO B 1 85 ? 13.961 0.223 -16.562 1 80.69 85 PRO B O 1
ATOM 2721 N N . PRO B 1 86 ? 14.695 0.796 -18.609 1 91.12 86 PRO B N 1
ATOM 2722 C CA . PRO B 1 86 ? 16.078 0.774 -18.125 1 91.12 86 PRO B CA 1
ATOM 2723 C C . PRO B 1 86 ? 16.453 2.045 -17.375 1 91.12 86 PRO B C 1
ATOM 2725 O O . PRO B 1 86 ? 15.742 3.047 -17.438 1 91.12 86 PRO B O 1
ATOM 2728 N N . VAL B 1 87 ? 17.516 1.951 -16.625 1 94.19 87 VAL B N 1
ATOM 2729 C CA . VAL B 1 87 ? 18.109 3.123 -15.984 1 94.19 87 VAL B CA 1
ATOM 2730 C C . VAL B 1 87 ? 19.484 3.387 -16.578 1 94.19 87 VAL B C 1
ATOM 2732 O O . VAL B 1 87 ? 20.109 2.49 -17.156 1 94.19 87 VAL B O 1
ATOM 2735 N N . PRO B 1 88 ? 19.969 4.617 -16.5 1 94.75 88 PRO B N 1
ATOM 2736 C CA . PRO B 1 88 ? 21.312 4.898 -17 1 94.75 88 PRO B CA 1
ATOM 2737 C C . PRO B 1 88 ? 22.375 4.02 -16.344 1 94.75 88 PRO B C 1
ATOM 2739 O O . PRO B 1 88 ? 22.281 3.719 -15.148 1 94.75 88 PRO B O 1
ATOM 2742 N N . GLU B 1 89 ? 23.344 3.635 -17.109 1 96.25 89 GLU B N 1
ATOM 2743 C CA . GLU B 1 89 ? 24.422 2.793 -16.609 1 96.25 89 GLU B CA 1
ATOM 2744 C C . GLU B 1 89 ? 25.094 3.42 -15.391 1 96.25 89 GLU B C 1
ATOM 2746 O O . GLU B 1 89 ? 25.531 2.709 -14.484 1 96.25 89 GLU B O 1
ATOM 2751 N N . SER B 1 90 ? 25.172 4.758 -15.398 1 96.38 90 SER B N 1
ATOM 2752 C CA . SER B 1 90 ? 25.828 5.465 -14.305 1 96.38 90 SER B CA 1
ATOM 2753 C C . SER B 1 90 ? 25.094 5.242 -12.984 1 96.38 90 SER B C 1
ATOM 2755 O O . SER B 1 90 ? 25.641 5.496 -11.906 1 96.38 90 SER B O 1
ATOM 2757 N N . TRP B 1 91 ? 23.859 4.734 -12.992 1 96.88 91 TRP B N 1
ATOM 2758 C CA 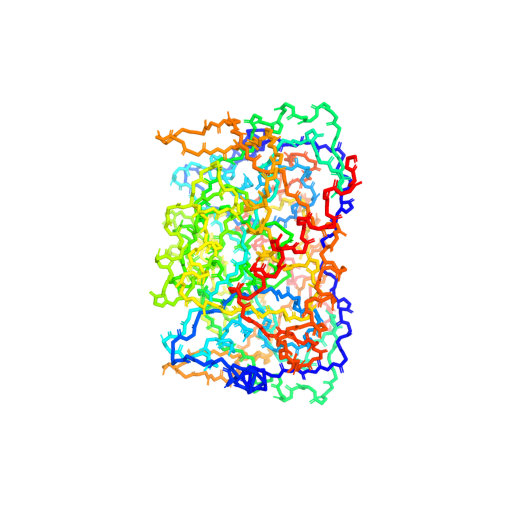. TRP B 1 91 ? 23.062 4.527 -11.789 1 96.88 91 TRP B CA 1
ATOM 2759 C C . TRP B 1 91 ? 23.234 3.109 -11.258 1 96.88 91 TRP B C 1
ATOM 2761 O O . TRP B 1 91 ? 22.828 2.805 -10.133 1 96.88 91 TRP B O 1
ATOM 2771 N N . TRP B 1 92 ? 23.844 2.221 -12.031 1 97.56 92 TRP B N 1
ATOM 2772 C CA . TRP B 1 92 ? 23.891 0.802 -11.688 1 97.56 92 TRP B CA 1
ATOM 2773 C C . TRP B 1 92 ? 24.562 0.586 -10.344 1 97.56 92 TRP B C 1
ATOM 2775 O O . TRP B 1 92 ? 23.984 -0.005 -9.43 1 97.56 92 TRP B O 1
ATOM 2785 N N . GLN B 1 93 ? 25.766 1.132 -10.203 1 97.94 93 GLN B N 1
ATOM 2786 C CA . GLN B 1 93 ? 26.531 0.869 -8.984 1 97.94 93 GLN B CA 1
ATOM 2787 C C . GLN B 1 93 ? 25.875 1.548 -7.777 1 97.94 93 GLN B C 1
ATOM 2789 O O . GLN B 1 93 ? 25.734 0.936 -6.715 1 97.94 93 GLN B O 1
ATOM 2794 N N . PRO B 1 94 ? 25.406 2.818 -7.918 1 97.31 94 PRO B N 1
ATOM 2795 C CA . PRO B 1 94 ? 24.672 3.434 -6.809 1 97.31 94 PRO B CA 1
ATOM 2796 C C . PRO B 1 94 ? 23.453 2.625 -6.387 1 97.31 94 PRO B C 1
ATOM 2798 O O . PRO B 1 94 ? 23.156 2.527 -5.195 1 97.31 94 PRO B O 1
ATOM 2801 N N . ILE B 1 95 ? 22.766 2.027 -7.297 1 97.75 95 ILE B N 1
ATOM 2802 C CA . ILE B 1 95 ? 21.609 1.21 -6.992 1 97.75 95 ILE B CA 1
ATOM 2803 C C . ILE B 1 95 ? 22.031 -0.047 -6.238 1 97.75 95 ILE B C 1
ATOM 2805 O O . ILE B 1 95 ? 21.484 -0.363 -5.18 1 97.75 95 ILE B O 1
ATOM 2809 N N . ARG B 1 96 ? 23.062 -0.695 -6.746 1 98.31 96 ARG B N 1
ATOM 2810 C CA . ARG B 1 96 ? 23.562 -1.892 -6.082 1 98.31 96 ARG B CA 1
ATOM 2811 C C . ARG B 1 96 ? 23.984 -1.585 -4.648 1 98.31 96 ARG B C 1
ATOM 2813 O O . ARG B 1 96 ? 23.734 -2.379 -3.738 1 98.31 96 ARG B O 1
ATOM 2820 N N . ASP B 1 97 ? 24.5 -0.398 -4.461 1 97.62 97 ASP B N 1
ATOM 2821 C CA . ASP B 1 97 ? 25.078 -0.017 -3.176 1 97.62 97 ASP B CA 1
ATOM 2822 C C . ASP B 1 97 ? 24 0.369 -2.176 1 97.62 97 ASP B C 1
ATOM 2824 O O . ASP B 1 97 ? 24.203 0.283 -0.963 1 97.62 97 ASP B O 1
ATOM 2828 N N . SER B 1 98 ? 22.812 0.682 -2.723 1 97.56 98 SER B N 1
ATOM 2829 C CA . SER B 1 98 ? 21.969 1.399 -1.779 1 97.56 98 SER B CA 1
ATOM 2830 C C . SER B 1 98 ? 20.594 0.746 -1.67 1 97.56 98 SER B C 1
ATOM 2832 O O . SER B 1 98 ? 19.828 1.052 -0.754 1 97.56 98 SER B O 1
ATOM 2834 N N . ILE B 1 99 ? 20.219 -0.111 -2.592 1 97.31 99 ILE B N 1
ATOM 2835 C CA . ILE B 1 99 ? 18.938 -0.801 -2.447 1 97.31 99 ILE B CA 1
ATOM 2836 C C . ILE B 1 99 ? 18.891 -1.5 -1.091 1 97.31 99 ILE B C 1
ATOM 2838 O O . ILE B 1 99 ? 19.828 -2.207 -0.71 1 97.31 99 ILE B O 1
ATOM 2842 N N . PRO B 1 100 ? 17.828 -1.236 -0.363 1 97.38 100 PRO B N 1
ATOM 2843 C CA . PRO B 1 100 ? 17.75 -1.874 0.953 1 97.38 100 PRO B CA 1
ATOM 2844 C C . PRO B 1 100 ? 17.625 -3.395 0.866 1 97.38 100 PRO B C 1
ATOM 2846 O O . PRO B 1 100 ? 17.062 -3.92 -0.091 1 97.38 100 PRO B O 1
ATOM 2849 N N . ALA B 1 101 ? 18.172 -4.027 1.922 1 98.31 101 ALA B N 1
ATOM 2850 C CA . ALA B 1 101 ? 17.953 -5.465 2.047 1 98.31 101 ALA B CA 1
ATOM 2851 C C . ALA B 1 101 ? 16.453 -5.77 2.182 1 98.31 101 ALA B C 1
ATOM 2853 O O . ALA B 1 101 ? 15.711 -5.008 2.803 1 98.31 101 ALA B O 1
ATOM 2854 N N . PHE B 1 102 ? 16.172 -6.898 1.589 1 98.5 102 PHE B N 1
ATOM 2855 C CA . PHE B 1 102 ? 14.789 -7.348 1.684 1 98.5 102 PHE B CA 1
ATOM 2856 C C . PHE B 1 102 ? 14.398 -7.574 3.137 1 98.5 102 PHE B C 1
ATOM 2858 O O . PHE B 1 102 ? 15.141 -8.188 3.902 1 98.5 102 PHE B O 1
ATOM 2865 N N . ASP B 1 103 ? 13.281 -6.992 3.502 1 97.75 103 ASP B N 1
ATOM 2866 C CA . ASP B 1 103 ? 12.625 -7.203 4.785 1 97.75 103 ASP B CA 1
ATOM 2867 C C . ASP B 1 103 ? 11.148 -7.531 4.598 1 97.75 103 ASP B C 1
ATOM 2869 O O . ASP B 1 103 ? 10.383 -6.707 4.098 1 97.75 103 ASP B O 1
ATOM 2873 N N . PRO B 1 104 ? 10.703 -8.758 5.02 1 97 104 PRO B N 1
ATOM 2874 C CA . PRO B 1 104 ? 9.312 -9.156 4.773 1 97 104 PRO B CA 1
ATOM 2875 C C . PRO B 1 104 ? 8.305 -8.188 5.375 1 97 104 PRO B C 1
ATOM 2877 O O . PRO B 1 104 ? 7.176 -8.078 4.887 1 97 104 PRO B O 1
ATOM 2880 N N . ALA B 1 105 ? 8.688 -7.434 6.367 1 97.06 105 ALA B N 1
ATOM 2881 C CA . ALA B 1 105 ? 7.754 -6.551 7.059 1 97.06 105 ALA B CA 1
ATOM 2882 C C . ALA B 1 105 ? 7.688 -5.188 6.383 1 97.06 105 ALA B C 1
ATOM 2884 O O . ALA B 1 105 ? 6.621 -4.566 6.328 1 97.06 105 ALA B O 1
ATOM 2885 N N . THR B 1 106 ? 8.805 -4.719 5.762 1 97.56 106 THR B N 1
ATOM 2886 C CA . THR B 1 106 ? 8.82 -3.309 5.391 1 97.56 106 THR B CA 1
ATOM 2887 C C . THR B 1 106 ? 8.984 -3.148 3.883 1 97.56 106 THR B C 1
ATOM 2889 O O . THR B 1 106 ? 8.656 -2.1 3.324 1 97.56 106 THR B O 1
ATOM 2892 N N . THR B 1 107 ? 9.594 -4.145 3.221 1 98.31 107 THR B N 1
ATOM 2893 C CA . THR B 1 107 ? 9.711 -4.055 1.769 1 98.31 107 THR B CA 1
ATOM 2894 C C . THR B 1 107 ? 8.344 -4.172 1.107 1 98.31 107 THR B C 1
ATOM 2896 O O . THR B 1 107 ? 7.629 -5.16 1.311 1 98.31 107 THR B O 1
ATOM 2899 N N . ILE B 1 108 ? 7.934 -3.186 0.37 1 98.06 108 ILE B N 1
ATOM 2900 C CA . ILE B 1 108 ? 6.613 -3.242 -0.252 1 98.06 108 ILE B CA 1
ATOM 2901 C C . ILE B 1 108 ? 6.719 -3.904 -1.624 1 98.06 108 ILE B C 1
ATOM 2903 O O . ILE B 1 108 ? 7.797 -3.938 -2.225 1 98.06 108 ILE B O 1
ATOM 2907 N N . THR B 1 109 ? 5.637 -4.402 -2.068 1 97.44 109 THR B N 1
ATOM 2908 C CA . THR B 1 109 ? 5.594 -5.059 -3.371 1 97.44 109 THR B CA 1
ATOM 2909 C C . THR B 1 109 ? 5.781 -4.047 -4.496 1 97.44 109 THR B C 1
ATOM 2911 O O . THR B 1 109 ? 5.59 -2.844 -4.293 1 97.44 109 THR B O 1
ATOM 2914 N N . ARG B 1 110 ? 6.207 -4.574 -5.574 1 93.19 110 ARG B N 1
ATOM 2915 C CA . ARG B 1 110 ? 6.344 -3.758 -6.777 1 93.19 110 ARG B CA 1
ATOM 2916 C C . ARG B 1 110 ? 5.641 -4.406 -7.965 1 93.19 110 ARG B C 1
ATOM 2918 O O . ARG B 1 110 ? 5.887 -5.57 -8.281 1 93.19 110 ARG B O 1
ATOM 2925 N N . ILE B 1 111 ? 4.688 -3.732 -8.57 1 88.69 111 ILE B N 1
ATOM 2926 C CA . ILE B 1 111 ? 4.066 -4.039 -9.852 1 88.69 111 ILE B CA 1
ATOM 2927 C C . ILE B 1 111 ? 3.264 -5.336 -9.742 1 88.69 111 ILE B C 1
ATOM 2929 O O . ILE B 1 111 ? 3.268 -6.152 -10.664 1 88.69 111 ILE B O 1
ATOM 2933 N N . VAL B 1 112 ? 2.77 -5.648 -8.562 1 92.25 112 VAL B N 1
ATOM 2934 C CA . VAL B 1 112 ? 1.951 -6.848 -8.445 1 92.25 112 VAL B CA 1
ATOM 2935 C C . VAL B 1 112 ? 0.491 -6.461 -8.219 1 92.25 112 VAL B C 1
ATOM 2937 O O . VAL B 1 112 ? -0.406 -7.297 -8.336 1 92.25 112 VAL B O 1
ATOM 2940 N N . GLY B 1 113 ? 0.254 -5.199 -7.844 1 93.62 113 GLY B N 1
ATOM 2941 C CA . GLY B 1 113 ? -1.109 -4.727 -7.656 1 93.62 113 GLY B CA 1
ATOM 2942 C C . GLY B 1 113 ? -1.448 -4.438 -6.207 1 93.62 113 GLY B C 1
ATOM 2943 O O . GLY B 1 113 ? -0.72 -4.844 -5.301 1 93.62 113 GLY B O 1
ATOM 2944 N N . VAL B 1 114 ? -2.57 -3.822 -5.984 1 96.81 114 VAL B N 1
ATOM 2945 C CA . VAL B 1 114 ? -2.957 -3.316 -4.672 1 96.81 114 VAL B CA 1
ATOM 2946 C C . VAL B 1 114 ? -3.518 -4.457 -3.824 1 96.81 114 VAL B C 1
ATOM 2948 O O . VAL B 1 114 ? -3.365 -4.461 -2.6 1 96.81 114 VAL B O 1
ATOM 2951 N N . VAL B 1 115 ? -4.09 -5.469 -4.438 1 98.12 115 VAL B N 1
ATOM 2952 C CA . VAL B 1 115 ? -4.727 -6.551 -3.691 1 98.12 115 VAL B CA 1
ATOM 2953 C C . VAL B 1 115 ? -3.66 -7.391 -2.99 1 98.12 115 VAL B C 1
ATOM 2955 O O . VAL B 1 115 ? -3.721 -7.594 -1.776 1 98.12 115 VAL B O 1
ATOM 2958 N N . PRO B 1 116 ? -2.629 -7.797 -3.705 1 98.5 116 PRO B N 1
ATOM 2959 C CA . PRO B 1 116 ? -1.586 -8.547 -3.004 1 98.5 116 PRO B CA 1
ATOM 2960 C C . PRO B 1 116 ? -0.9 -7.727 -1.914 1 98.5 116 PRO B C 1
ATOM 2962 O O . PRO B 1 116 ? -0.616 -8.242 -0.832 1 98.5 116 PRO B O 1
ATOM 2965 N N . GLU B 1 117 ? -0.643 -6.453 -2.18 1 98.31 117 GLU B N 1
ATOM 2966 C CA . GLU B 1 117 ? -0.021 -5.609 -1.164 1 98.31 117 GLU B CA 1
ATOM 2967 C C . GLU B 1 117 ? -0.915 -5.477 0.067 1 98.31 117 GLU B C 1
ATOM 2969 O O . GLU B 1 117 ? -0.425 -5.469 1.198 1 98.31 117 GLU B O 1
ATOM 2974 N N . THR B 1 118 ? -2.207 -5.359 -0.17 1 98.44 118 THR B N 1
ATOM 2975 C CA . THR B 1 118 ? -3.162 -5.281 0.931 1 98.44 118 THR B CA 1
ATOM 2976 C C . THR B 1 118 ? -3.137 -6.562 1.76 1 98.44 118 THR B C 1
ATOM 2978 O O . THR B 1 118 ? -3.109 -6.512 2.99 1 98.44 118 THR B O 1
ATOM 2981 N N . LEU B 1 119 ? -3.066 -7.688 1.129 1 98.81 119 LEU B N 1
ATOM 2982 C CA . LEU B 1 119 ? -3.025 -8.945 1.862 1 98.81 119 LEU B CA 1
ATOM 2983 C C . LEU B 1 119 ? -1.714 -9.086 2.627 1 98.81 119 LEU B C 1
ATOM 2985 O O . LEU B 1 119 ? -1.696 -9.602 3.748 1 98.81 119 LEU B O 1
ATOM 2989 N N . ARG B 1 120 ? -0.674 -8.656 2.016 1 98.75 120 ARG B N 1
ATOM 2990 C CA . ARG B 1 120 ? 0.639 -8.75 2.645 1 98.75 120 ARG B CA 1
ATOM 2991 C C . ARG B 1 120 ? 0.622 -8.148 4.043 1 98.75 120 ARG B C 1
ATOM 2993 O O . ARG B 1 120 ? 1.256 -8.672 4.961 1 98.75 120 ARG B O 1
ATOM 3000 N N . THR B 1 121 ? -0.123 -7.09 4.188 1 98 121 THR B N 1
ATOM 3001 C CA . THR B 1 121 ? -0.097 -6.359 5.449 1 98 121 THR B CA 1
ATOM 3002 C C . THR B 1 121 ? -1.336 -6.672 6.281 1 98 121 THR B C 1
ATOM 3004 O O . THR B 1 121 ? -1.596 -6.012 7.293 1 98 121 THR B O 1
ATOM 3007 N N . TRP B 1 122 ? -2.111 -7.617 5.832 1 98.5 122 TRP B N 1
ATOM 3008 C CA . TRP B 1 122 ? -3.303 -8.023 6.57 1 98.5 122 TRP B CA 1
ATOM 3009 C C . TRP B 1 122 ? -2.928 -8.664 7.898 1 98.5 122 TRP B C 1
ATOM 3011 O O . TRP B 1 122 ? -1.967 -9.438 7.977 1 98.5 122 TRP B O 1
ATOM 3021 N N . PRO B 1 123 ? -3.703 -8.336 9.016 1 97.62 123 PRO B N 1
ATOM 3022 C CA . PRO B 1 123 ? -3.395 -9 10.289 1 97.62 123 PRO B CA 1
ATOM 3023 C C . PRO B 1 123 ? -3.338 -10.516 10.164 1 97.62 123 PRO B C 1
ATOM 3025 O O . PRO B 1 123 ? -4.277 -11.133 9.656 1 97.62 123 PRO B O 1
ATOM 3028 N N . GLY B 1 124 ? -2.229 -11.102 10.547 1 97.94 124 GLY B N 1
ATOM 3029 C CA . GLY B 1 124 ? -2.082 -12.547 10.539 1 97.94 124 GLY B CA 1
ATOM 3030 C C . GLY B 1 124 ? -1.388 -13.07 9.297 1 97.94 124 GLY B C 1
ATOM 3031 O O . GLY B 1 124 ? -1.009 -14.242 9.234 1 97.94 124 GLY B O 1
ATOM 3032 N N . ALA B 1 125 ? -1.208 -12.289 8.305 1 98.75 125 ALA B N 1
ATOM 3033 C CA . ALA B 1 125 ? -0.534 -12.711 7.078 1 98.75 125 ALA B CA 1
ATOM 3034 C C . ALA B 1 125 ? 0.946 -12.984 7.332 1 98.75 125 ALA B C 1
ATOM 3036 O O . ALA B 1 125 ? 1.577 -12.305 8.148 1 98.75 125 ALA B O 1
ATOM 3037 N N . LEU B 1 126 ? 1.476 -13.992 6.703 1 98.88 126 LEU B N 1
ATOM 3038 C CA . LEU B 1 126 ? 2.898 -14.312 6.711 1 98.88 126 LEU B CA 1
ATOM 3039 C C . LEU B 1 126 ? 3.498 -14.164 5.316 1 98.88 126 LEU B C 1
ATOM 3041 O O . LEU B 1 126 ? 2.795 -14.312 4.316 1 98.88 126 LEU B O 1
ATOM 3045 N N . ARG B 1 127 ? 4.734 -13.844 5.238 1 98.88 127 ARG B N 1
ATOM 3046 C CA . ARG B 1 127 ? 5.402 -13.633 3.959 1 98.88 127 ARG B CA 1
ATOM 3047 C C . ARG B 1 127 ? 6.68 -14.461 3.861 1 98.88 127 ARG B C 1
ATOM 3049 O O . ARG B 1 127 ? 7.426 -14.578 4.836 1 98.88 127 ARG B O 1
ATOM 3056 N N . SER B 1 128 ? 6.984 -15.016 2.727 1 98.88 128 SER B N 1
ATOM 3057 C CA . SER B 1 128 ? 8.195 -15.812 2.535 1 98.88 128 SER B CA 1
ATOM 3058 C C . SER B 1 128 ? 9.422 -14.922 2.377 1 98.88 128 SER B C 1
ATOM 3060 O O . SER B 1 128 ? 9.297 -13.703 2.195 1 98.88 128 SER B O 1
ATOM 3062 N N . ALA B 1 129 ? 10.57 -15.469 2.348 1 97.56 129 ALA B N 1
ATOM 3063 C CA . ALA B 1 129 ? 11.773 -14.711 2.678 1 97.56 129 ALA B CA 1
ATOM 3064 C C . ALA B 1 129 ? 12.57 -14.375 1.422 1 97.56 129 ALA B C 1
ATOM 3066 O O . ALA B 1 129 ? 13.562 -13.641 1.485 1 97.56 129 ALA B O 1
ATOM 3067 N N . HIS B 1 130 ? 12.188 -14.828 0.271 1 98.38 130 HIS B N 1
ATOM 3068 C CA . HIS B 1 130 ? 12.992 -14.547 -0.912 1 98.38 130 HIS B CA 1
ATOM 3069 C C . HIS B 1 130 ? 12.93 -13.07 -1.283 1 98.38 130 HIS B C 1
ATOM 3071 O O . HIS B 1 130 ? 11.844 -12.484 -1.335 1 98.38 130 HIS B O 1
ATOM 3077 N N . PRO B 1 131 ? 13.992 -12.445 -1.659 1 98.25 131 PRO B N 1
ATOM 3078 C CA . PRO B 1 131 ? 14.062 -10.992 -1.817 1 98.25 131 PRO B CA 1
ATOM 3079 C C . PRO B 1 131 ? 13.32 -10.5 -3.059 1 98.25 131 PRO B C 1
ATOM 3081 O O . PRO B 1 131 ? 13.008 -9.305 -3.164 1 98.25 131 PRO B O 1
ATOM 3084 N N . GLN B 1 132 ? 13.023 -11.375 -3.99 1 98.31 132 GLN B N 1
ATOM 3085 C CA . GLN B 1 132 ? 12.477 -10.953 -5.273 1 98.31 132 GLN B CA 1
ATOM 3086 C C . GLN B 1 132 ? 11.102 -11.57 -5.512 1 98.31 132 GLN B C 1
ATOM 3088 O O . GLN B 1 132 ? 10.242 -10.953 -6.156 1 98.31 132 GLN B O 1
ATOM 3093 N N . THR B 1 133 ? 10.922 -12.812 -5.012 1 98.62 133 THR B N 1
ATOM 3094 C CA . THR B 1 133 ? 9.734 -13.57 -5.395 1 98.62 133 THR B CA 1
ATOM 3095 C C . THR B 1 133 ? 9.016 -14.102 -4.156 1 98.62 133 THR B C 1
ATOM 3097 O O . THR B 1 133 ? 8.625 -15.273 -4.117 1 98.62 133 THR B O 1
ATOM 3100 N N . SER B 1 134 ? 8.836 -13.297 -3.193 1 98.81 134 SER B N 1
ATOM 3101 C CA . SER B 1 134 ? 8.109 -13.695 -1.991 1 98.81 134 SER B CA 1
ATOM 3102 C C . SER B 1 134 ? 6.621 -13.867 -2.273 1 98.81 134 SER B C 1
ATOM 3104 O O . SER B 1 134 ? 6.121 -13.391 -3.297 1 98.81 134 SER B O 1
ATOM 3106 N N . PHE B 1 135 ? 5.992 -14.609 -1.424 1 98.94 135 PHE B N 1
ATOM 3107 C CA . PHE B 1 135 ? 4.543 -14.766 -1.36 1 98.94 135 PHE B CA 1
ATOM 3108 C C . PHE B 1 135 ? 4.023 -14.422 0.031 1 98.94 135 PHE B C 1
ATOM 3110 O O . PHE B 1 135 ? 4.695 -14.68 1.031 1 98.94 135 PHE B O 1
ATOM 3117 N N . ALA B 1 136 ? 2.861 -13.828 0.076 1 98.94 136 ALA B N 1
ATOM 3118 C CA . ALA B 1 136 ? 2.141 -13.688 1.339 1 98.94 136 ALA B CA 1
ATOM 3119 C C . ALA B 1 136 ? 1 -14.695 1.439 1 98.94 136 ALA B C 1
ATOM 3121 O O . ALA B 1 136 ? 0.381 -15.039 0.432 1 98.94 136 ALA B O 1
ATOM 3122 N N . ALA B 1 137 ? 0.768 -15.156 2.613 1 98.94 137 ALA B N 1
ATOM 3123 C CA . ALA B 1 137 ? -0.276 -16.141 2.869 1 98.94 137 ALA B CA 1
ATOM 3124 C C . ALA B 1 137 ? -1.05 -15.812 4.141 1 98.94 137 ALA B C 1
ATOM 3126 O O . ALA B 1 137 ? -0.478 -15.297 5.105 1 98.94 137 ALA B O 1
ATOM 3127 N N . LEU B 1 138 ? -2.307 -16.078 4.113 1 98.88 138 LEU B N 1
ATOM 3128 C CA . LEU B 1 138 ? -3.207 -15.875 5.242 1 98.88 138 LEU B CA 1
ATOM 3129 C C . LEU B 1 138 ? -4.129 -17.078 5.422 1 98.88 138 LEU B C 1
ATOM 3131 O O . LEU B 1 138 ? -4.867 -17.438 4.5 1 98.88 138 LEU B O 1
ATOM 3135 N N . GLY B 1 139 ? -4.141 -17.672 6.543 1 98.69 139 GLY B N 1
ATOM 3136 C CA . GLY B 1 139 ? -4.926 -18.844 6.844 1 98.69 139 GLY B CA 1
ATOM 3137 C C . GLY B 1 139 ? -4.117 -19.953 7.512 1 98.69 139 GLY B C 1
ATOM 3138 O O . GLY B 1 139 ? -2.947 -19.75 7.848 1 98.69 139 GLY B O 1
ATOM 3139 N N . PRO B 1 140 ? -4.656 -21.094 7.711 1 98.62 140 PRO B N 1
ATOM 3140 C CA . PRO B 1 140 ? -4.047 -22.172 8.492 1 98.62 140 PRO B CA 1
ATOM 3141 C C . PRO B 1 140 ? -2.76 -22.703 7.867 1 98.62 140 PRO B C 1
ATOM 3143 O O . PRO B 1 140 ? -1.873 -23.188 8.578 1 98.62 140 PRO B O 1
ATOM 3146 N N . GLN B 1 141 ? -2.609 -22.594 6.578 1 98.75 141 GLN B N 1
ATOM 3147 C CA . GLN B 1 141 ? -1.446 -23.156 5.906 1 98.75 141 GLN B CA 1
ATOM 3148 C C . GLN B 1 141 ? -0.354 -22.109 5.715 1 98.75 141 GLN B C 1
ATOM 3150 O O . GLN B 1 141 ? 0.682 -22.391 5.109 1 98.75 141 GLN B O 1
ATOM 3155 N N . ALA B 1 142 ? -0.544 -20.938 6.223 1 98.88 142 ALA B N 1
ATOM 3156 C CA . ALA B 1 142 ? 0.326 -19.797 5.918 1 98.88 142 ALA B CA 1
ATOM 3157 C C . ALA B 1 142 ? 1.771 -20.094 6.305 1 98.88 142 ALA B C 1
ATOM 3159 O O . ALA B 1 142 ? 2.693 -19.859 5.52 1 98.88 142 ALA B O 1
ATOM 3160 N N . ARG B 1 143 ? 1.967 -20.594 7.477 1 98.81 143 ARG B N 1
ATOM 3161 C CA . ARG B 1 143 ? 3.318 -20.875 7.949 1 98.81 143 ARG B CA 1
ATOM 3162 C C . ARG B 1 143 ? 3.996 -21.922 7.074 1 98.81 143 ARG B C 1
ATOM 3164 O O . ARG B 1 143 ? 5.137 -21.75 6.648 1 98.81 143 ARG B O 1
ATOM 3171 N N . ARG B 1 144 ? 3.275 -22.969 6.805 1 98.69 144 ARG B N 1
ATOM 3172 C CA . ARG B 1 144 ? 3.812 -24.031 5.969 1 98.69 144 ARG B CA 1
ATOM 3173 C C . ARG B 1 144 ? 4.219 -23.5 4.598 1 98.69 144 ARG B C 1
ATOM 3175 O O . ARG B 1 144 ? 5.293 -23.828 4.094 1 98.69 144 ARG B O 1
ATOM 3182 N N . ILE B 1 145 ? 3.43 -22.688 4.012 1 98.88 145 ILE B N 1
ATOM 3183 C CA . ILE B 1 145 ? 3.604 -22.203 2.645 1 98.88 145 ILE B CA 1
ATOM 3184 C C . ILE B 1 145 ? 4.789 -21.234 2.586 1 98.88 145 ILE B C 1
ATOM 3186 O O . ILE B 1 145 ? 5.551 -21.234 1.617 1 98.88 145 ILE B O 1
ATOM 3190 N N . THR B 1 146 ? 5.012 -20.438 3.629 1 98.88 146 THR B N 1
ATOM 3191 C CA . THR B 1 146 ? 5.945 -19.328 3.506 1 98.88 146 THR B CA 1
ATOM 3192 C C . THR B 1 146 ? 7.309 -19.688 4.078 1 98.88 146 THR B C 1
ATOM 3194 O O . THR B 1 146 ? 8.312 -19.047 3.773 1 98.88 146 THR B O 1
ATOM 3197 N N . GLU B 1 147 ? 7.402 -20.703 4.824 1 98.5 147 GLU B N 1
ATOM 3198 C CA . GLU B 1 147 ? 8.656 -21.062 5.477 1 98.5 147 GLU B CA 1
ATOM 3199 C C . GLU B 1 147 ? 9.641 -21.688 4.484 1 98.5 147 GLU B C 1
ATOM 3201 O O . GLU B 1 147 ? 9.234 -22.391 3.561 1 98.5 147 GLU B O 1
ATOM 3206 N N . GLY B 1 148 ? 10.898 -21.375 4.629 1 98.12 148 GLY B N 1
ATOM 3207 C CA . GLY B 1 148 ? 11.961 -22.078 3.936 1 98.12 148 GLY B CA 1
ATOM 3208 C C . GLY B 1 148 ? 12.141 -21.625 2.498 1 98.12 148 GLY B C 1
ATOM 3209 O O . GLY B 1 148 ? 12.648 -22.375 1.663 1 98.12 148 GLY B O 1
ATOM 3210 N N . HIS B 1 149 ? 11.75 -20.438 2.148 1 98.56 149 HIS B N 1
ATOM 3211 C CA . HIS B 1 149 ? 11.984 -19.891 0.817 1 98.56 149 HIS B CA 1
ATOM 3212 C C . HIS B 1 149 ? 13.445 -19.484 0.647 1 98.56 149 HIS B C 1
ATOM 3214 O O . HIS B 1 149 ? 13.844 -18.391 1.084 1 98.56 149 HIS B O 1
ATOM 3220 N N . GLU B 1 150 ? 14.188 -20.281 -0.089 1 98.06 150 GLU B N 1
ATOM 3221 C CA . GLU B 1 150 ? 15.641 -20.125 -0.156 1 98.06 150 GLU B CA 1
ATOM 3222 C C . GLU B 1 150 ? 16.031 -19 -1.12 1 98.06 150 GLU B C 1
ATOM 3224 O O . GLU B 1 150 ? 15.375 -18.812 -2.152 1 98.06 150 GLU B O 1
ATOM 3229 N N . PRO B 1 151 ? 17.141 -18.328 -0.866 1 97.19 151 PRO B N 1
ATOM 3230 C CA . PRO B 1 151 ? 17.562 -17.203 -1.711 1 97.19 151 PRO B CA 1
ATOM 3231 C C . PRO B 1 151 ? 17.938 -17.641 -3.125 1 97.19 151 PRO B C 1
ATOM 3233 O O . PRO B 1 151 ? 17.844 -16.859 -4.066 1 97.19 151 PRO B O 1
ATOM 3236 N N . ASN B 1 152 ? 18.359 -18.875 -3.293 1 97.62 152 ASN B N 1
ATOM 3237 C CA . ASN B 1 152 ? 18.75 -19.328 -4.617 1 97.62 152 ASN B CA 1
ATOM 3238 C C . ASN B 1 152 ? 17.641 -20.141 -5.285 1 97.62 152 ASN B C 1
ATOM 3240 O O . ASN B 1 152 ? 17.906 -21 -6.125 1 97.62 152 ASN B O 1
ATOM 3244 N N . CYS B 1 153 ? 16.469 -19.938 -4.863 1 98.44 153 CYS B N 1
ATOM 3245 C CA . CYS B 1 153 ? 15.297 -20.609 -5.41 1 98.44 153 CYS B CA 1
ATOM 3246 C C . CYS B 1 153 ? 14.117 -19.656 -5.512 1 98.44 153 CYS B C 1
ATOM 3248 O O . CYS B 1 153 ? 13.258 -19.625 -4.633 1 98.44 153 CYS B O 1
ATOM 3250 N N . ARG B 1 154 ? 14.039 -18.969 -6.621 1 98.56 154 ARG B N 1
ATOM 3251 C CA . ARG B 1 154 ? 12.984 -17.984 -6.812 1 98.56 154 ARG B CA 1
ATOM 3252 C C . ARG B 1 154 ? 11.609 -18.656 -6.785 1 98.56 154 ARG B C 1
ATOM 3254 O O . ARG B 1 154 ? 10.773 -18.312 -5.941 1 98.56 154 ARG B O 1
ATOM 3261 N N . LEU B 1 155 ? 11.445 -19.562 -7.676 1 98.81 155 LEU B N 1
ATOM 3262 C CA . LEU B 1 155 ? 10.109 -20.125 -7.883 1 98.81 155 LEU B CA 1
ATOM 3263 C C . LEU B 1 155 ? 10.188 -21.641 -8.109 1 98.81 155 LEU B C 1
ATOM 3265 O O . LEU B 1 155 ? 9.398 -22.188 -8.875 1 98.81 155 LEU B O 1
ATOM 3269 N N . GLY B 1 156 ? 11.148 -22.312 -7.426 1 98.62 156 GLY B N 1
ATOM 3270 C CA . GLY B 1 156 ? 11.391 -23.734 -7.602 1 98.62 156 GLY B CA 1
ATOM 3271 C C . GLY B 1 156 ? 10.953 -24.578 -6.414 1 98.62 156 GLY B C 1
ATOM 3272 O O . GLY B 1 156 ? 9.898 -24.328 -5.832 1 98.62 156 GLY B O 1
ATOM 3273 N N . GLU B 1 157 ? 11.82 -25.562 -6.07 1 98.56 157 GLU B N 1
ATOM 3274 C CA . GLU B 1 157 ? 11.445 -26.609 -5.113 1 98.56 157 GLU B CA 1
ATOM 3275 C C . GLU B 1 157 ? 11.484 -26.078 -3.684 1 98.56 157 GLU B C 1
ATOM 3277 O O . GLU B 1 157 ? 10.758 -26.562 -2.812 1 98.56 157 GLU B O 1
ATOM 3282 N N . SER B 1 158 ? 12.297 -25.172 -3.408 1 98.56 158 SER B N 1
ATOM 3283 C CA . SER B 1 158 ? 12.375 -24.547 -2.09 1 98.56 158 SER B CA 1
ATOM 3284 C C . SER B 1 158 ? 11.656 -23.203 -2.066 1 98.56 158 SER B C 1
ATOM 3286 O O . SER B 1 158 ? 12.18 -22.219 -1.531 1 98.56 158 SER B O 1
ATOM 3288 N N . SER B 1 159 ? 10.578 -23.094 -2.768 1 98.81 159 SER B N 1
ATOM 3289 C CA . SER B 1 159 ? 9.727 -21.922 -2.838 1 98.81 159 SER B CA 1
ATOM 3290 C C . SER B 1 159 ? 8.297 -22.234 -2.424 1 98.81 159 SER B C 1
ATOM 3292 O O . SER B 1 159 ? 7.93 -23.406 -2.301 1 98.81 159 SER B O 1
ATOM 3294 N N . PRO B 1 160 ? 7.453 -21.234 -2.191 1 98.94 160 PRO B N 1
ATOM 3295 C CA . PRO B 1 160 ? 6.039 -21.438 -1.88 1 98.94 160 PRO B CA 1
ATOM 3296 C C . PRO B 1 160 ? 5.305 -22.234 -2.963 1 98.94 160 PRO B C 1
ATOM 3298 O O . PRO B 1 160 ? 4.34 -22.938 -2.668 1 98.94 160 PRO B O 1
ATOM 3301 N N . LEU B 1 161 ? 5.754 -22.156 -4.223 1 98.94 161 LEU B N 1
ATOM 3302 C CA . LEU B 1 161 ? 5.043 -22.828 -5.305 1 98.94 161 LEU B CA 1
ATOM 3303 C C . LEU B 1 161 ? 5.062 -24.344 -5.102 1 98.94 161 LEU B C 1
ATOM 3305 O O . LEU B 1 161 ? 4.043 -25 -5.281 1 98.94 161 LEU B O 1
ATOM 3309 N N . ALA B 1 162 ? 6.219 -24.844 -4.727 1 98.88 162 ALA B N 1
ATOM 3310 C CA . ALA B 1 162 ? 6.305 -26.281 -4.48 1 98.88 162 ALA B CA 1
ATOM 3311 C C . ALA B 1 162 ? 5.434 -26.688 -3.293 1 98.88 162 ALA B C 1
ATOM 3313 O O . ALA B 1 162 ? 4.805 -27.75 -3.312 1 98.88 162 ALA B O 1
ATOM 3314 N N . LYS B 1 163 ? 5.363 -25.891 -2.275 1 98.88 163 LYS B N 1
ATOM 3315 C CA . LYS B 1 163 ? 4.539 -26.172 -1.103 1 98.88 163 LYS B CA 1
ATOM 3316 C C . LYS B 1 163 ? 3.055 -26.078 -1.439 1 98.88 163 LYS B C 1
ATOM 3318 O O . LYS B 1 163 ? 2.25 -26.875 -0.937 1 98.88 163 LYS B O 1
ATOM 3323 N N . LEU B 1 164 ? 2.729 -25.109 -2.27 1 98.94 164 LEU B N 1
ATOM 3324 C CA . LEU B 1 164 ? 1.354 -24.984 -2.746 1 98.94 164 LEU B CA 1
ATOM 3325 C C . LEU B 1 164 ? 0.94 -26.234 -3.52 1 98.94 164 LEU B C 1
ATOM 3327 O O . LEU B 1 164 ? -0.175 -26.734 -3.35 1 98.94 164 LEU B O 1
ATOM 3331 N N . GLU B 1 165 ? 1.801 -26.703 -4.324 1 98.88 165 GLU B N 1
ATOM 3332 C CA . GLU B 1 165 ? 1.528 -27.938 -5.047 1 98.88 165 GLU B CA 1
ATOM 3333 C C . GLU B 1 165 ? 1.301 -29.094 -4.082 1 98.88 165 GLU B C 1
ATOM 3335 O O . GLU B 1 165 ? 0.364 -29.875 -4.254 1 98.88 165 GLU B O 1
ATOM 3340 N N . ALA B 1 166 ? 2.123 -29.203 -3.059 1 98.5 166 ALA B N 1
ATOM 3341 C CA . ALA B 1 166 ? 2.104 -30.312 -2.102 1 98.5 166 ALA B CA 1
ATOM 3342 C C . ALA B 1 166 ? 0.79 -30.328 -1.325 1 98.5 166 ALA B C 1
ATOM 3344 O O . ALA B 1 166 ? 0.328 -31.406 -0.915 1 98.5 166 ALA B O 1
ATOM 3345 N N . VAL B 1 167 ? 0.159 -29.172 -1.175 1 98.31 167 VAL B N 1
ATOM 3346 C CA . VAL B 1 167 ? -1.077 -29.141 -0.4 1 98.31 167 VAL B CA 1
ATOM 3347 C C . VAL B 1 167 ? -2.277 -29.109 -1.343 1 98.31 167 VAL B C 1
ATOM 3349 O O . VAL B 1 167 ? -3.387 -28.75 -0.936 1 98.31 167 VAL B O 1
ATOM 3352 N N . ASP B 1 168 ? -2.02 -29.359 -2.596 1 98.38 168 ASP B N 1
ATOM 3353 C CA . ASP B 1 168 ? -3.055 -29.438 -3.621 1 98.38 168 ASP B CA 1
ATOM 3354 C C . ASP B 1 168 ? -3.82 -28.125 -3.736 1 98.38 168 ASP B C 1
ATOM 3356 O O . ASP B 1 168 ? -5.055 -28.109 -3.744 1 98.38 168 ASP B O 1
ATOM 3360 N N . ALA B 1 169 ? -3.07 -27.078 -3.793 1 98.88 169 ALA B N 1
ATOM 3361 C CA . ALA B 1 169 ? -3.66 -25.75 -3.92 1 98.88 169 ALA B CA 1
ATOM 3362 C C . ALA B 1 169 ? -4.301 -25.547 -5.293 1 98.88 169 ALA B C 1
ATOM 3364 O O . ALA B 1 169 ? -4.016 -26.312 -6.227 1 98.88 169 ALA B O 1
ATOM 3365 N N . TRP B 1 170 ? -5.156 -24.594 -5.352 1 98.88 170 TRP B N 1
ATOM 3366 C CA . TRP B 1 170 ? -5.754 -24.156 -6.602 1 98.88 170 TRP B CA 1
ATOM 3367 C C . TRP B 1 170 ? -5.344 -22.719 -6.918 1 98.88 170 TRP B C 1
ATOM 3369 O O . TRP B 1 170 ? -4.914 -21.969 -6.027 1 98.88 170 TRP B O 1
ATOM 3379 N N . VAL B 1 171 ? -5.414 -22.359 -8.227 1 98.94 171 VAL B N 1
ATOM 3380 C CA . VAL B 1 171 ? -5.055 -21.016 -8.688 1 98.94 171 VAL B CA 1
ATOM 3381 C C . VAL B 1 171 ? -6.305 -20.281 -9.148 1 98.94 171 VAL B C 1
ATOM 3383 O O . VAL B 1 171 ? -7.164 -20.859 -9.82 1 98.94 171 VAL B O 1
ATOM 3386 N N . LEU B 1 172 ? -6.453 -19.078 -8.719 1 98.94 172 LEU B N 1
ATOM 3387 C CA . LEU B 1 172 ? -7.477 -18.172 -9.227 1 98.94 172 LEU B CA 1
ATOM 3388 C C . LEU B 1 172 ? -6.84 -17.031 -10.008 1 98.94 172 LEU B C 1
ATOM 3390 O O . LEU B 1 172 ? -6.062 -16.25 -9.453 1 98.94 172 LEU B O 1
ATOM 3394 N N . LEU B 1 173 ? -7.066 -16.984 -11.305 1 98.88 173 LEU B N 1
ATOM 3395 C CA . LEU B 1 173 ? -6.805 -15.789 -12.094 1 98.88 173 LEU B CA 1
ATOM 3396 C C . LEU B 1 173 ? -8.031 -14.883 -12.133 1 98.88 173 LEU B C 1
ATOM 3398 O O . LEU B 1 173 ? -9.016 -15.188 -12.805 1 98.88 173 LEU B O 1
ATOM 3402 N N . LEU B 1 174 ? -8 -13.859 -11.359 1 98.69 174 LEU B N 1
ATOM 3403 C CA . LEU B 1 174 ? -9.109 -12.922 -11.211 1 98.69 174 LEU B CA 1
ATOM 3404 C C . LEU B 1 174 ? -8.898 -11.68 -12.078 1 98.69 174 LEU B C 1
ATOM 3406 O O . LEU B 1 174 ? -8.258 -10.719 -11.641 1 98.69 174 LEU B O 1
ATOM 3410 N N . GLY B 1 175 ? -9.406 -11.68 -13.328 1 97.94 175 GLY B N 1
ATOM 3411 C CA . GLY B 1 175 ? -9.312 -10.547 -14.242 1 97.94 175 GLY B CA 1
ATOM 3412 C C . GLY B 1 175 ? -7.934 -10.398 -14.859 1 97.94 175 GLY B C 1
ATOM 3413 O O . GLY B 1 175 ? -7.527 -9.297 -15.234 1 97.94 175 GLY B O 1
ATOM 3414 N N . VAL B 1 176 ? -7.148 -11.398 -14.812 1 98.06 176 VAL B N 1
ATOM 3415 C CA . VAL B 1 176 ? -5.82 -11.383 -15.422 1 98.06 176 VAL B CA 1
ATOM 3416 C C . VAL B 1 176 ? -5.664 -12.578 -16.359 1 98.06 176 VAL B C 1
ATOM 3418 O O . VAL B 1 176 ? -6.43 -13.539 -16.281 1 98.06 176 VAL B O 1
ATOM 3421 N N . GLY B 1 177 ? -4.703 -12.484 -17.234 1 97.31 177 GLY B N 1
ATOM 3422 C CA . GLY B 1 177 ? -4.465 -13.547 -18.203 1 97.31 177 GLY B CA 1
ATOM 3423 C C . GLY B 1 177 ? -3.43 -14.555 -17.734 1 97.31 177 GLY B C 1
ATOM 3424 O O . GLY B 1 177 ? -2.959 -14.484 -16.594 1 97.31 177 GLY B O 1
ATOM 3425 N N . TRP B 1 178 ? -3.1 -15.445 -18.625 1 98.56 178 TRP B N 1
ATOM 3426 C CA . TRP B 1 178 ? -2.197 -16.547 -18.328 1 98.56 178 TRP B CA 1
ATOM 3427 C C . TRP B 1 178 ? -0.774 -16.047 -18.109 1 98.56 178 TRP B C 1
ATOM 3429 O O . TRP B 1 178 ? 0.039 -16.719 -17.469 1 98.56 178 TRP B O 1
ATOM 3439 N N . ASN B 1 179 ? -0.469 -14.883 -18.641 1 97.44 179 ASN B N 1
ATOM 3440 C CA . ASN B 1 179 ? 0.862 -14.312 -18.453 1 97.44 179 ASN B CA 1
ATOM 3441 C C . ASN B 1 179 ? 1.142 -14.023 -16.984 1 97.44 179 ASN B C 1
ATOM 3443 O O . ASN B 1 179 ? 2.295 -13.828 -16.594 1 97.44 179 ASN B O 1
ATOM 3447 N N . ASN B 1 180 ? 0.129 -14.031 -16.172 1 97.75 180 ASN B N 1
ATOM 3448 C CA . ASN B 1 180 ? 0.271 -13.742 -14.75 1 97.75 180 ASN B CA 1
ATOM 3449 C C . ASN B 1 180 ? 0.339 -15.023 -13.922 1 97.75 180 ASN B C 1
ATOM 3451 O O . ASN B 1 180 ? 0.531 -14.969 -12.703 1 97.75 180 ASN B O 1
ATOM 3455 N N . CYS B 1 181 ? 0.231 -16.141 -14.508 1 98.62 181 CYS B N 1
ATOM 3456 C CA . CYS B 1 181 ? 0.172 -17.406 -13.781 1 98.62 181 CYS B CA 1
ATOM 3457 C C . CYS B 1 181 ? 1.557 -17.828 -13.297 1 98.62 181 CYS B C 1
ATOM 3459 O O . CYS B 1 181 ? 2.246 -18.594 -13.961 1 98.62 181 CYS B O 1
ATOM 3461 N N . THR B 1 182 ? 1.875 -17.5 -12.117 1 98.19 182 THR B N 1
ATOM 3462 C CA . THR B 1 182 ? 3.213 -17.719 -11.578 1 98.19 182 THR B CA 1
ATOM 3463 C C . THR B 1 182 ? 3.471 -19.203 -11.359 1 98.19 182 THR B C 1
ATOM 3465 O O . THR B 1 182 ? 4.621 -19.641 -11.305 1 98.19 182 THR B O 1
ATOM 3468 N N . ALA B 1 183 ? 2.443 -19.969 -11.227 1 98.56 183 ALA B N 1
ATOM 3469 C CA . ALA B 1 183 ? 2.584 -21.406 -10.984 1 98.56 183 ALA B CA 1
ATOM 3470 C C . ALA B 1 183 ? 3.373 -22.078 -12.109 1 98.56 183 ALA B C 1
ATOM 3472 O O . ALA B 1 183 ? 4.094 -23.047 -11.875 1 98.56 183 ALA B O 1
ATOM 3473 N N . PHE B 1 184 ? 3.25 -21.547 -13.328 1 98.81 184 PHE B N 1
ATOM 3474 C CA . PHE B 1 184 ? 3.941 -22.125 -14.477 1 98.81 184 PHE B CA 1
ATOM 3475 C C . PHE B 1 184 ? 5.453 -22.062 -14.281 1 98.81 184 PHE B C 1
ATOM 3477 O O . PHE B 1 184 ? 6.184 -22.891 -14.828 1 98.81 184 PHE B O 1
ATOM 3484 N N . HIS B 1 185 ? 5.926 -21.125 -13.531 1 98.81 185 HIS B N 1
ATOM 3485 C CA . HIS B 1 185 ? 7.367 -20.969 -13.352 1 98.81 185 HIS B CA 1
ATOM 3486 C C . HIS B 1 185 ? 7.953 -22.188 -12.633 1 98.81 185 HIS B C 1
ATOM 3488 O O . HIS B 1 185 ? 9.125 -22.531 -12.828 1 98.81 185 HIS B O 1
ATOM 3494 N N . LEU B 1 186 ? 7.164 -22.844 -11.719 1 98.88 186 LEU B N 1
ATOM 3495 C CA . LEU B 1 186 ? 7.668 -24.031 -11.062 1 98.88 186 LEU B CA 1
ATOM 3496 C C . LEU B 1 186 ? 8.094 -25.078 -12.086 1 98.88 186 LEU B C 1
ATOM 3498 O O . LEU B 1 186 ? 9.086 -25.781 -11.875 1 98.88 186 LEU B O 1
ATOM 3502 N N . ALA B 1 187 ? 7.426 -25.172 -13.172 1 98.75 187 ALA B N 1
ATOM 3503 C CA . ALA B 1 187 ? 7.738 -26.109 -14.242 1 98.75 187 ALA B CA 1
ATOM 3504 C C . ALA B 1 187 ? 9.133 -25.859 -14.805 1 98.75 187 ALA B C 1
ATOM 3506 O O . ALA B 1 187 ? 9.844 -26.797 -15.164 1 98.75 187 ALA B O 1
ATOM 3507 N N . GLU B 1 188 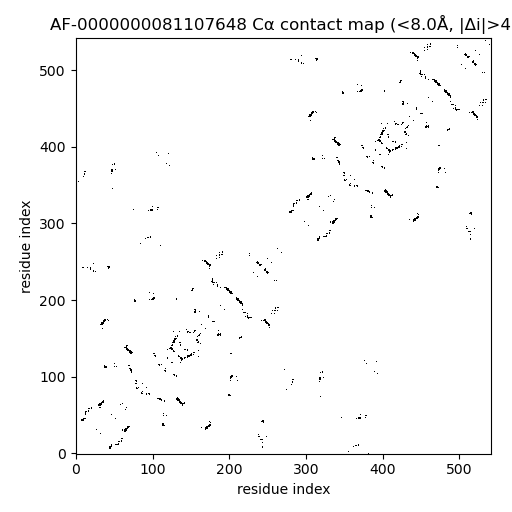? 9.516 -24.625 -14.867 1 98.5 188 GLU B N 1
ATOM 3508 C CA . GLU B 1 188 ? 10.812 -24.266 -15.445 1 98.5 188 GLU B CA 1
ATOM 3509 C C . GLU B 1 188 ? 11.961 -24.891 -14.656 1 98.5 188 GLU B C 1
ATOM 3511 O O . GLU B 1 188 ? 13.031 -25.156 -15.211 1 98.5 188 GLU B O 1
ATOM 3516 N N . TYR B 1 189 ? 11.719 -25.156 -13.383 1 98.5 189 TYR B N 1
ATOM 3517 C CA . TYR B 1 189 ? 12.734 -25.766 -12.531 1 98.5 189 TYR B CA 1
ATOM 3518 C C . TYR B 1 189 ? 12.781 -27.281 -12.734 1 98.5 189 TYR B C 1
ATOM 3520 O O . TYR B 1 189 ? 13.727 -27.938 -12.297 1 98.5 189 TYR B O 1
ATOM 3528 N N . ARG B 1 190 ? 11.852 -27.812 -13.453 1 98.44 190 ARG B N 1
ATOM 3529 C CA . ARG B 1 190 ? 11.703 -29.25 -13.508 1 98.44 190 ARG B CA 1
ATOM 3530 C C . ARG B 1 190 ? 11.906 -29.766 -14.93 1 98.44 190 ARG B C 1
ATOM 3532 O O . ARG B 1 190 ? 11.875 -30.984 -15.172 1 98.44 190 ARG B O 1
ATOM 3539 N N . ILE B 1 191 ? 12.109 -28.922 -15.828 1 97.5 191 ILE B N 1
ATOM 3540 C CA . ILE B 1 191 ? 12.32 -29.344 -17.203 1 97.5 191 ILE B CA 1
ATOM 3541 C C . ILE B 1 191 ? 13.672 -30.047 -17.328 1 97.5 191 ILE B C 1
ATOM 3543 O O . ILE B 1 191 ? 14.516 -29.938 -16.438 1 97.5 191 ILE B O 1
ATOM 3547 N N . GLN B 1 192 ? 13.945 -30.797 -18.391 1 94.94 192 GLN B N 1
ATOM 3548 C CA . GLN B 1 192 ? 15.109 -31.656 -18.578 1 94.94 192 GLN B CA 1
ATOM 3549 C C . GLN B 1 192 ? 16.406 -30.844 -18.594 1 94.94 192 GLN B C 1
ATOM 3551 O O . GLN B 1 192 ? 17.406 -31.266 -18.016 1 94.94 192 GLN B O 1
ATOM 3556 N N . ASN B 1 193 ? 16.484 -29.688 -19.234 1 92 193 ASN B N 1
ATOM 3557 C CA . ASN B 1 193 ? 17.703 -28.906 -19.344 1 92 193 ASN B CA 1
ATOM 3558 C C . ASN B 1 193 ? 17.484 -27.453 -18.969 1 92 193 ASN B C 1
ATOM 3560 O O . ASN B 1 193 ? 17.625 -26.547 -19.797 1 92 193 ASN B O 1
ATOM 3564 N N . PRO B 1 194 ? 17.234 -27.375 -17.656 1 95.62 194 PRO B N 1
ATOM 3565 C CA . PRO B 1 194 ? 17.062 -25.984 -17.25 1 95.62 194 PRO B CA 1
ATOM 3566 C C . PRO B 1 194 ? 18.359 -25.172 -17.375 1 95.62 194 PRO B C 1
ATOM 3568 O O . PRO B 1 194 ? 19.438 -25.703 -17.109 1 95.62 194 PRO B O 1
ATOM 3571 N N . ARG B 1 195 ? 18.234 -23.969 -17.844 1 96.38 195 ARG B N 1
ATOM 3572 C CA . ARG B 1 195 ? 19.375 -23.062 -17.875 1 96.38 195 ARG B CA 1
ATOM 3573 C C . ARG B 1 195 ? 19.484 -22.266 -16.578 1 96.38 195 ARG B C 1
ATOM 3575 O O . ARG B 1 195 ? 18.484 -22.016 -15.914 1 96.38 195 ARG B O 1
ATOM 3582 N N . PHE B 1 196 ? 20.641 -21.969 -16.266 1 97.56 196 PHE B N 1
ATOM 3583 C CA . PHE B 1 196 ? 20.906 -21.219 -15.039 1 97.56 196 PHE B CA 1
ATOM 3584 C C . PHE B 1 196 ? 21.484 -19.844 -15.359 1 97.56 196 PHE B C 1
ATOM 3586 O O . PHE B 1 196 ? 22.078 -19.641 -16.422 1 97.56 196 PHE B O 1
ATOM 3593 N N . GLU B 1 197 ? 21.281 -18.875 -14.469 1 97.62 197 GLU B N 1
ATOM 3594 C CA . GLU B 1 197 ? 21.797 -17.516 -14.602 1 97.62 197 GLU B CA 1
ATOM 3595 C C . GLU B 1 197 ? 22.156 -16.938 -13.234 1 97.62 197 GLU B C 1
ATOM 3597 O O . GLU B 1 197 ? 21.75 -17.453 -12.203 1 97.62 197 GLU B O 1
ATOM 3602 N N . ASP B 1 198 ? 22.953 -15.914 -13.312 1 98.19 198 ASP B N 1
ATOM 3603 C CA . ASP B 1 198 ? 23.234 -15.141 -12.102 1 98.19 198 ASP B CA 1
ATOM 3604 C C . ASP B 1 198 ? 22.016 -14.328 -11.688 1 98.19 198 ASP B C 1
ATOM 3606 O O . ASP B 1 198 ? 21.328 -13.742 -12.539 1 98.19 198 ASP B O 1
ATOM 3610 N N . ASN B 1 199 ? 21.688 -14.383 -10.469 1 98.38 199 ASN B N 1
ATOM 3611 C CA . ASN B 1 199 ? 20.641 -13.578 -9.852 1 98.38 199 ASN B CA 1
ATOM 3612 C C . ASN B 1 199 ? 21.156 -12.82 -8.633 1 98.38 199 ASN B C 1
ATOM 3614 O O . ASN B 1 199 ? 21.641 -13.43 -7.672 1 98.38 199 ASN B O 1
ATOM 3618 N N . SER B 1 200 ? 21.094 -11.469 -8.664 1 98.69 200 SER B N 1
ATOM 3619 C CA . SER B 1 200 ? 21.688 -10.656 -7.602 1 98.69 200 SER B CA 1
ATOM 3620 C C . SER B 1 200 ? 20.625 -9.828 -6.887 1 98.69 200 SER B C 1
ATOM 3622 O O . SER B 1 200 ? 19.656 -9.383 -7.504 1 98.69 200 SER B O 1
ATOM 3624 N N . PHE B 1 201 ? 20.812 -9.625 -5.609 1 98.69 201 PHE B N 1
ATOM 3625 C CA . PHE B 1 201 ? 19.891 -8.836 -4.805 1 98.69 201 PHE B CA 1
ATOM 3626 C C . PHE B 1 201 ? 20.516 -8.461 -3.469 1 98.69 201 PHE B C 1
ATOM 3628 O O . PHE B 1 201 ? 21.547 -9.016 -3.088 1 98.69 201 PHE B O 1
ATOM 3635 N N . ALA B 1 202 ? 19.906 -7.496 -2.838 1 98.69 202 ALA B N 1
ATOM 3636 C CA . ALA B 1 202 ? 20.281 -7.109 -1.482 1 98.69 202 ALA B CA 1
ATOM 3637 C C . ALA B 1 202 ? 19.516 -7.918 -0.445 1 98.69 202 ALA B C 1
ATOM 3639 O O . ALA B 1 202 ? 18.281 -7.996 -0.498 1 98.69 202 ALA B O 1
ATOM 3640 N N . ILE B 1 203 ? 20.203 -8.531 0.505 1 97.94 203 ILE B N 1
ATOM 3641 C CA . ILE B 1 203 ? 19.609 -9.359 1.552 1 97.94 203 ILE B CA 1
ATOM 3642 C C . ILE B 1 203 ? 20.297 -9.086 2.883 1 97.94 203 ILE B C 1
ATOM 3644 O O . ILE B 1 203 ? 21.406 -8.539 2.912 1 97.94 203 ILE B O 1
ATOM 3648 N N . ASN B 1 204 ? 19.5 -9.312 3.949 1 95.94 204 ASN B N 1
ATOM 3649 C CA . ASN B 1 204 ? 20.094 -9.203 5.277 1 95.94 204 ASN B CA 1
ATOM 3650 C C . ASN B 1 204 ? 20.688 -10.531 5.738 1 95.94 204 ASN B C 1
ATOM 3652 O O . ASN B 1 204 ? 19.969 -11.539 5.812 1 95.94 204 ASN B O 1
ATOM 3656 N N . ILE B 1 205 ? 21.938 -10.586 5.973 1 92 205 ILE B N 1
ATOM 3657 C CA . ILE B 1 205 ? 22.641 -11.727 6.543 1 92 205 ILE B CA 1
ATOM 3658 C C . ILE B 1 205 ? 23.266 -11.336 7.879 1 92 205 ILE B C 1
ATOM 3660 O O . ILE B 1 205 ? 24.172 -10.5 7.93 1 92 205 ILE B O 1
ATOM 3664 N N . ASP B 1 206 ? 22.766 -11.938 9 1 90.94 206 ASP B N 1
ATOM 3665 C CA . ASP B 1 206 ? 23.25 -11.656 10.352 1 90.94 206 ASP B CA 1
ATOM 3666 C C . ASP B 1 206 ? 23.172 -10.164 10.664 1 90.94 206 ASP B C 1
ATOM 3668 O O . ASP B 1 206 ? 24.156 -9.562 11.094 1 90.94 206 ASP B O 1
ATOM 3672 N N . GLY B 1 207 ? 22.188 -9.57 10.195 1 90.25 207 GLY B N 1
ATOM 3673 C CA . GLY B 1 207 ? 21.906 -8.188 10.562 1 90.25 207 GLY B CA 1
ATOM 3674 C C . GLY B 1 207 ? 22.609 -7.184 9.664 1 90.25 207 GLY B C 1
ATOM 3675 O O . GLY B 1 207 ? 22.5 -5.973 9.875 1 90.25 207 GLY B O 1
ATOM 3676 N N . GLN B 1 208 ? 23.25 -7.676 8.68 1 94.5 208 GLN B N 1
ATOM 3677 C CA . GLN B 1 208 ? 23.984 -6.793 7.785 1 94.5 208 GLN B CA 1
ATOM 3678 C C . GLN B 1 208 ? 23.484 -6.926 6.348 1 94.5 208 GLN B C 1
ATOM 3680 O O . GLN B 1 208 ? 23.328 -8.039 5.84 1 94.5 208 GLN B O 1
ATOM 3685 N N . ARG B 1 209 ? 23.234 -5.773 5.754 1 96.88 209 ARG B N 1
ATOM 3686 C CA . ARG B 1 209 ? 22.859 -5.762 4.344 1 96.88 209 ARG B CA 1
ATOM 3687 C C . ARG B 1 209 ? 24.016 -6.258 3.475 1 96.88 209 ARG B C 1
ATOM 3689 O O . ARG B 1 209 ? 25.156 -5.816 3.635 1 96.88 209 ARG B O 1
ATOM 3696 N N . GLN B 1 210 ? 23.75 -7.129 2.588 1 97.56 210 GLN B N 1
ATOM 3697 C CA . GLN B 1 210 ? 24.719 -7.617 1.622 1 97.56 210 GLN B CA 1
ATOM 3698 C C . GLN B 1 210 ? 24.109 -7.715 0.226 1 97.56 210 GLN B C 1
ATOM 3700 O O . GLN B 1 210 ? 22.953 -8.102 0.073 1 97.56 210 GLN B O 1
ATOM 3705 N N . TRP B 1 211 ? 24.906 -7.281 -0.708 1 98.12 211 TRP B N 1
ATOM 3706 C CA . TRP B 1 211 ? 24.594 -7.574 -2.102 1 98.12 211 TRP B CA 1
ATOM 3707 C C . TRP B 1 211 ? 25.156 -8.93 -2.516 1 98.12 211 TRP B C 1
ATOM 3709 O O . TRP B 1 211 ? 26.375 -9.133 -2.523 1 98.12 211 TRP B O 1
ATOM 3719 N N . VAL B 1 212 ? 24.266 -9.867 -2.83 1 97.94 212 VAL B N 1
ATOM 3720 C CA . VAL B 1 212 ? 24.719 -11.234 -3.088 1 97.94 212 VAL B CA 1
ATOM 3721 C C . VAL B 1 212 ? 24.312 -11.648 -4.5 1 97.94 212 VAL B C 1
ATOM 3723 O O . VAL B 1 212 ? 23.359 -11.109 -5.066 1 97.94 212 VAL B O 1
ATOM 3726 N N . THR B 1 213 ? 25.094 -12.516 -5.059 1 98.44 213 THR B N 1
ATOM 3727 C CA . THR B 1 213 ? 24.781 -13.164 -6.324 1 98.44 213 THR B CA 1
ATOM 3728 C C . THR B 1 213 ? 24.688 -14.68 -6.148 1 98.44 213 THR B C 1
ATOM 3730 O O . THR B 1 213 ? 25.562 -15.297 -5.547 1 98.44 213 THR B O 1
ATOM 3733 N N . VAL B 1 214 ? 23.594 -15.211 -6.582 1 98.38 214 VAL B N 1
ATOM 3734 C CA . VAL B 1 214 ? 23.391 -16.656 -6.555 1 98.38 214 VAL B CA 1
ATOM 3735 C C . VAL B 1 214 ? 23.109 -17.172 -7.965 1 98.38 214 VAL B C 1
ATOM 3737 O O . VAL B 1 214 ? 22.828 -16.375 -8.875 1 98.38 214 VAL B O 1
ATOM 3740 N N . GLN B 1 215 ? 23.234 -18.469 -8.148 1 98.25 215 GLN B N 1
ATOM 3741 C CA . GLN B 1 215 ? 22.766 -19.125 -9.367 1 98.25 215 GLN B CA 1
ATOM 3742 C C . GLN B 1 215 ? 21.328 -19.609 -9.211 1 98.25 215 GLN B C 1
ATOM 3744 O O . GLN B 1 215 ? 20.969 -20.172 -8.18 1 98.25 215 GLN B O 1
ATOM 3749 N N . ASP B 1 216 ? 20.531 -19.344 -10.234 1 98.38 216 ASP B N 1
ATOM 3750 C CA . ASP B 1 216 ? 19.141 -19.781 -10.242 1 98.38 216 ASP B CA 1
ATOM 3751 C C . ASP B 1 216 ? 18.672 -20.078 -11.664 1 98.38 216 ASP B C 1
ATOM 3753 O O . ASP B 1 216 ? 19.359 -19.766 -12.633 1 98.38 216 ASP B O 1
ATOM 3757 N N . VAL B 1 217 ? 17.609 -20.719 -11.781 1 98.19 217 VAL B N 1
ATOM 3758 C CA . VAL B 1 217 ? 17.031 -21.094 -13.062 1 98.19 217 VAL B CA 1
ATOM 3759 C C . VAL B 1 217 ? 16.562 -19.844 -13.805 1 98.19 217 VAL B C 1
ATOM 3761 O O . VAL B 1 217 ? 15.992 -18.938 -13.195 1 98.19 217 VAL B O 1
ATOM 3764 N N . VAL B 1 218 ? 16.875 -19.797 -15.141 1 97.31 218 VAL B N 1
ATOM 3765 C CA . VAL B 1 218 ? 16.344 -18.75 -15.992 1 97.31 218 VAL B CA 1
ATOM 3766 C C . VAL B 1 218 ? 14.82 -18.906 -16.109 1 97.31 218 VAL B C 1
ATOM 3768 O O . VAL B 1 218 ? 14.336 -19.984 -16.469 1 97.31 218 VAL B O 1
ATOM 3771 N N . ILE B 1 219 ? 14.078 -17.844 -15.789 1 96.44 219 ILE B N 1
ATOM 3772 C CA . ILE B 1 219 ? 12.625 -17.922 -15.883 1 96.44 219 ILE B CA 1
ATOM 3773 C C . ILE B 1 219 ? 12.109 -16.906 -16.891 1 96.44 219 ILE B C 1
ATOM 3775 O O . ILE B 1 219 ? 12.711 -15.836 -17.078 1 96.44 219 ILE B O 1
ATOM 3779 N N . THR B 1 220 ? 11.031 -17.234 -17.578 1 96.25 220 THR B N 1
ATOM 3780 C CA . THR B 1 220 ? 10.398 -16.344 -18.562 1 96.25 220 THR B CA 1
ATOM 3781 C C . THR B 1 220 ? 8.906 -16.641 -18.656 1 96.25 220 THR B C 1
ATOM 3783 O O . THR B 1 220 ? 8.469 -17.781 -18.469 1 96.25 220 THR B O 1
ATOM 3786 N N . ASP B 1 221 ? 8.109 -15.562 -18.859 1 96.69 221 ASP B N 1
ATOM 3787 C CA . ASP B 1 221 ? 6.668 -15.742 -19.031 1 96.69 221 ASP B CA 1
ATOM 3788 C C . ASP B 1 221 ? 6.234 -15.414 -20.453 1 96.69 221 ASP B C 1
ATOM 3790 O O . ASP B 1 221 ? 5.047 -15.234 -20.719 1 96.69 221 ASP B O 1
ATOM 3794 N N . GLU B 1 222 ? 7.133 -15.328 -21.406 1 95.94 222 GLU B N 1
ATOM 3795 C CA . GLU B 1 222 ? 6.875 -14.891 -22.766 1 95.94 222 GLU B CA 1
ATOM 3796 C C . GLU B 1 222 ? 5.895 -15.82 -23.484 1 95.94 222 GLU B C 1
ATOM 3798 O O . GLU B 1 222 ? 5.125 -15.391 -24.344 1 95.94 222 GLU B O 1
ATOM 3803 N N . ASP B 1 223 ? 5.91 -17.062 -23.141 1 97.75 223 ASP B N 1
ATOM 3804 C CA . ASP B 1 223 ? 5.066 -18.016 -23.844 1 97.75 223 ASP B CA 1
ATOM 3805 C C . ASP B 1 223 ? 3.908 -18.484 -22.969 1 97.75 223 ASP B C 1
ATOM 3807 O O . ASP B 1 223 ? 3.24 -19.469 -23.281 1 97.75 223 ASP B O 1
ATOM 3811 N N . PHE B 1 224 ? 3.641 -17.828 -21.875 1 98.62 224 PHE B N 1
ATOM 3812 C CA . PHE B 1 224 ? 2.641 -18.266 -20.906 1 98.62 224 PHE B CA 1
ATOM 3813 C C . PHE B 1 224 ? 1.24 -18.188 -21.5 1 98.62 224 PHE B C 1
ATOM 3815 O O . PHE B 1 224 ? 0.38 -19.016 -21.188 1 98.62 224 PHE B O 1
ATOM 3822 N N . GLU B 1 225 ? 0.977 -17.203 -22.344 1 98.5 225 GLU B N 1
ATOM 3823 C CA . GLU B 1 225 ? -0.336 -17.109 -22.984 1 98.5 225 GLU B CA 1
ATOM 3824 C C . GLU B 1 225 ? -0.627 -18.344 -23.844 1 98.5 225 GLU B C 1
ATOM 3826 O O . GLU B 1 225 ? -1.722 -18.906 -23.766 1 98.5 225 GLU B O 1
ATOM 3831 N N . ARG B 1 226 ? 0.37 -18.703 -24.625 1 98.5 226 ARG B N 1
ATOM 3832 C CA . ARG B 1 226 ? 0.213 -19.891 -25.469 1 98.5 226 ARG B CA 1
ATOM 3833 C C . ARG B 1 226 ? 0.081 -21.156 -24.609 1 98.5 226 ARG B C 1
ATOM 3835 O O . ARG B 1 226 ? -0.792 -21.984 -24.844 1 98.5 226 ARG B O 1
ATOM 3842 N N . LEU B 1 227 ? 0.91 -21.281 -23.609 1 98.81 227 LEU B N 1
ATOM 3843 C CA . LEU B 1 227 ? 0.866 -22.391 -22.672 1 98.81 227 LEU B CA 1
ATOM 3844 C C . LEU B 1 227 ? -0.491 -22.469 -21.984 1 98.81 227 LEU B C 1
ATOM 3846 O O . LEU B 1 227 ? -1.098 -23.547 -21.922 1 98.81 227 LEU B O 1
ATOM 3850 N N . GLY B 1 228 ? -0.961 -21.328 -21.484 1 98.81 228 GLY B N 1
ATOM 3851 C CA . GLY B 1 228 ? -2.246 -21.281 -20.812 1 98.81 228 GLY B CA 1
ATOM 3852 C C . GLY B 1 228 ? -3.408 -21.672 -21.703 1 98.81 228 GLY B C 1
ATOM 3853 O O . GLY B 1 228 ? -4.312 -22.391 -21.281 1 98.81 228 GLY B O 1
ATOM 3854 N N . ALA B 1 229 ? -3.408 -21.188 -22.922 1 98.56 229 ALA B N 1
ATOM 3855 C CA . ALA B 1 229 ? -4.453 -21.531 -23.875 1 98.56 229 ALA B CA 1
ATOM 3856 C C . ALA B 1 229 ? -4.484 -23.047 -24.125 1 98.56 229 ALA B C 1
ATOM 3858 O O . ALA B 1 229 ? -5.559 -23.641 -24.172 1 98.56 229 ALA B O 1
ATOM 3859 N N . ASP B 1 230 ? -3.316 -23.641 -24.297 1 98.75 230 ASP B N 1
ATOM 3860 C CA . ASP B 1 230 ? -3.227 -25.078 -24.5 1 98.75 230 ASP B CA 1
ATOM 3861 C C . ASP B 1 230 ? -3.697 -25.844 -23.266 1 98.75 230 ASP B C 1
ATOM 3863 O O . ASP B 1 230 ? -4.406 -26.844 -23.375 1 98.75 230 ASP B O 1
ATOM 3867 N N . PHE B 1 231 ? -3.314 -25.391 -22.109 1 98.88 231 PHE B N 1
ATOM 3868 C CA . PHE B 1 231 ? -3.738 -26 -20.844 1 98.88 231 PHE B CA 1
ATOM 3869 C C . PHE B 1 231 ? -5.254 -25.969 -20.719 1 98.88 231 PHE B C 1
ATOM 3871 O O . PHE B 1 231 ? -5.871 -26.969 -20.344 1 98.88 231 PHE B O 1
ATOM 3878 N N . GLU B 1 232 ? -5.77 -24.797 -20.984 1 98.38 232 GLU B N 1
ATOM 3879 C CA . GLU B 1 232 ? -7.215 -24.625 -20.891 1 98.38 232 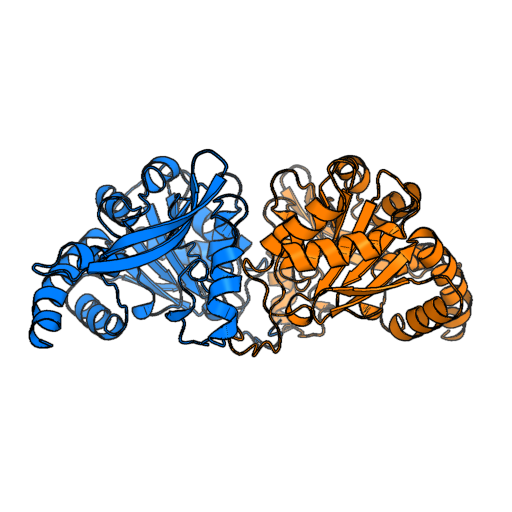GLU B CA 1
ATOM 3880 C C . GLU B 1 232 ? -7.945 -25.547 -21.859 1 98.38 232 GLU B C 1
ATOM 3882 O O . GLU B 1 232 ? -9.039 -26.031 -21.562 1 98.38 232 GLU B O 1
ATOM 3887 N N . ARG B 1 233 ? -7.406 -25.781 -23.016 1 98.19 233 ARG B N 1
ATOM 3888 C CA . ARG B 1 233 ? -7.98 -26.672 -24.016 1 98.19 233 ARG B CA 1
ATOM 3889 C C . ARG B 1 233 ? -7.914 -28.125 -23.562 1 98.19 233 ARG B C 1
ATOM 3891 O O . ARG B 1 233 ? -8.859 -28.891 -23.766 1 98.19 233 ARG B O 1
ATOM 3898 N N . ASP B 1 234 ? -6.844 -28.531 -22.844 1 98.5 234 ASP B N 1
ATOM 3899 C CA . ASP B 1 234 ? -6.523 -29.938 -22.641 1 98.5 234 ASP B CA 1
ATOM 3900 C C . ASP B 1 234 ? -6.887 -30.391 -21.234 1 98.5 234 ASP B C 1
ATOM 3902 O O . ASP B 1 234 ? -7.023 -31.594 -20.969 1 98.5 234 ASP B O 1
ATOM 3906 N N . CYS B 1 235 ? -7.016 -29.516 -20.312 1 98.38 235 CYS B N 1
ATOM 3907 C CA . CYS B 1 235 ? -7.227 -29.859 -18.906 1 98.38 235 CYS B CA 1
ATO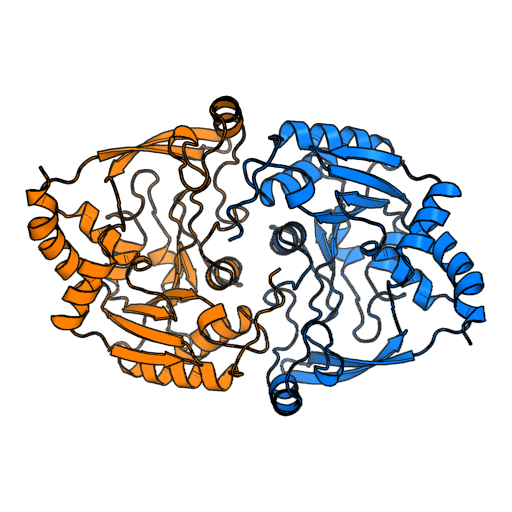M 3908 C C . CYS B 1 235 ? -8.445 -29.125 -18.344 1 98.38 235 CYS B C 1
ATOM 3910 O O . CYS B 1 235 ? -9.023 -28.266 -19.016 1 98.38 235 CYS B O 1
ATOM 3912 N N . ARG B 1 236 ? -8.82 -29.484 -17.188 1 98.06 236 ARG B N 1
ATOM 3913 C CA . ARG B 1 236 ? -9.969 -28.875 -16.531 1 98.06 236 ARG B CA 1
ATOM 3914 C C . ARG B 1 236 ? -9.625 -27.484 -16.016 1 98.06 236 ARG B C 1
ATOM 3916 O O . ARG B 1 236 ? -8.734 -27.328 -15.172 1 98.06 236 ARG B O 1
ATOM 3923 N N . VAL B 1 237 ? -10.273 -26.516 -16.5 1 98.75 237 VAL B N 1
ATOM 3924 C CA . VAL B 1 237 ? -10.227 -25.141 -16.031 1 98.75 237 VAL B CA 1
ATOM 3925 C C . VAL B 1 237 ? -11.641 -24.594 -15.859 1 98.75 237 VAL B C 1
ATOM 3927 O O . VAL B 1 237 ? -12.445 -24.625 -16.797 1 98.75 237 VAL B O 1
ATOM 3930 N N . VAL B 1 238 ? -11.977 -24.188 -14.648 1 98.69 238 VAL B N 1
ATOM 3931 C CA . VAL B 1 238 ? -13.289 -23.625 -14.359 1 98.69 238 VAL B CA 1
ATOM 3932 C C . VAL B 1 238 ? -13.32 -22.141 -14.75 1 98.69 238 VAL B C 1
ATOM 3934 O O . VAL B 1 238 ? -12.445 -21.375 -14.344 1 98.69 238 VAL B O 1
ATOM 3937 N N . ARG B 1 239 ? -14.305 -21.828 -15.547 1 98.19 239 ARG B N 1
ATOM 3938 C CA . ARG B 1 239 ? -14.508 -20.438 -15.93 1 98.19 239 ARG B CA 1
ATOM 3939 C C . ARG B 1 239 ? -15.68 -19.828 -15.172 1 98.19 239 ARG B C 1
ATOM 3941 O O . ARG B 1 239 ? -16.672 -20.5 -14.898 1 98.19 239 ARG B O 1
ATOM 3948 N N . GLY B 1 240 ? -15.516 -18.578 -14.852 1 97.88 240 GLY B N 1
ATOM 3949 C CA . GLY B 1 240 ? -16.562 -17.812 -14.195 1 97.88 240 GLY B CA 1
ATOM 3950 C C . GLY B 1 240 ? -16.312 -16.312 -14.219 1 97.88 240 GLY B C 1
ATOM 3951 O O . GLY B 1 240 ? -15.516 -15.828 -15.016 1 97.88 240 GLY B O 1
ATOM 3952 N N . THR B 1 241 ? -17.172 -15.648 -13.438 1 97.38 241 THR B N 1
ATOM 3953 C CA . THR B 1 241 ? -17.016 -14.203 -13.336 1 97.38 241 THR B CA 1
ATOM 3954 C C . THR B 1 241 ? -17.156 -13.742 -11.891 1 97.38 241 THR B C 1
ATOM 3956 O O . THR B 1 241 ? -17.828 -14.398 -11.086 1 97.38 241 THR B O 1
ATOM 3959 N N . ALA B 1 242 ? -16.547 -12.781 -11.547 1 97 242 ALA B N 1
ATOM 3960 C CA . ALA B 1 242 ? -16.703 -12 -10.32 1 97 242 ALA B CA 1
ATOM 3961 C C . ALA B 1 242 ? -16.75 -10.508 -10.617 1 97 242 ALA B C 1
ATOM 3963 O O . ALA B 1 242 ? -15.727 -9.906 -10.977 1 97 242 ALA B O 1
ATOM 3964 N N . GLY B 1 243 ? -17.875 -9.914 -10.406 1 94.94 243 GLY B N 1
ATOM 3965 C CA . GLY B 1 243 ? -18.078 -8.594 -10.992 1 94.94 243 GLY B CA 1
ATOM 3966 C C . GLY B 1 243 ? -17.938 -8.594 -12.508 1 94.94 243 GLY B C 1
ATOM 3967 O O . GLY B 1 243 ? -18.562 -9.406 -13.195 1 94.94 243 GLY B O 1
ATOM 3968 N N . ALA B 1 244 ? -17.172 -7.707 -13.016 1 95.44 244 ALA B N 1
ATOM 3969 C CA . ALA B 1 244 ? -16.953 -7.617 -14.453 1 95.44 244 ALA B CA 1
ATOM 3970 C C . ALA B 1 244 ? -15.742 -8.438 -14.875 1 95.44 244 ALA B C 1
ATOM 3972 O O . ALA B 1 244 ? -15.453 -8.57 -16.078 1 95.44 244 ALA B O 1
ATOM 3973 N N . ALA B 1 245 ? -15.086 -9.031 -13.914 1 97.31 245 ALA B N 1
ATOM 3974 C CA . ALA B 1 245 ? -13.836 -9.719 -14.211 1 97.31 245 ALA B CA 1
ATOM 3975 C C . ALA B 1 245 ? -14.086 -11.164 -14.641 1 97.31 245 ALA B C 1
ATOM 3977 O O . ALA B 1 245 ? -14.844 -11.891 -13.992 1 97.31 245 ALA B O 1
ATOM 3978 N N . ASP B 1 246 ? -13.445 -11.562 -15.758 1 98.12 246 ASP B N 1
ATOM 3979 C CA . ASP B 1 246 ? -13.367 -12.992 -16.062 1 98.12 246 ASP B CA 1
ATOM 3980 C C . ASP B 1 246 ? -12.438 -13.711 -15.094 1 98.12 246 ASP B C 1
ATOM 3982 O O . ASP B 1 246 ? -11.398 -13.18 -14.703 1 98.12 246 ASP B O 1
ATOM 3986 N N . CYS B 1 247 ? -12.836 -14.93 -14.742 1 98.56 247 CYS B N 1
ATOM 3987 C CA . CYS B 1 247 ? -12.062 -15.703 -13.781 1 98.56 247 CYS B CA 1
ATOM 3988 C C . CYS B 1 247 ? -11.727 -17.078 -14.336 1 98.56 247 CYS B C 1
ATOM 3990 O O . CYS B 1 247 ? -12.516 -17.672 -15.07 1 98.56 247 CYS B O 1
ATOM 3992 N N . LEU B 1 248 ? -10.586 -17.516 -14.031 1 98.88 248 LEU B N 1
ATOM 3993 C CA . LEU B 1 248 ? -10.18 -18.906 -14.234 1 98.88 248 LEU B CA 1
ATOM 3994 C C . LEU B 1 248 ? -9.766 -19.547 -12.914 1 98.88 248 LEU B C 1
ATOM 3996 O O . LEU B 1 248 ? -9.102 -18.922 -12.094 1 98.88 248 LEU B O 1
ATOM 4000 N N . LEU B 1 249 ? -10.25 -20.719 -12.68 1 98.88 249 LEU B N 1
ATOM 4001 C CA . LEU B 1 249 ? -9.953 -21.516 -11.492 1 98.88 249 LEU B CA 1
ATOM 4002 C C . LEU B 1 249 ? -9.5 -22.922 -11.883 1 98.88 249 LEU B C 1
ATOM 4004 O O . LEU B 1 249 ? -10.195 -23.609 -12.633 1 98.88 249 LEU B O 1
ATOM 4008 N N . PHE B 1 250 ? -8.32 -23.375 -11.32 1 98.88 250 PHE B N 1
ATOM 4009 C CA . PHE B 1 250 ? -7.789 -24.656 -11.75 1 98.88 250 PHE B CA 1
ATOM 4010 C C . PHE B 1 250 ? -6.797 -25.203 -10.727 1 98.88 250 PHE B C 1
ATOM 4012 O O . PHE B 1 250 ? -6.332 -24.469 -9.852 1 98.88 250 PHE B O 1
ATOM 4019 N N . SER B 1 251 ? -6.488 -26.484 -10.852 1 98.88 251 SER B N 1
ATOM 4020 C CA . SER B 1 251 ? -5.539 -27.141 -9.969 1 98.88 251 SER B CA 1
ATOM 4021 C C . SER B 1 251 ? -4.109 -26.703 -10.258 1 98.88 251 SER B C 1
ATOM 4023 O O . SER B 1 251 ? -3.66 -26.75 -11.406 1 98.88 251 SER B O 1
ATOM 4025 N N . LEU B 1 252 ? -3.41 -26.281 -9.203 1 98.88 252 LEU B N 1
ATOM 4026 C CA . LEU B 1 252 ? -2.016 -25.891 -9.359 1 98.88 252 LEU B CA 1
ATOM 4027 C C . LEU B 1 252 ? -1.161 -27.094 -9.781 1 98.88 252 LEU B C 1
ATOM 4029 O O . LEU B 1 252 ? -0.326 -26.984 -10.68 1 98.88 252 LEU B O 1
ATOM 4033 N N . ARG B 1 253 ? -1.383 -28.234 -9.164 1 98.69 253 ARG B N 1
ATOM 4034 C CA . ARG B 1 253 ? -0.629 -29.438 -9.461 1 98.69 253 ARG B CA 1
ATOM 4035 C C . ARG B 1 253 ? -0.763 -29.828 -10.93 1 98.69 253 ARG B C 1
ATOM 4037 O O . ARG B 1 253 ? 0.236 -30.094 -11.602 1 98.69 253 ARG B O 1
ATOM 4044 N N . GLU B 1 254 ? -1.97 -29.797 -11.422 1 98.75 254 GLU B N 1
ATOM 4045 C CA . GLU B 1 254 ? -2.203 -30.156 -12.82 1 98.75 254 GLU B CA 1
ATOM 4046 C C . GLU B 1 254 ? -1.55 -29.156 -13.758 1 98.75 254 GLU B C 1
ATOM 4048 O O . GLU B 1 254 ? -0.997 -29.531 -14.797 1 98.75 254 GLU B O 1
ATOM 4053 N N . ALA B 1 255 ? -1.623 -27.906 -13.398 1 98.94 255 ALA B N 1
ATOM 4054 C CA . ALA B 1 255 ? -1.025 -26.859 -14.219 1 98.94 255 ALA B CA 1
ATOM 4055 C C . ALA B 1 255 ? 0.487 -27.047 -14.32 1 98.94 255 ALA B C 1
ATOM 4057 O O . ALA B 1 255 ? 1.062 -26.922 -15.406 1 98.94 255 ALA B O 1
ATOM 4058 N N . VAL B 1 256 ? 1.11 -27.297 -13.203 1 98.88 256 VAL B N 1
ATOM 4059 C CA . VAL B 1 256 ? 2.561 -27.453 -13.172 1 98.88 256 VAL B CA 1
ATOM 4060 C C . VAL B 1 256 ? 2.975 -28.688 -13.969 1 98.88 256 VAL B C 1
ATOM 4062 O O . VAL B 1 256 ? 3.922 -28.641 -14.75 1 98.88 256 VAL B O 1
ATOM 4065 N N . GLU B 1 257 ? 2.281 -29.812 -13.742 1 98.69 257 GLU B N 1
ATOM 4066 C CA . GLU B 1 257 ? 2.568 -31.047 -14.477 1 98.69 257 GLU B CA 1
ATOM 4067 C C . GLU B 1 257 ? 2.439 -30.844 -15.984 1 98.69 257 GLU B C 1
ATOM 4069 O O . GLU B 1 257 ? 3.33 -31.219 -16.75 1 98.69 257 GLU B O 1
ATOM 4074 N N . TYR B 1 258 ? 1.363 -30.25 -16.344 1 98.81 258 TYR B N 1
ATOM 4075 C CA . TYR B 1 258 ? 1.13 -29.969 -17.766 1 98.81 258 TYR B CA 1
ATOM 4076 C C . TYR B 1 258 ? 2.209 -29.047 -18.312 1 98.81 258 TYR B C 1
ATOM 4078 O O . TYR B 1 258 ? 2.74 -29.297 -19.406 1 98.81 258 TYR B O 1
ATOM 4086 N N . ALA B 1 259 ? 2.508 -27.953 -17.625 1 98.88 259 ALA B N 1
ATOM 4087 C CA . ALA B 1 259 ? 3.49 -26.969 -18.062 1 98.88 259 ALA B CA 1
ATOM 4088 C C . ALA B 1 259 ? 4.867 -27.609 -18.234 1 98.88 259 ALA B C 1
ATOM 4090 O O . ALA B 1 259 ? 5.613 -27.25 -19.156 1 98.88 259 ALA B O 1
ATOM 4091 N N . THR B 1 260 ? 5.223 -28.516 -17.344 1 98.62 260 THR B N 1
ATOM 4092 C CA . THR B 1 260 ? 6.523 -29.172 -17.422 1 98.62 260 THR B CA 1
ATOM 4093 C C . THR B 1 260 ? 6.664 -29.938 -18.734 1 98.62 260 THR B C 1
ATOM 4095 O O . THR B 1 260 ? 7.637 -29.75 -19.469 1 98.62 260 THR B O 1
ATOM 4098 N N . GLU B 1 261 ? 5.668 -30.75 -19.047 1 98.25 261 GLU B N 1
ATOM 4099 C CA . GLU B 1 261 ? 5.684 -31.5 -20.281 1 98.25 261 GLU B CA 1
ATOM 4100 C C . GLU B 1 261 ? 5.641 -30.578 -21.5 1 98.25 261 GLU B C 1
ATOM 4102 O O . GLU B 1 261 ? 6.363 -30.797 -22.469 1 98.25 261 GLU B O 1
ATOM 4107 N N . TRP B 1 262 ? 4.785 -29.594 -21.391 1 98.5 262 TRP B N 1
ATOM 4108 C CA . TRP B 1 262 ? 4.609 -28.625 -22.469 1 98.5 262 TRP B CA 1
ATOM 4109 C C . TRP B 1 262 ? 5.918 -27.922 -22.781 1 98.5 262 TRP B C 1
ATOM 4111 O O . TRP B 1 262 ? 6.301 -27.781 -23.953 1 98.5 262 TRP B O 1
ATOM 4121 N N . MET B 1 263 ? 6.625 -27.453 -21.781 1 98.06 263 MET B N 1
ATOM 4122 C CA . MET B 1 263 ? 7.859 -26.688 -21.969 1 98.06 263 MET B CA 1
ATOM 4123 C C . MET B 1 263 ? 8.969 -27.578 -22.531 1 98.06 263 MET B C 1
ATOM 4125 O O . MET B 1 263 ? 9.758 -27.141 -23.359 1 98.06 263 MET B O 1
ATOM 4129 N N . ASP B 1 264 ? 9.047 -28.828 -22.078 1 97.25 264 ASP B N 1
ATOM 4130 C CA . ASP B 1 264 ? 10.023 -29.766 -22.625 1 97.25 264 ASP B CA 1
ATOM 4131 C C . ASP B 1 264 ? 9.82 -29.969 -24.125 1 97.25 264 ASP B C 1
ATOM 4133 O O . ASP B 1 264 ? 10.781 -30.141 -24.875 1 97.25 264 ASP B O 1
ATOM 4137 N N . ARG B 1 265 ? 8.625 -29.922 -24.516 1 96.44 265 ARG B N 1
ATOM 4138 C CA . ARG B 1 265 ? 8.281 -30.156 -25.906 1 96.44 265 ARG B CA 1
ATOM 4139 C C . ARG B 1 265 ? 8.461 -28.875 -26.734 1 96.44 265 ARG B C 1
ATOM 4141 O O . ARG B 1 265 ? 8.906 -28.938 -27.891 1 96.44 265 ARG B O 1
ATOM 4148 N N . ASN B 1 266 ? 8.164 -27.75 -26.172 1 95.75 266 ASN B N 1
ATOM 4149 C CA . ASN B 1 266 ? 8.016 -26.547 -26.969 1 95.75 266 ASN B CA 1
ATOM 4150 C C . ASN B 1 266 ? 9.211 -25.609 -26.812 1 95.75 266 ASN B C 1
ATOM 4152 O O . ASN B 1 266 ? 9.406 -24.703 -27.609 1 95.75 266 ASN B O 1
ATOM 4156 N N . ARG B 1 267 ? 9.891 -25.672 -25.656 1 91.88 267 ARG B N 1
ATOM 4157 C CA . ARG B 1 267 ? 11.055 -24.812 -25.438 1 91.88 267 ARG B CA 1
ATOM 4158 C C . ARG B 1 267 ? 12.328 -25.5 -25.906 1 91.88 267 ARG B C 1
ATOM 4160 O O . ARG B 1 267 ? 13.367 -24.859 -26.078 1 91.88 267 ARG B O 1
ATOM 4167 N N . LYS B 1 268 ? 12.586 -26.781 -25.984 1 71.56 268 LYS B N 1
ATOM 4168 C CA . LYS B 1 268 ? 13.742 -27.516 -26.5 1 71.56 268 LYS B CA 1
ATOM 4169 C C . LYS B 1 268 ? 14.062 -27.109 -27.922 1 71.56 268 LYS B C 1
ATOM 4171 O O . LYS B 1 268 ? 15.234 -27.062 -28.312 1 71.56 268 LYS B O 1
ATOM 4176 N N . LYS B 1 269 ? 13.062 -26.828 -28.766 1 57.34 269 LYS B N 1
ATOM 4177 C CA . LYS B 1 269 ? 13.383 -26.672 -30.188 1 57.34 269 LYS B CA 1
ATOM 4178 C C . LYS B 1 269 ? 14.07 -25.344 -30.453 1 57.34 269 LYS B C 1
ATOM 4180 O O . LYS B 1 269 ? 14.477 -25.047 -31.578 1 57.34 269 LYS B O 1
ATOM 4185 N N . GLN B 1 270 ? 14.047 -24.438 -29.453 1 45.22 270 GLN B N 1
ATOM 4186 C CA . GLN B 1 270 ? 14.617 -23.141 -29.781 1 45.22 270 GLN B CA 1
ATOM 4187 C C . GLN B 1 270 ? 16.141 -23.156 -29.641 1 45.22 270 GLN B C 1
ATOM 4189 O O . GLN B 1 270 ? 16.797 -22.125 -29.844 1 45.22 270 GLN B O 1
ATOM 4194 N N . GLU B 1 271 ? 16.812 -24.312 -29.125 1 39.16 271 GLU B N 1
ATOM 4195 C CA . GLU B 1 271 ? 18.234 -24.312 -29.484 1 39.16 271 GLU B CA 1
ATOM 4196 C C . GLU B 1 271 ? 18.453 -24.875 -30.875 1 39.16 271 GLU B C 1
ATOM 4198 O O . GLU B 1 271 ? 17.75 -25.797 -31.297 1 39.16 271 GLU B O 1
#

Solvent-accessible surface area (backbone atoms only — not comparable to full-atom values): 28252 Å² total; per-residue (Å²): 122,87,60,68,70,76,58,92,43,76,31,46,39,67,57,37,17,50,33,44,33,60,58,54,67,70,49,96,56,89,52,44,35,36,40,47,40,61,32,68,81,38,30,37,38,36,44,54,49,51,51,29,52,53,49,18,52,46,65,41,52,39,86,55,16,23,46,30,25,60,41,26,20,65,78,48,38,58,53,86,72,42,72,86,59,57,66,63,74,86,47,36,61,61,38,65,73,44,34,58,40,47,36,78,75,58,57,67,58,48,95,55,51,65,52,34,48,51,48,49,61,30,92,79,34,38,54,17,66,26,51,37,50,15,36,21,19,35,45,80,52,19,63,70,34,25,56,72,28,38,83,57,23,64,45,23,80,42,15,42,54,41,44,35,36,74,66,63,16,29,35,35,31,38,36,51,62,45,60,63,49,65,60,47,51,36,15,51,65,65,31,92,77,61,52,70,38,84,46,39,34,30,35,60,58,95,88,36,73,40,75,45,76,38,63,31,70,63,80,82,55,88,58,27,48,61,52,39,54,52,44,54,74,75,44,82,56,47,75,50,53,39,64,70,10,52,30,40,37,35,51,39,46,60,47,25,57,50,39,23,57,48,44,52,65,64,55,58,69,76,107,126,86,61,70,70,75,56,88,45,77,32,46,41,69,57,39,17,50,34,43,34,61,58,52,68,71,48,96,56,88,54,44,34,35,39,47,39,63,33,67,82,38,29,38,41,36,44,55,49,51,51,29,51,53,50,19,52,46,65,41,50,40,84,56,17,22,48,30,25,60,41,27,19,66,79,48,39,57,52,85,73,42,69,86,58,57,66,62,74,87,46,35,61,61,38,66,72,42,36,58,41,49,36,77,77,58,58,66,59,46,94,57,54,65,50,35,49,51,47,50,60,29,92,80,34,40,56,18,66,26,51,36,51,16,36,23,19,36,44,79,52,18,64,70,36,24,56,72,28,37,84,59,24,63,46,23,80,43,14,43,56,40,42,36,37,76,66,63,16,29,34,35,30,39,35,49,63,45,61,64,50,64,61,48,51,35,14,50,64,65,31,92,78,60,51,70,38,83,46,38,34,28,34,62,57,95,87,35,73,40,76,45,75,38,65,30,68,62,81,83,54,88,57,26,50,62,51,39,54,51,45,52,72,76,45,81,57,47,75,50,54,40,64,69,11,52,30,42,37,35,50,39,47,60,47,24,56,50,40,24,57,48,43,52,65,64,56,57,69,76,108

Foldseek 3Di:
DPVPLPFPDEAELVLLLVQLLVVCVPPPDLQAEEEEQADQSQQTHYVVGLVSNVVSNCSSRDQSYKYKYKQFDQLQWQLVPDVVPHDDPVCRVVSLVDPAAADLQPRGGDPRDDNQRVQSNPVQWDWAAARGTIMIMHHDCRCVLRPQQDNQERQECRHSLVSCLVVFHKYKYWQDAQLRVSLLQHLLRVAPDFDKDWIWGWHDDPNDTDIDIDIYTDGDSVCRRVLVVVCVVPHDWDWDHNRSGTMIMDTSNSSSVSSNVVCNVPVVVVD/DPVPLPFPDEAELVLLLVQLLVVCVPPPDLQAEEEEQADQSQQTHYVVGLVSNVVSNCSSRDQSYKYKYKQFDQLQWQLVPDVVPHDDPVCRVVSLVDPAAADLQPRGGDPRDDNQRVQSNPVQWDWAAARGTIMIMHHDCRCVLRPQQDNQERQECRHSLVSCLVVFHKYKYWQDAQLRVSLLQHLLRVAPDFDKDWIWGWHDDPNDTDIDIDIYTDGDSVCRRVLVVVCVVPHDWDWGHNRSGTMIMDTSNSSSVSSNVVCNVPVVVVD